Protein 1PMI (pdb70)

CATH classification: 2.60.120.10 (+2 more: 1.10.441.10, 2.60.120.10)

Secondary structure (DSSP, 8-state):
--SSEEEEEE-EE--TTBEEGGGSHHHHHHHHH-TTSPP-TTSEE-EEEES--TTS-EEETTTTTEEHHHHHHH-HHHHT-HHHHHHH--SSS-SEEEEEEEESS---EEE---HHHHHHHHHH-TTT--SS----EEEEESS-EEEEEEE--HHHHHHHHHH-HHHHHHH-HHHHHHHHHH---S--TTSHHHHHHHHHHHHHHHHHHTS-HHHHHHHHHHHHHHHHH-HHHHHTT-TTHHHHHHHHHHHSTT-THHHHTTTTEEEEEE-TT-EEEE-TT--EEEEEEEEEEEEES----EEEES-SS---HHHHHHH-------GGGGBPPPB--TTEEES-SEEEEE--SSSS-EEEEEE--TTT--EEEEPPPSS-EEEEEEESEEEEEETT-GGG-EEEETT-EEEE-TT--EEEEE-SS--SS--EEEEEE---

Structure (mmCIF, N/CA/C/O backbone):
data_1PMI
#
_entry.id   1PMI
#
_cell.length_a   124.830
_cell.length_b   52.920
_cell.length_c   85.730
_cell.angle_alpha   90.00
_cell.angle_beta   127.54
_cell.angle_gamma   90.00
#
_symmetry.space_group_name_H-M   'C 1 2 1'
#
loop_
_entity.id
_entity.type
_entity.pdbx_description
1 polymer 'PHOSPHOMANNOSE ISOMERASE'
2 non-polymer 'ZINC ION'
3 water water
#
loop_
_atom_site.group_PDB
_atom_site.id
_atom_site.type_symbol
_atom_site.label_atom_id
_atom_site.label_alt_id
_atom_site.label_comp_id
_atom_site.label_asym_id
_atom_site.label_entity_id
_atom_site.label_seq_id
_atom_site.pdbx_PDB_ins_code
_atom_site.Cartn_x
_atom_site.Cartn_y
_atom_site.Cartn_z
_atom_site.occupancy
_atom_site.B_iso_or_equiv
_atom_site.auth_seq_id
_atom_site.auth_comp_id
_atom_site.auth_asym_id
_atom_site.auth_atom_id
_atom_site.pdbx_PDB_model_num
ATOM 1 N N . SER A 1 1 ? 32.932 -3.093 78.791 1.00 48.95 2 SER A N 1
ATOM 2 C CA . SER A 1 1 ? 32.414 -2.207 77.711 1.00 48.34 2 SER A CA 1
ATOM 3 C C . SER A 1 1 ? 32.654 -0.757 78.095 1.00 47.33 2 SER A C 1
ATOM 4 O O . SER A 1 1 ? 32.615 -0.383 79.310 1.00 48.13 2 SER A O 1
ATOM 7 N N . SER A 1 2 ? 32.951 0.056 77.072 1.00 44.63 3 SER A N 1
ATOM 8 C CA . SER A 1 2 ? 33.126 1.511 77.284 1.00 41.25 3 SER A CA 1
ATOM 9 C C . SER A 1 2 ? 31.799 2.191 76.810 1.00 38.89 3 SER A C 1
ATOM 10 O O . SER A 1 2 ? 31.087 1.744 75.945 1.00 38.58 3 SER A O 1
ATOM 13 N N . GLU A 1 3 ? 31.605 3.291 77.489 1.00 37.21 4 GLU A N 1
ATOM 14 C CA . GLU A 1 3 ? 30.551 4.237 77.385 1.00 35.13 4 GLU A CA 1
ATOM 15 C C . GLU A 1 3 ? 31.006 5.530 76.723 1.00 32.31 4 GLU A C 1
ATOM 16 O O . GLU A 1 3 ? 30.217 6.463 76.475 1.00 33.08 4 GLU A O 1
ATOM 22 N N . LYS A 1 4 ? 32.273 5.570 76.348 1.00 27.93 5 LYS A N 1
ATOM 23 C CA . LYS A 1 4 ? 32.963 6.622 75.648 1.00 24.06 5 LYS A CA 1
ATOM 24 C C . LYS A 1 4 ? 33.117 6.358 74.150 1.00 20.43 5 LYS A C 1
ATOM 25 O O . LYS A 1 4 ? 33.134 7.309 73.334 1.00 20.00 5 LYS A O 1
ATOM 31 N N . LEU A 1 5 ? 33.329 5.149 73.789 1.00 17.95 6 LEU A N 1
ATOM 32 C CA . LEU A 1 5 ? 33.528 4.575 72.486 1.00 16.79 6 LEU A CA 1
ATOM 33 C C . LEU A 1 5 ? 32.759 3.244 72.470 1.00 16.80 6 LEU A C 1
ATOM 34 O O . LEU A 1 5 ? 33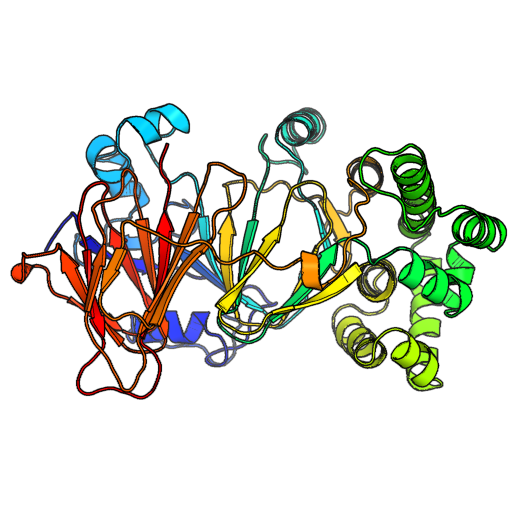.178 2.289 73.095 1.00 17.51 6 LEU A O 1
ATOM 39 N N . PHE A 1 6 ? 31.714 3.246 71.617 1.00 15.79 7 PHE A N 1
ATOM 40 C CA . PHE A 1 6 ? 30.887 2.026 71.582 1.00 15.23 7 PHE A CA 1
ATOM 41 C C . PHE A 1 6 ? 30.226 1.906 70.215 1.00 15.68 7 PHE A C 1
ATOM 42 O O . PHE A 1 6 ? 29.868 2.900 69.554 1.00 15.55 7 PHE A O 1
ATOM 50 N N . ARG A 1 7 ? 30.021 0.638 69.846 1.00 15.75 8 ARG A N 1
ATOM 51 C CA . ARG A 1 7 ? 29.398 0.292 68.581 1.00 16.99 8 ARG A CA 1
ATOM 52 C C . ARG A 1 7 ? 27.890 0.419 68.574 1.00 18.19 8 ARG A C 1
ATOM 53 O O . ARG A 1 7 ? 27.195 0.070 69.558 1.00 18.17 8 ARG A O 1
ATOM 61 N N . ILE A 1 8 ? 27.333 0.923 67.455 1.00 17.32 9 ILE A N 1
ATOM 62 C CA . ILE A 1 8 ? 25.867 1.029 67.305 1.00 16.64 9 ILE A CA 1
ATOM 63 C C . ILE A 1 8 ? 25.417 0.285 66.025 1.00 16.73 9 ILE A C 1
ATOM 64 O O . ILE A 1 8 ? 26.079 0.267 64.999 1.00 15.75 9 ILE A O 1
ATOM 69 N N . GLN A 1 9 ? 24.294 -0.400 66.233 1.00 17.22 10 GLN A N 1
ATOM 70 C CA . GLN A 1 9 ? 23.642 -1.183 65.139 1.00 17.68 10 GLN A CA 1
ATOM 71 C C . GLN A 1 9 ? 22.518 -0.256 64.663 1.00 17.38 10 GLN A C 1
ATOM 72 O O . GLN A 1 9 ? 21.742 0.179 65.536 1.00 18.18 10 GLN A O 1
ATOM 78 N N . CYS A 1 10 ? 22.574 0.158 63.411 1.00 16.25 11 CYS A N 1
ATOM 79 C CA . CYS A 1 10 ? 21.704 1.193 62.906 1.00 16.69 11 CYS A CA 1
ATOM 80 C C . CYS A 1 10 ? 20.604 0.667 62.006 1.00 18.26 11 CYS A C 1
ATOM 81 O O . CYS A 1 10 ? 20.849 -0.270 61.219 1.00 18.60 11 CYS A O 1
ATOM 84 N N . GLY A 1 11 ? 19.450 1.330 62.092 1.00 18.71 12 GLY A N 1
ATOM 85 C CA . GLY A 1 11 ? 18.294 0.890 61.235 1.00 20.08 12 GLY A CA 1
ATOM 86 C C . GLY A 1 11 ? 18.412 1.480 59.843 1.00 20.59 12 GLY A C 1
ATOM 87 O O . GLY A 1 11 ? 19.158 2.432 59.556 1.00 21.06 12 GLY A O 1
ATOM 88 N N . TYR A 1 12 ? 17.580 0.912 58.959 1.00 21.19 13 TYR A N 1
ATOM 89 C CA . TYR A 1 12 ? 17.566 1.276 57.551 1.00 20.88 13 TYR A CA 1
ATOM 90 C C . TYR A 1 12 ? 16.156 1.377 57.002 1.00 21.27 13 TYR A C 1
ATOM 91 O O . TYR A 1 12 ? 15.182 0.934 57.636 1.00 20.73 13 TYR A O 1
ATOM 100 N N . GLN A 1 13 ? 16.057 2.005 55.857 1.00 20.76 14 GLN A N 1
ATOM 101 C CA . GLN A 1 13 ? 14.773 2.243 55.141 1.00 20.59 14 GLN A CA 1
ATOM 102 C C . GLN A 1 13 ? 14.831 1.496 53.824 1.00 20.59 14 GLN A C 1
ATOM 103 O O . GLN A 1 13 ? 15.936 1.396 53.200 1.00 19.33 14 GLN A O 1
ATOM 109 N N . ASN A 1 14 ? 13.690 0.966 53.400 1.00 20.75 15 ASN A N 1
ATOM 110 C CA . ASN A 1 14 ? 13.638 0.192 52.135 1.00 21.27 15 ASN A CA 1
ATOM 111 C C . ASN A 1 14 ? 12.784 0.942 51.096 1.00 22.10 15 ASN A C 1
ATOM 112 O O . ASN A 1 14 ? 11.970 0.280 50.403 1.00 23.87 15 ASN A O 1
ATOM 117 N N . TYR A 1 15 ? 13.006 2.202 50.923 1.00 21.45 16 TYR A N 1
ATOM 118 C CA . TYR A 1 15 ? 12.357 3.052 49.905 1.00 22.07 16 TYR A CA 1
ATOM 119 C C . TYR A 1 15 ? 12.566 2.477 48.517 1.00 21.84 16 TYR A C 1
ATOM 120 O O . TYR A 1 15 ? 13.664 1.979 48.171 1.00 21.75 16 TYR A O 1
ATOM 129 N N . ASP A 1 16 ? 11.566 2.626 47.663 1.00 21.62 17 ASP A N 1
ATOM 130 C CA . ASP A 1 16 ? 11.593 1.976 46.339 1.00 21.39 17 ASP A CA 1
ATOM 131 C C . ASP A 1 16 ? 12.680 2.496 45.428 1.00 20.40 17 ASP A C 1
ATOM 132 O O . ASP A 1 16 ? 12.926 1.781 44.400 1.00 21.13 17 ASP A O 1
ATOM 137 N N . TRP A 1 17 ? 13.297 3.625 45.665 1.00 18.82 18 TRP A N 1
ATOM 138 C CA . TRP A 1 17 ? 14.411 4.121 44.822 1.00 18.61 18 TRP A CA 1
ATOM 139 C C . TRP A 1 17 ? 15.782 3.530 45.218 1.00 18.05 18 TRP A C 1
ATOM 140 O O . TRP A 1 17 ? 16.778 3.869 44.485 1.00 17.54 18 TRP A O 1
ATOM 151 N N . GLY A 1 18 ? 15.871 2.746 46.266 1.00 17.36 19 GLY A N 1
ATOM 152 C CA . GLY A 1 18 ? 17.113 2.174 46.731 1.00 17.22 19 GLY A CA 1
ATOM 153 C C . GLY A 1 18 ? 17.687 1.118 45.814 1.00 19.41 19 GLY A C 1
ATOM 154 O O . GLY A 1 18 ? 16.979 0.511 45.003 1.00 20.28 19 GLY A O 1
ATOM 155 N N . LYS A 1 19 ? 19.022 0.888 45.979 1.00 17.91 20 LYS A N 1
ATOM 156 C CA . LYS A 1 19 ? 19.652 -0.209 45.176 1.00 18.07 20 LYS A CA 1
ATOM 157 C C . LYS A 1 19 ? 19.079 -1.491 45.707 1.00 18.86 20 LYS A C 1
ATOM 158 O O . LYS A 1 19 ? 18.700 -1.581 46.900 1.00 18.81 20 LYS A O 1
ATOM 164 N N . ILE A 1 20 ? 18.932 -2.485 44.820 1.00 19.52 21 ILE A N 1
ATOM 165 C CA . ILE A 1 20 ? 18.246 -3.730 45.251 1.00 18.76 21 ILE A CA 1
ATOM 166 C C . ILE A 1 20 ? 19.237 -4.696 45.870 1.00 18.37 21 ILE A C 1
ATOM 167 O O . ILE A 1 20 ? 20.371 -4.883 45.381 1.00 18.31 21 ILE A O 1
ATOM 172 N N . GLY A 1 21 ? 18.789 -5.252 46.988 1.00 18.27 22 GLY A N 1
ATOM 173 C CA . GLY A 1 21 ? 19.501 -6.234 47.769 1.00 20.35 22 GLY A CA 1
ATOM 174 C C . GLY A 1 21 ? 20.957 -5.875 48.016 1.00 21.13 22 GLY A C 1
ATOM 175 O O . GLY A 1 21 ? 21.309 -4.708 48.206 1.00 20.97 22 GLY A O 1
ATOM 176 N N . SER A 1 22 ? 21.815 -6.913 47.899 1.00 21.32 23 SER A N 1
ATOM 177 C CA . SER A 1 22 ? 23.245 -6.800 48.165 1.00 21.75 23 SER A CA 1
ATOM 178 C C . SER A 1 22 ? 24.014 -5.957 47.211 1.00 21.48 23 SER A C 1
ATOM 179 O O . SER A 1 22 ? 25.241 -5.686 47.457 1.00 22.18 23 SER A O 1
ATOM 182 N N . SER A 1 23 ? 23.380 -5.359 46.202 1.00 21.35 24 SER A N 1
ATOM 183 C CA . SER A 1 23 ? 24.121 -4.421 45.302 1.00 20.16 24 SER A CA 1
ATOM 184 C C . SER A 1 23 ? 24.236 -3.042 46.000 1.00 18.59 24 SER A C 1
ATOM 185 O O . SER A 1 23 ? 24.950 -2.149 45.539 1.00 18.16 24 SER A O 1
ATOM 188 N N . SER A 1 24 ? 23.431 -2.893 47.024 1.00 17.53 25 SER A N 1
ATOM 189 C CA . SER A 1 24 ? 23.326 -1.698 47.830 1.00 16.28 25 SER A CA 1
ATOM 190 C C . SER A 1 24 ? 24.378 -1.592 48.903 1.00 15.57 25 SER A C 1
ATOM 191 O O . SER A 1 24 ? 24.471 -2.582 49.712 1.00 15.67 25 SER A O 1
ATOM 194 N N . ALA A 1 25 ? 25.072 -0.459 49.033 1.00 14.09 26 ALA A N 1
ATOM 195 C CA . ALA A 1 25 ? 26.047 -0.357 50.195 1.00 13.48 26 ALA A CA 1
ATOM 196 C C . ALA A 1 25 ? 25.326 -0.491 51.519 1.00 13.56 26 ALA A C 1
ATOM 197 O O . ALA A 1 25 ? 25.903 -1.031 52.521 1.00 15.26 26 ALA A O 1
ATOM 199 N N . VAL A 1 26 ? 24.106 0.048 51.586 1.00 11.56 27 VAL A N 1
ATOM 200 C CA . VAL A 1 26 ? 23.311 -0.016 52.817 1.00 11.88 27 VAL A CA 1
ATOM 201 C C . VAL A 1 26 ? 23.206 -1.494 53.256 1.00 13.85 27 VAL A C 1
ATOM 202 O O . VAL A 1 26 ? 23.499 -1.838 54.416 1.00 13.29 27 VAL A O 1
ATOM 206 N N . ALA A 1 27 ? 22.778 -2.330 52.295 1.00 14.52 28 ALA A N 1
ATOM 207 C CA . ALA A 1 27 ? 22.655 -3.766 52.521 1.00 15.66 28 ALA A CA 1
ATOM 208 C C . ALA A 1 27 ? 23.970 -4.392 52.989 1.00 15.22 28 ALA A C 1
ATOM 209 O O . ALA A 1 27 ? 23.994 -5.199 53.964 1.00 16.72 28 ALA A O 1
ATOM 211 N N . GLN A 1 28 ? 25.020 -4.080 52.266 1.00 14.86 29 GLN A N 1
ATOM 212 C CA . GLN A 1 28 ? 26.399 -4.568 52.580 1.00 15.58 29 GLN A CA 1
ATOM 213 C C . GLN A 1 28 ? 26.831 -4.243 54.011 1.00 15.88 29 GLN A C 1
ATOM 214 O O . GLN A 1 28 ? 27.284 -5.094 54.775 1.00 15.18 29 GLN A O 1
ATOM 220 N N . PHE A 1 29 ? 26.642 -2.956 54.330 1.00 16.33 30 PHE A N 1
ATOM 221 C CA . PHE A 1 29 ? 26.984 -2.410 55.663 1.00 15.83 30 PHE A CA 1
ATOM 222 C C . PHE A 1 29 ? 26.163 -3.061 56.754 1.00 17.74 30 PHE A C 1
ATOM 223 O O . PHE A 1 29 ? 26.740 -3.515 57.747 1.00 18.39 30 PHE A O 1
ATOM 231 N N . VAL A 1 30 ? 24.841 -3.102 56.561 1.00 18.39 31 VAL A N 1
ATOM 232 C CA . VAL A 1 30 ? 23.914 -3.684 57.543 1.00 20.38 31 VAL A CA 1
ATOM 233 C C . VAL A 1 30 ? 24.313 -5.134 57.912 1.00 20.35 31 VAL A C 1
ATOM 234 O O . VAL A 1 30 ? 24.352 -5.590 59.081 1.00 20.27 31 VAL A O 1
ATOM 238 N N . HIS A 1 31 ? 24.530 -5.858 56.842 1.00 19.86 32 HIS A N 1
ATOM 239 C CA . HIS A 1 31 ? 24.851 -7.252 56.831 1.00 21.30 32 HIS A CA 1
ATOM 240 C C . HIS A 1 31 ? 26.163 -7.532 57.543 1.00 21.79 32 HIS A C 1
ATOM 241 O O . HIS A 1 31 ? 26.266 -8.436 58.383 1.00 21.89 32 HIS A O 1
ATOM 248 N N . ASN A 1 32 ? 27.167 -6.764 57.141 1.00 21.91 33 ASN A N 1
ATOM 249 C CA . ASN A 1 32 ? 28.529 -6.939 57.717 1.00 22.83 33 ASN A CA 1
ATOM 250 C C . ASN A 1 32 ? 28.504 -6.628 59.212 1.00 22.49 33 ASN A C 1
ATOM 251 O O . ASN A 1 32 ? 29.140 -7.345 60.002 1.00 21.80 33 ASN A O 1
ATOM 256 N N . SER A 1 33 ? 27.772 -5.601 59.585 1.00 22.15 34 SER A N 1
ATOM 257 C CA . SER A 1 33 ? 27.621 -5.165 60.961 1.00 23.78 34 SER A CA 1
ATOM 258 C C . SER A 1 33 ? 26.817 -6.193 61.757 1.00 26.80 34 SER A C 1
ATOM 259 O O . SER A 1 33 ? 27.111 -6.358 62.969 1.00 27.78 34 SER A O 1
ATOM 262 N N . ASP A 1 34 ? 25.850 -6.831 61.154 1.00 28.13 35 ASP A N 1
ATOM 263 C CA . ASP A 1 34 ? 25.015 -7.842 61.845 1.00 30.02 35 ASP A CA 1
ATOM 264 C C . ASP A 1 34 ? 24.581 -8.895 60.813 1.00 30.94 35 ASP A C 1
ATOM 265 O O . ASP A 1 34 ? 23.463 -8.847 60.334 1.00 30.80 35 ASP A O 1
ATOM 270 N N . PRO A 1 35 ? 25.428 -9.892 60.654 1.00 31.97 36 PRO A N 1
ATOM 271 C CA . PRO A 1 35 ? 25.216 -10.954 59.645 1.00 33.04 36 PRO A CA 1
ATOM 272 C C . PRO A 1 35 ? 24.031 -11.799 60.032 1.00 33.39 36 PRO A C 1
ATOM 273 O O . PRO A 1 35 ? 23.502 -12.627 59.284 1.00 34.28 36 PRO A O 1
ATOM 277 N N . SER A 1 36 ? 23.565 -11.508 61.220 1.00 33.65 37 SER A N 1
ATOM 278 C CA . SER A 1 36 ? 22.351 -12.097 61.804 1.00 34.98 37 SER A CA 1
ATOM 279 C C . SER A 1 36 ? 21.197 -11.763 60.848 1.00 35.67 37 SER A C 1
ATOM 280 O O . SER A 1 36 ? 20.302 -12.570 60.688 1.00 35.94 37 SER A O 1
ATOM 283 N N . ILE A 1 37 ? 21.283 -10.579 60.266 1.00 36.05 38 ILE A N 1
ATOM 284 C CA . ILE A 1 37 ? 20.333 -10.022 59.329 1.00 36.57 38 ILE A CA 1
ATOM 285 C C . ILE A 1 37 ? 20.545 -10.557 57.920 1.00 37.06 38 ILE A C 1
ATOM 286 O O . ILE A 1 37 ? 21.575 -10.224 57.311 1.00 36.41 38 ILE A O 1
ATOM 291 N N . THR A 1 38 ? 19.519 -11.271 57.430 1.00 38.64 39 THR A N 1
ATOM 292 C CA . THR A 1 38 ? 19.577 -11.851 56.090 1.00 39.94 39 THR A CA 1
ATOM 293 C C . THR A 1 38 ? 18.945 -1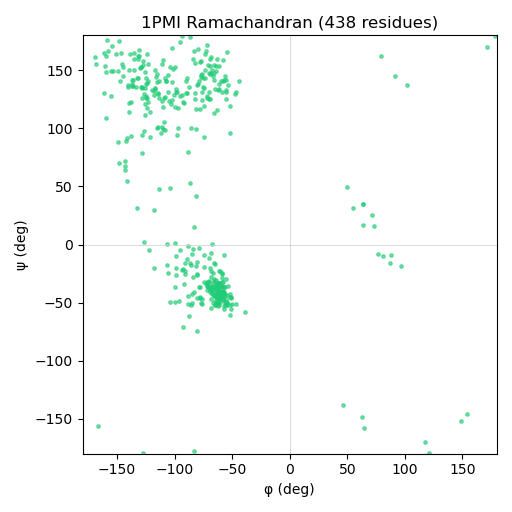0.833 55.091 1.00 39.45 39 THR A C 1
ATOM 294 O O . THR A 1 38 ? 17.789 -10.414 55.257 1.00 40.47 39 THR A O 1
ATOM 298 N N . ILE A 1 39 ? 19.796 -10.507 54.146 1.00 37.76 40 ILE A N 1
ATOM 299 C CA . ILE A 1 39 ? 19.440 -9.487 53.129 1.00 36.62 40 ILE A CA 1
ATOM 300 C C . ILE A 1 39 ? 18.493 -10.141 52.126 1.00 35.49 40 ILE A C 1
ATOM 301 O O . ILE A 1 39 ? 18.723 -11.275 51.679 1.00 35.09 40 ILE A O 1
ATOM 306 N N . ASP A 1 40 ? 17.402 -9.417 51.888 1.00 33.90 41 ASP A N 1
ATOM 307 C CA . ASP A 1 40 ? 16.362 -9.823 50.909 1.00 32.42 41 ASP A CA 1
ATOM 308 C C . ASP A 1 40 ? 16.806 -9.324 49.541 1.00 31.55 41 ASP A C 1
ATOM 309 O O . ASP A 1 40 ? 16.602 -8.122 49.247 1.00 31.63 41 ASP A O 1
ATOM 314 N N . GLU A 1 41 ? 17.357 -10.221 48.760 1.00 30.54 42 GLU A N 1
ATOM 315 C CA . GLU A 1 41 ? 17.901 -9.888 47.443 1.00 30.97 42 GLU A CA 1
ATOM 316 C C . GLU A 1 41 ? 16.928 -9.256 46.503 1.00 31.83 42 GLU A C 1
ATOM 317 O O . GLU A 1 41 ? 17.337 -8.695 45.445 1.00 32.38 42 GLU A O 1
ATOM 323 N N . THR A 1 42 ? 15.676 -9.212 46.847 1.00 31.50 43 THR A N 1
ATOM 324 C CA . THR A 1 42 ? 14.548 -8.683 46.152 1.00 31.61 43 THR A CA 1
ATOM 325 C C . THR A 1 42 ? 14.130 -7.274 46.428 1.00 30.85 43 THR A C 1
ATOM 326 O O . THR A 1 42 ? 13.406 -6.625 45.636 1.00 30.78 43 THR A O 1
ATOM 330 N N . LYS A 1 43 ? 14.528 -6.786 47.588 1.00 29.53 44 LYS A N 1
ATOM 331 C CA . LYS A 1 43 ? 14.087 -5.461 48.084 1.00 28.27 44 LYS A CA 1
ATOM 332 C C . LYS A 1 43 ? 15.144 -4.404 47.964 1.00 25.15 44 LYS A C 1
ATOM 333 O O . LYS A 1 43 ? 16.368 -4.705 47.998 1.00 24.79 44 LYS A O 1
ATOM 339 N N . PRO A 1 44 ? 14.708 -3.155 47.842 1.00 22.71 45 PRO A N 1
ATOM 340 C CA . PRO A 1 44 ? 15.603 -1.983 47.883 1.00 21.12 45 PRO A CA 1
ATOM 341 C C . PRO A 1 44 ? 16.064 -1.667 49.291 1.00 20.18 45 PRO A C 1
ATOM 342 O O . PRO A 1 44 ? 15.270 -1.716 50.281 1.00 19.82 45 PRO A O 1
ATOM 346 N N . TYR A 1 45 ? 17.357 -1.390 49.413 1.00 19.13 46 TYR A N 1
ATOM 347 C CA . TYR A 1 45 ? 17.911 -0.906 50.745 1.00 17.57 46 TYR A CA 1
ATOM 348 C C . TYR A 1 45 ? 18.380 0.504 50.423 1.00 15.74 46 TYR A C 1
ATOM 349 O O . TYR A 1 45 ? 19.423 0.665 49.746 1.00 15.16 46 TYR A O 1
ATOM 358 N N . ALA A 1 46 ? 17.556 1.476 50.796 1.00 14.84 47 ALA A N 1
ATOM 359 C CA . ALA A 1 46 ? 17.763 2.858 50.388 1.00 14.82 47 ALA A CA 1
ATOM 360 C C . ALA A 1 46 ? 18.667 3.663 51.329 1.00 14.23 47 ALA A C 1
ATOM 361 O O . ALA A 1 46 ? 19.568 4.409 50.832 1.00 14.88 47 ALA A O 1
ATOM 363 N N . GLU A 1 47 ? 18.391 3.643 52.588 1.00 14.14 48 GLU A N 1
ATOM 364 C CA . GLU A 1 47 ? 19.109 4.457 53.591 1.00 15.07 48 GLU A CA 1
ATOM 365 C C . GLU A 1 47 ? 19.454 3.738 54.883 1.00 15.05 48 GLU A C 1
ATOM 366 O O . GLU A 1 47 ? 18.673 2.945 55.456 1.00 15.13 48 GLU A O 1
ATOM 372 N N . LEU A 1 48 ? 20.651 4.065 55.386 1.00 14.15 49 LEU A N 1
ATOM 373 C CA . LEU A 1 48 ? 21.130 3.624 56.710 1.00 14.02 49 LEU A CA 1
ATOM 374 C C . LEU A 1 48 ? 21.150 4.874 57.606 1.00 12.69 49 LEU A C 1
ATOM 375 O O . LEU A 1 48 ? 21.861 5.836 57.231 1.00 12.63 49 LEU A O 1
ATOM 380 N N . TRP A 1 49 ? 20.384 4.890 58.671 1.00 12.56 50 TRP A N 1
ATOM 381 C CA . TRP A 1 49 ? 20.337 6.058 59.550 1.00 14.10 50 TRP A CA 1
ATOM 382 C C . TRP A 1 49 ? 21.256 5.876 60.817 1.00 14.07 50 TRP A C 1
ATOM 383 O O . TRP A 1 49 ? 21.138 4.866 61.509 1.00 13.50 50 TRP A O 1
ATOM 394 N N . MET A 1 50 ? 22.052 6.933 61.031 1.00 12.80 51 MET A N 1
ATOM 395 C CA . MET A 1 50 ? 22.987 6.934 62.195 1.00 13.57 51 MET A CA 1
ATOM 396 C C . MET A 1 50 ? 22.778 8.172 63.054 1.00 13.28 51 MET A C 1
ATOM 397 O O . MET A 1 50 ? 23.024 9.328 62.591 1.00 14.42 51 MET A O 1
ATOM 402 N N . GLY A 1 51 ? 22.252 7.972 64.284 1.00 13.67 52 GLY A N 1
ATOM 403 C CA . GLY A 1 51 ? 22.024 9.161 65.148 1.00 15.53 52 GLY A CA 1
ATOM 404 C C . GLY A 1 51 ? 20.914 8.949 66.167 1.00 17.02 52 GLY A C 1
ATOM 405 O O . GLY A 1 51 ? 20.702 7.869 66.719 1.00 16.93 52 GLY A O 1
ATOM 406 N N . THR A 1 52 ? 20.211 10.045 66.427 1.00 18.67 53 THR A N 1
ATOM 407 C CA . THR A 1 52 ? 19.159 10.083 67.466 1.00 20.33 53 THR A CA 1
ATOM 408 C C . THR A 1 52 ? 17.775 10.392 66.949 1.00 22.33 53 THR A C 1
ATOM 409 O O . THR A 1 52 ? 16.962 10.957 67.719 1.00 22.40 53 THR A O 1
ATOM 413 N N . HIS A 1 53 ? 17.489 10.008 65.716 1.00 23.90 54 HIS A N 1
ATOM 414 C CA . HIS A 1 53 ? 16.196 10.173 65.092 1.00 24.78 54 HIS A CA 1
ATOM 415 C C . HIS A 1 53 ? 15.240 9.176 65.741 1.00 25.73 54 HIS A C 1
ATOM 416 O O . HIS A 1 53 ? 15.513 7.966 65.692 1.00 25.82 54 HIS A O 1
ATOM 423 N N . PRO A 1 54 ? 14.108 9.698 66.205 1.00 26.98 55 PRO A N 1
ATOM 424 C CA . PRO A 1 54 ? 13.113 8.893 66.918 1.00 28.32 55 PRO A CA 1
ATOM 425 C C . PRO A 1 54 ? 12.532 7.762 66.107 1.00 30.04 55 PRO A C 1
ATOM 426 O O . PRO A 1 54 ? 12.242 6.672 66.655 1.00 30.21 55 PRO A O 1
ATOM 430 N N . SER A 1 55 ? 12.406 7.991 64.809 1.00 31.73 56 SER A N 1
ATOM 431 C CA . SER A 1 55 ? 11.851 7.008 63.873 1.00 33.35 56 SER A CA 1
ATOM 432 C C . SER A 1 55 ? 12.739 5.835 63.601 1.00 34.18 56 SER A C 1
ATOM 433 O O . SER A 1 55 ? 12.198 4.724 63.278 1.00 35.67 56 SER A O 1
ATOM 436 N N . VAL A 1 56 ? 14.060 6.015 63.595 1.00 33.17 57 VAL A N 1
ATOM 437 C CA . VAL A 1 56 ? 14.969 4.899 63.249 1.00 32.01 57 VAL A CA 1
ATOM 438 C C . VAL A 1 56 ? 16.154 4.928 64.209 1.00 32.30 57 VAL A C 1
ATOM 439 O O . VAL A 1 56 ? 17.119 5.633 63.900 1.00 32.72 57 VAL A O 1
ATOM 443 N N . PRO A 1 57 ? 16.049 4.177 65.277 1.00 32.59 58 PRO A N 1
ATOM 444 C CA . PRO A 1 57 ? 17.031 4.108 66.340 1.00 31.53 58 PRO A CA 1
ATOM 445 C C . PRO A 1 57 ? 18.254 3.265 65.992 1.00 29.42 58 PRO A C 1
ATOM 446 O O . PRO A 1 57 ? 18.222 2.241 65.321 1.00 28.75 58 PRO A O 1
ATOM 450 N N . SER A 1 58 ? 19.332 3.782 66.563 1.00 27.96 59 SER A N 1
ATOM 451 C CA . SER A 1 58 ? 20.673 3.190 66.562 1.00 26.12 59 SER A CA 1
ATOM 452 C C . SER A 1 58 ? 20.824 2.595 67.987 1.00 25.47 59 SER A C 1
ATOM 453 O O . SER A 1 58 ? 20.606 3.330 68.987 1.00 25.11 59 SER A O 1
ATOM 456 N N . LYS A 1 59 ? 21.040 1.317 68.048 1.00 25.66 60 LYS A N 1
ATOM 457 C CA . LYS A 1 59 ? 21.135 0.633 69.361 1.00 26.48 60 LYS A CA 1
ATOM 458 C C . LYS A 1 59 ? 22.549 0.258 69.715 1.00 26.59 60 LYS A C 1
ATOM 459 O O . LYS A 1 59 ? 23.282 -0.364 68.929 1.00 26.94 60 LYS A O 1
ATOM 465 N N . ALA A 1 60 ? 22.887 0.616 70.939 1.00 26.74 61 ALA A N 1
ATOM 466 C CA . ALA A 1 60 ? 24.164 0.335 71.610 1.00 27.49 61 ALA A CA 1
ATOM 467 C C . ALA A 1 60 ? 24.193 -1.140 72.012 1.00 28.40 61 ALA A C 1
ATOM 468 O O . ALA A 1 60 ? 23.756 -1.558 73.083 1.00 27.44 61 ALA A O 1
ATOM 470 N N . ILE A 1 61 ? 24.756 -1.923 71.094 1.00 30.13 62 ILE A N 1
ATOM 471 C CA . ILE A 1 61 ? 24.771 -3.372 71.217 1.00 33.51 62 ILE A CA 1
ATOM 472 C C . ILE A 1 61 ? 25.484 -3.822 72.511 1.00 34.95 62 ILE A C 1
ATOM 473 O O . ILE A 1 61 ? 25.067 -4.878 73.063 1.00 35.48 62 ILE A O 1
ATOM 478 N N . ASP A 1 62 ? 26.514 -3.100 72.879 1.00 35.19 63 ASP A N 1
ATOM 479 C CA . ASP A 1 62 ? 27.280 -3.510 74.094 1.00 36.64 63 ASP A CA 1
ATOM 480 C C . ASP A 1 62 ? 26.711 -2.831 75.311 1.00 37.50 63 ASP A C 1
ATOM 481 O O . ASP A 1 62 ? 27.005 -3.282 76.445 1.00 38.06 63 ASP A O 1
ATOM 486 N N . LEU A 1 63 ? 25.911 -1.798 75.119 1.00 38.09 64 LEU A N 1
ATOM 487 C CA . LEU A 1 63 ? 25.344 -1.076 76.280 1.00 38.84 64 LEU A CA 1
ATOM 488 C C . LEU A 1 63 ? 23.877 -1.499 76.426 1.00 39.55 64 LEU A C 1
ATOM 489 O O . LEU A 1 63 ? 22.975 -0.679 76.507 1.00 38.79 64 LEU A O 1
ATOM 494 N N . ASN A 1 64 ? 23.709 -2.824 76.379 1.00 40.60 65 ASN A N 1
ATOM 495 C CA . ASN A 1 64 ? 22.389 -3.386 76.703 1.00 41.71 65 ASN A CA 1
ATOM 496 C C . ASN A 1 64 ? 21.377 -3.113 75.653 1.00 42.05 65 ASN A C 1
ATOM 497 O O . ASN A 1 64 ? 20.147 -3.006 75.926 1.00 42.33 65 ASN A O 1
ATOM 502 N N . ASN A 1 65 ? 21.826 -2.900 74.411 1.00 41.31 66 ASN A N 1
ATOM 503 C CA . ASN A 1 65 ? 20.908 -2.636 73.287 1.00 40.63 66 ASN A CA 1
ATOM 504 C C . ASN A 1 65 ? 20.117 -1.355 73.430 1.00 38.74 66 ASN A C 1
ATOM 505 O O . ASN A 1 65 ? 19.094 -1.149 72.723 1.00 37.88 66 ASN A O 1
ATOM 510 N N . GLN A 1 66 ? 20.591 -0.504 74.320 1.00 37.00 67 GLN A N 1
ATOM 511 C CA . GLN A 1 66 ? 19.982 0.810 74.517 1.00 35.93 67 GLN A CA 1
ATOM 512 C C . GLN A 1 66 ? 20.145 1.648 73.228 1.00 33.69 67 GLN A C 1
ATOM 513 O O . GLN A 1 66 ? 21.056 1.428 72.416 1.00 32.76 67 GLN A O 1
ATOM 519 N N . THR A 1 67 ? 19.221 2.549 73.106 1.00 31.04 68 THR A N 1
ATOM 520 C CA . THR A 1 67 ? 19.116 3.546 72.036 1.00 29.01 68 THR A CA 1
ATOM 521 C C . THR A 1 67 ? 20.040 4.684 72.296 1.00 27.93 68 THR A C 1
ATOM 522 O O . THR A 1 67 ? 20.136 5.176 73.473 1.00 27.97 68 THR A O 1
ATOM 526 N N . LEU A 1 68 ? 20.730 5.180 71.272 1.00 25.75 69 LEU A N 1
ATOM 527 C CA . LEU A 1 68 ? 21.587 6.354 71.395 1.00 23.81 69 LEU A CA 1
ATOM 528 C C . LEU A 1 68 ? 20.790 7.566 71.890 1.00 23.50 69 LEU A C 1
ATOM 529 O O . LEU A 1 68 ? 21.280 8.382 72.687 1.00 22.12 69 LEU A O 1
ATOM 534 N N . ARG A 1 69 ? 19.576 7.733 71.380 1.00 24.03 70 ARG A N 1
ATOM 535 C CA . ARG A 1 69 ? 18.711 8.860 71.802 1.00 24.70 70 ARG A CA 1
ATOM 536 C C . ARG A 1 69 ? 18.493 8.722 73.322 1.00 25.64 70 ARG A C 1
ATOM 537 O O . ARG A 1 69 ? 18.561 9.702 74.050 1.00 26.35 70 ARG A O 1
ATOM 545 N N . ASP A 1 70 ? 18.252 7.469 73.705 1.00 26.07 71 ASP A N 1
ATOM 546 C CA . ASP A 1 70 ? 18.032 7.205 75.133 1.00 27.60 71 ASP A CA 1
ATOM 547 C C . ASP A 1 70 ? 19.266 7.542 75.954 1.00 28.26 71 ASP A C 1
ATOM 548 O O . ASP A 1 70 ? 19.035 8.300 76.933 1.00 29.81 71 ASP A O 1
ATOM 553 N N . LEU A 1 71 ? 20.422 7.059 75.615 1.00 26.49 72 LEU A N 1
ATOM 554 C CA . LEU A 1 71 ? 21.683 7.309 76.300 1.00 25.44 72 LEU A CA 1
ATOM 555 C C . LEU A 1 71 ? 22.009 8.763 76.447 1.00 24.45 72 LEU A C 1
ATOM 556 O O . LEU A 1 71 ? 22.513 9.273 77.489 1.00 23.90 72 LEU A O 1
ATOM 561 N N . VAL A 1 72 ? 21.781 9.490 75.352 1.00 24.09 73 VAL A N 1
ATOM 562 C CA . VAL A 1 72 ? 22.022 10.913 75.295 1.00 24.02 73 VAL A CA 1
ATOM 563 C C . VAL A 1 72 ? 21.123 11.669 76.288 1.00 24.72 73 VAL A C 1
ATOM 564 O O . VAL A 1 72 ? 21.485 12.645 76.899 1.00 24.14 73 VAL A O 1
ATOM 568 N N . THR A 1 73 ? 19.859 11.274 76.226 1.00 26.65 74 THR A N 1
ATOM 569 C CA . THR A 1 73 ? 18.769 11.875 76.982 1.00 27.82 74 THR A CA 1
ATOM 570 C C . THR A 1 73 ? 19.077 11.724 78.488 1.00 27.91 74 THR A C 1
ATOM 571 O O . THR A 1 73 ? 18.954 12.645 79.274 1.00 28.07 74 THR A O 1
ATOM 575 N N . ALA A 1 74 ? 19.464 10.483 78.728 1.00 28.07 75 ALA A N 1
ATOM 576 C CA . ALA A 1 74 ? 19.883 10.038 80.058 1.00 29.23 75 ALA A CA 1
ATOM 577 C C . ALA A 1 74 ? 21.119 10.756 80.536 1.00 30.12 75 ALA A C 1
ATOM 578 O O . ALA A 1 74 ? 21.238 10.999 81.766 1.00 31.08 75 ALA A O 1
ATOM 580 N N . LYS A 1 75 ? 22.069 11.093 79.684 1.00 30.69 76 LYS A N 1
ATOM 581 C CA . LYS A 1 75 ? 23.301 11.777 80.057 1.00 31.35 76 LYS A CA 1
ATOM 582 C C . LYS A 1 75 ? 23.819 12.787 79.066 1.00 31.24 76 LYS A C 1
ATOM 583 O O . LYS A 1 75 ? 24.929 12.563 78.505 1.00 30.51 76 LYS A O 1
ATOM 589 N N . PRO A 1 76 ? 23.115 13.894 78.869 1.00 31.90 77 PRO A N 1
ATOM 590 C CA . PRO A 1 76 ? 23.452 14.928 77.905 1.00 31.80 77 PRO A CA 1
ATOM 591 C C . PRO A 1 76 ? 24.785 15.614 78.030 1.00 31.61 77 PRO A C 1
ATOM 592 O O . PRO A 1 76 ? 25.418 15.963 77.019 1.00 29.79 77 PRO A O 1
ATOM 596 N N . GLN A 1 77 ? 25.214 15.938 79.247 1.00 33.19 78 GLN A N 1
ATOM 597 C CA . GLN A 1 77 ? 26.492 16.670 79.428 1.00 34.96 78 GLN A CA 1
ATOM 598 C C . GLN A 1 77 ? 27.674 15.790 79.046 1.00 33.49 78 GLN A C 1
ATOM 599 O O . GLN A 1 77 ? 28.747 16.318 78.685 1.00 33.37 78 GLN A O 1
ATOM 605 N N . GLU A 1 78 ? 27.497 14.513 79.195 1.00 33.83 79 GLU A N 1
ATOM 606 C CA . GLU A 1 78 ? 28.513 13.488 78.931 1.00 34.76 79 GLU A CA 1
ATOM 607 C C . GLU A 1 78 ? 28.550 13.144 77.447 1.00 33.00 79 GLU A C 1
ATOM 608 O O . GLU A 1 78 ? 29.611 12.971 76.821 1.00 32.93 79 GLU A O 1
ATOM 614 N N . TYR A 1 79 ? 27.360 13.064 76.863 1.00 30.80 80 TYR A N 1
ATOM 615 C CA . TYR A 1 79 ? 27.192 12.682 75.450 1.00 28.87 80 TYR A CA 1
ATOM 616 C C . TYR A 1 79 ? 27.169 13.823 74.488 1.00 27.28 80 TYR A C 1
ATOM 617 O O . TYR A 1 79 ? 27.642 13.665 73.337 1.00 25.38 80 TYR A O 1
ATOM 626 N N . LEU A 1 80 ? 26.632 14.968 74.890 1.00 26.58 81 LEU A N 1
ATOM 627 C CA . LEU A 1 80 ? 26.539 16.141 74.030 1.00 26.17 81 LEU A CA 1
ATOM 628 C C . LEU A 1 80 ? 27.611 17.163 74.443 1.00 25.47 81 LEU A C 1
ATOM 629 O O . LEU A 1 80 ? 28.272 17.767 73.592 1.00 25.03 81 LEU A O 1
ATOM 634 N N . GLY A 1 81 ? 27.607 17.383 75.748 1.00 25.83 82 GLY A N 1
ATOM 635 C CA . GLY A 1 81 ? 28.480 18.443 76.303 1.00 25.97 82 GLY A CA 1
ATOM 636 C C . GLY A 1 81 ? 27.634 19.733 76.329 1.00 26.88 82 GLY A C 1
ATOM 637 O O . GLY A 1 81 ? 26.800 20.030 75.482 1.00 26.22 82 GLY A O 1
ATOM 638 N N . GLU A 1 82 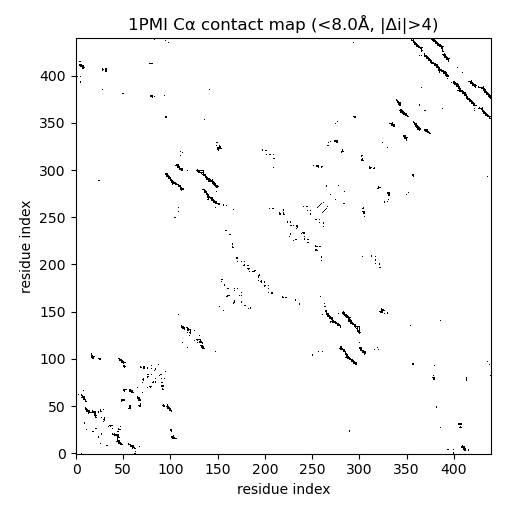? 27.934 20.492 77.378 1.00 28.05 83 GLU A N 1
ATOM 639 C CA . GLU A 1 82 ? 27.406 21.785 77.700 1.00 28.72 83 GLU A CA 1
ATOM 640 C C . GLU A 1 82 ? 27.175 22.739 76.559 1.00 26.16 83 GLU A C 1
ATOM 641 O O . GLU A 1 82 ? 26.089 23.325 76.342 1.00 25.98 83 GLU A O 1
ATOM 647 N N . SER A 1 83 ? 28.272 23.000 75.855 1.00 22.20 84 SER A N 1
ATOM 648 C CA . SER A 1 83 ? 28.379 23.922 74.774 1.00 20.12 84 SER A CA 1
ATOM 649 C C . SER A 1 83 ? 27.392 23.526 73.658 1.00 19.25 84 SER A C 1
ATOM 650 O O . SER A 1 83 ? 26.834 24.428 73.027 1.00 19.27 84 SER A O 1
ATOM 653 N N . ILE A 1 84 ? 27.203 22.211 73.568 1.00 18.67 85 ILE A N 1
ATOM 654 C CA . ILE A 1 84 ? 26.283 21.743 72.477 1.00 18.62 85 ILE A CA 1
ATOM 655 C C . ILE A 1 84 ? 24.824 21.900 72.893 1.00 19.48 85 ILE A C 1
ATOM 656 O O . ILE A 1 84 ? 23.980 22.358 72.063 1.00 19.63 85 ILE A O 1
ATOM 661 N N . ILE A 1 85 ? 24.524 21.482 74.107 1.00 19.43 86 ILE A N 1
ATOM 662 C CA . ILE A 1 85 ? 23.188 21.632 74.691 1.00 19.88 86 ILE A CA 1
ATOM 663 C C . ILE A 1 85 ? 22.736 23.087 74.519 1.00 20.92 86 ILE A C 1
ATOM 664 O O . ILE A 1 85 ? 21.656 23.399 74.025 1.00 21.20 86 ILE A O 1
ATOM 669 N N . THR A 1 86 ? 23.643 23.983 74.943 1.00 21.19 87 THR A N 1
ATOM 670 C CA . THR A 1 86 ? 23.378 25.391 74.906 1.00 22.60 87 THR A CA 1
ATOM 671 C C . THR A 1 86 ? 23.128 25.923 73.512 1.00 23.61 87 THR A C 1
ATOM 672 O O . THR A 1 86 ? 22.189 26.711 73.285 1.00 24.18 87 THR A O 1
ATOM 676 N N . LYS A 1 87 ? 24.096 25.583 72.639 1.00 21.86 88 LYS A N 1
ATOM 677 C CA . LYS A 1 87 ? 24.086 26.113 71.278 1.00 21.22 88 LYS A CA 1
ATOM 678 C C . LYS A 1 87 ? 22.857 25.698 70.477 1.00 19.47 88 LYS A C 1
ATOM 679 O O . LYS A 1 87 ? 22.212 26.570 69.848 1.00 19.56 88 LYS A O 1
ATOM 685 N N . PHE A 1 88 ? 22.520 24.445 70.557 1.00 18.90 89 PHE A N 1
ATOM 686 C CA . PHE A 1 88 ? 21.399 23.934 69.714 1.00 21.00 89 PHE A CA 1
ATOM 687 C C . PHE A 1 88 ? 20.113 23.838 70.455 1.00 21.83 89 PHE A C 1
ATOM 688 O O . PHE A 1 88 ? 19.052 23.590 69.866 1.00 22.54 89 PHE A O 1
ATOM 696 N N . GLY A 1 89 ? 20.132 24.011 71.792 1.00 22.74 90 GLY A N 1
ATOM 697 C CA . GLY A 1 89 ? 18.909 23.946 72.598 1.00 21.91 90 GLY A CA 1
ATOM 698 C C . GLY A 1 89 ? 18.303 22.608 72.818 1.00 22.07 90 GLY A C 1
ATOM 699 O O . GLY A 1 89 ? 17.110 22.544 73.315 1.00 22.18 90 GLY A O 1
ATOM 700 N N . SER A 1 90 ? 18.977 21.495 72.592 1.00 21.75 91 SER A N 1
ATOM 701 C CA . SER A 1 90 ? 18.413 20.179 72.912 1.00 22.57 91 SER A CA 1
ATOM 702 C C . SER A 1 90 ? 19.358 19.423 73.871 1.00 24.08 91 SER A C 1
ATOM 703 O O . SER A 1 90 ? 20.567 19.605 73.789 1.00 25.03 91 SER A O 1
ATOM 706 N N . SER A 1 91 ? 18.769 18.514 74.607 1.00 24.82 92 SER A N 1
ATOM 707 C CA . SER A 1 91 ? 19.404 17.609 75.542 1.00 26.06 92 SER A CA 1
ATOM 708 C C . SER A 1 91 ? 19.022 16.173 75.235 1.00 25.93 92 SER A C 1
ATOM 709 O O . SER A 1 91 ? 19.348 15.234 76.004 1.00 25.70 92 SER A O 1
ATOM 712 N N . LYS A 1 92 ? 18.242 16.028 74.166 1.00 25.69 93 LYS A N 1
ATOM 713 C CA . LYS A 1 92 ? 17.762 14.687 73.793 1.00 26.12 93 LYS A CA 1
ATOM 714 C C . LYS A 1 92 ? 18.464 14.142 72.591 1.00 24.98 93 LYS A C 1
ATOM 715 O O . LYS A 1 92 ? 18.487 12.906 72.380 1.00 25.57 93 LYS A O 1
ATOM 721 N N . GLU A 1 93 ? 18.999 15.034 71.740 1.00 23.49 94 GLU A N 1
ATOM 722 C CA . GLU A 1 93 ? 19.556 14.533 70.458 1.00 22.12 94 GLU A CA 1
ATOM 723 C C . GLU A 1 93 ? 20.618 15.357 69.828 1.00 19.13 94 GLU A C 1
ATOM 724 O O . GLU A 1 93 ? 21.002 16.424 70.272 1.00 18.48 94 GLU A O 1
ATOM 730 N N . LEU A 1 94 ? 21.205 14.728 68.770 1.00 18.14 95 LEU A N 1
ATOM 731 C CA . LEU A 1 94 ? 22.270 15.337 67.949 1.00 16.50 95 LEU A CA 1
ATOM 732 C C . LEU A 1 94 ? 21.658 16.404 67.072 1.00 16.10 95 LEU A C 1
ATOM 733 O O . LEU A 1 94 ? 20.505 16.159 66.656 1.00 16.28 95 LEU A O 1
ATOM 738 N N . PRO A 1 95 ? 22.431 17.432 66.749 1.00 15.51 96 PRO A N 1
ATOM 739 C CA . PRO A 1 95 ? 21.987 18.469 65.804 1.00 15.31 96 PRO A CA 1
ATOM 740 C C . PRO A 1 95 ? 22.087 18.079 64.337 1.00 14.57 96 PRO A C 1
ATOM 741 O O . PRO A 1 95 ? 21.676 18.887 63.441 1.00 15.28 96 PRO A O 1
ATOM 745 N N . PHE A 1 96 ? 22.601 16.911 64.016 1.00 13.56 97 PHE A N 1
ATOM 746 C CA . PHE A 1 96 ? 22.695 16.467 62.588 1.00 13.37 97 PHE A CA 1
ATOM 747 C C . PHE A 1 96 ? 22.149 15.062 62.517 1.00 13.10 97 PHE A C 1
ATOM 748 O O . PHE A 1 96 ? 22.140 14.329 63.552 1.00 13.84 97 PHE A O 1
ATOM 756 N N . LEU A 1 97 ? 21.816 14.645 61.310 1.00 12.83 98 LEU A N 1
ATOM 757 C CA . LEU A 1 97 ? 21.399 13.319 60.929 1.00 13.34 98 LEU A CA 1
ATOM 758 C C . LEU A 1 97 ? 22.508 12.816 59.933 1.00 12.06 98 LEU A C 1
ATOM 759 O O . LEU A 1 97 ? 22.901 13.660 59.113 1.00 12.46 98 LEU A O 1
ATOM 764 N N . PHE A 1 98 ? 22.947 11.620 60.140 1.00 10.90 99 PHE A N 1
ATOM 765 C CA . PHE A 1 98 ? 24.067 11.035 59.339 1.00 10.56 99 PHE A CA 1
ATOM 766 C C . PHE A 1 98 ? 23.559 9.744 58.743 1.00 11.08 99 PHE A C 1
ATOM 767 O O . PHE A 1 98 ? 23.022 8.883 59.430 1.00 12.08 99 PHE A O 1
ATOM 775 N N . LYS A 1 99 ? 23.693 9.647 57.410 1.00 10.82 100 LYS A N 1
ATOM 776 C CA . LYS A 1 99 ? 23.175 8.530 56.669 1.00 10.82 100 LYS A CA 1
ATOM 777 C C . LYS A 1 99 ? 24.112 7.961 55.631 1.00 12.17 100 LYS A C 1
ATOM 778 O O . LYS A 1 99 ? 25.043 8.665 55.143 1.00 13.00 100 LYS A O 1
ATOM 784 N N . VAL A 1 100 ? 23.762 6.762 55.194 1.00 11.68 101 VAL A N 1
ATOM 785 C CA . VAL A 1 100 ? 24.338 6.202 53.956 1.00 12.43 101 VAL A CA 1
ATOM 786 C C . VAL A 1 100 ? 23.115 6.096 52.973 1.00 12.91 101 VAL A C 1
ATOM 787 O O . VAL A 1 100 ? 22.071 5.583 53.424 1.00 11.92 101 VAL A O 1
ATOM 791 N N . LEU A 1 101 ? 23.302 6.599 51.789 1.00 13.20 102 LEU A N 1
ATOM 792 C CA . LEU A 1 101 ? 22.229 6.463 50.722 1.00 13.49 102 LEU A CA 1
ATOM 793 C C . LEU A 1 101 ? 22.741 5.581 49.609 1.00 13.47 102 LEU A C 1
ATOM 794 O O . LEU A 1 101 ? 23.915 5.698 49.182 1.00 14.35 102 LEU A O 1
ATOM 799 N N . SER A 1 102 ? 21.837 4.738 49.101 1.00 13.29 103 SER A N 1
ATOM 800 C CA . SER A 1 102 ? 22.156 3.810 48.013 1.00 13.20 103 SER A CA 1
ATOM 801 C C . SER A 1 102 ? 21.057 4.033 46.931 1.00 13.84 103 SER A C 1
ATOM 802 O O . SER A 1 102 ? 19.930 3.519 47.114 1.00 14.10 103 SER A O 1
ATOM 805 N N . ILE A 1 103 ? 21.373 4.861 46.004 1.00 13.31 104 ILE A N 1
ATOM 806 C CA . ILE A 1 103 ? 20.439 5.394 44.992 1.00 14.69 104 ILE A CA 1
ATOM 807 C C . ILE A 1 103 ? 20.474 4.659 43.664 1.00 14.40 104 ILE A C 1
ATOM 808 O O . ILE A 1 103 ? 21.438 4.762 42.898 1.00 13.90 104 ILE A O 1
ATOM 813 N N . GLU A 1 104 ? 19.331 4.062 43.343 1.00 16.20 105 GLU A N 1
ATOM 814 C CA . GLU A 1 104 ? 19.056 3.379 42.108 1.00 17.28 105 GLU A CA 1
ATOM 815 C C . GLU A 1 104 ? 18.331 4.302 41.111 1.00 17.18 105 GLU A C 1
ATOM 816 O O . GLU A 1 104 ? 18.694 4.405 39.945 1.00 17.37 105 GLU A O 1
ATOM 822 N N . LYS A 1 105 ? 17.298 4.944 41.655 1.00 17.26 106 LYS A N 1
ATOM 823 C CA . LYS A 1 105 ? 16.454 5.868 40.827 1.00 18.60 106 LYS A CA 1
ATOM 824 C C . LYS A 1 105 ? 16.560 7.289 41.289 1.00 17.08 106 LYS A C 1
ATOM 825 O O . LYS A 1 105 ? 16.754 7.501 42.537 1.00 17.10 106 LYS A O 1
ATOM 831 N N . VAL A 1 106 ? 16.470 8.239 40.385 1.00 15.22 107 VAL A N 1
ATOM 832 C CA . VAL A 1 106 ? 16.605 9.664 40.705 1.00 15.58 107 VAL A CA 1
ATOM 833 C C . VAL A 1 106 ? 15.594 10.117 41.746 1.00 16.39 107 VAL A C 1
ATOM 834 O O . VAL A 1 106 ? 14.414 9.715 41.769 1.00 17.13 107 VAL A O 1
ATOM 838 N N . LEU A 1 107 ? 16.081 10.993 42.663 1.00 15.04 108 LEU A N 1
ATOM 839 C CA . LEU A 1 107 ? 15.210 11.564 43.688 1.00 13.81 108 LEU A CA 1
ATOM 840 C C . LEU A 1 107 ? 14.702 12.890 43.152 1.00 12.90 108 LEU A C 1
ATOM 841 O O . LEU A 1 107 ? 15.125 13.320 42.045 1.00 13.99 108 LEU A O 1
ATOM 846 N N . SER A 1 108 ? 13.874 13.562 43.934 1.00 13.09 109 SER A N 1
ATOM 847 C CA . SER A 1 108 ? 13.277 14.805 43.428 1.00 12.80 109 SER A CA 1
ATOM 848 C C . SER A 1 108 ? 14.290 15.920 43.278 1.00 12.28 109 SER A C 1
ATOM 849 O O . SER A 1 108 ? 15.240 16.061 44.089 1.00 12.70 109 SER A O 1
ATOM 852 N N . ILE A 1 109 ? 14.008 16.730 42.229 1.00 10.33 110 ILE A N 1
ATOM 853 C CA . ILE A 1 109 ? 14.711 18.004 42.071 1.00 10.45 110 ILE A CA 1
ATOM 854 C C . ILE A 1 109 ? 14.188 18.904 43.185 1.00 12.31 110 ILE A C 1
ATOM 855 O O . ILE A 1 109 ? 12.948 18.968 43.393 1.00 13.73 110 ILE A O 1
ATOM 860 N N . GLN A 1 110 ? 15.082 19.454 44.011 1.00 12.82 111 GLN A N 1
ATOM 861 C CA . GLN A 1 110 ? 14.603 20.156 45.229 1.00 12.91 111 GLN A CA 1
ATOM 862 C C . GLN A 1 110 ? 15.529 21.253 45.651 1.00 12.59 111 GLN A C 1
ATOM 863 O O . GLN A 1 110 ? 16.666 21.362 45.174 1.00 13.00 111 GLN A O 1
ATOM 869 N N . ALA A 1 111 ? 14.992 22.106 46.501 1.00 13.08 112 ALA A N 1
ATOM 870 C CA . ALA A 1 111 ? 15.769 23.205 47.144 1.00 13.44 112 ALA A CA 1
ATOM 871 C C . ALA A 1 111 ? 15.192 23.369 48.563 1.00 13.66 112 ALA A C 1
ATOM 872 O O . ALA A 1 111 ? 14.084 22.946 48.893 1.00 14.44 112 ALA A O 1
ATOM 874 N N . HIS A 1 112 ? 16.056 23.914 49.436 1.00 13.62 113 HIS A N 1
ATOM 875 C CA . HIS A 1 112 ? 15.715 24.085 50.862 1.00 12.90 113 HIS A CA 1
ATOM 876 C C . HIS A 1 112 ? 15.857 25.561 51.217 1.00 12.88 113 HIS A C 1
ATOM 877 O O . HIS A 1 112 ? 16.739 26.255 50.694 1.00 13.74 113 HIS A O 1
ATOM 884 N N . PRO A 1 113 ? 14.936 26.058 52.035 1.00 12.77 114 PRO A N 1
ATOM 885 C CA . PRO A 1 113 ? 14.990 27.400 52.540 1.00 12.90 114 PRO A CA 1
ATOM 886 C C . PRO A 1 113 ? 16.138 27.619 53.515 1.00 14.21 114 PRO A C 1
ATOM 887 O O . PRO A 1 113 ? 16.771 26.685 54.088 1.00 14.08 114 PRO A O 1
ATOM 891 N N . ASP A 1 114 ? 16.475 28.873 53.703 1.00 14.95 115 ASP A N 1
ATOM 892 C CA . ASP A 1 114 ? 17.405 29.317 54.780 1.00 16.65 115 ASP A CA 1
ATOM 893 C C . ASP A 1 114 ? 16.502 29.430 56.017 1.00 16.89 115 ASP A C 1
ATOM 894 O O . ASP A 1 114 ? 15.304 29.098 55.929 1.00 15.39 115 ASP A O 1
ATOM 899 N N . LYS A 1 115 ? 17.055 29.862 57.150 1.00 18.89 116 LYS A N 1
ATOM 900 C CA . LYS A 1 115 ? 16.195 29.906 58.372 1.00 21.69 116 LYS A CA 1
ATOM 901 C C . LYS A 1 115 ? 15.099 30.927 58.209 1.00 21.69 116 LYS A C 1
ATOM 902 O O . LYS A 1 115 ? 13.935 30.706 58.649 1.00 21.61 116 LYS A O 1
ATOM 908 N N . LYS A 1 116 ? 15.454 32.064 57.611 1.00 21.76 117 LYS A N 1
ATOM 909 C CA . LYS A 1 116 ? 14.458 33.149 57.458 1.00 23.08 117 LYS A CA 1
ATOM 910 C C . LYS A 1 116 ? 13.267 32.693 56.622 1.00 21.78 117 LYS A C 1
ATOM 911 O O . LYS A 1 116 ? 12.099 32.925 57.054 1.00 21.30 117 LYS A O 1
ATOM 917 N N . LEU A 1 117 ? 13.488 32.045 55.515 1.00 20.11 118 LEU A N 1
ATOM 918 C CA . LEU A 1 117 ? 12.362 31.571 54.676 1.00 18.33 118 LEU A CA 1
ATOM 919 C C . LEU A 1 117 ? 11.674 30.408 55.361 1.00 17.95 118 LEU A C 1
ATOM 920 O O . LEU A 1 117 ? 10.428 30.273 55.278 1.00 18.87 118 LEU A O 1
ATOM 925 N N . GLY A 1 118 ? 12.458 29.545 55.973 1.00 17.03 119 GLY A N 1
ATOM 926 C CA . GLY A 1 118 ? 11.938 28.363 56.688 1.00 16.70 119 GLY A CA 1
ATOM 927 C C . GLY A 1 118 ? 10.852 28.792 57.689 1.00 17.44 119 GLY A C 1
ATOM 928 O O . GLY A 1 118 ? 9.751 28.197 57.671 1.00 17.96 119 GLY A O 1
ATOM 929 N N . ALA A 1 119 ? 11.121 29.843 58.435 1.00 17.88 120 ALA A N 1
ATOM 930 C CA . ALA A 1 119 ? 10.101 30.316 59.437 1.00 19.23 120 ALA A CA 1
ATOM 931 C C . ALA A 1 119 ? 8.880 30.875 58.786 1.00 20.55 120 ALA A C 1
ATOM 932 O O . ALA A 1 119 ? 7.709 30.693 59.225 1.00 21.11 120 ALA A O 1
ATOM 934 N N . GLN A 1 120 ? 9.131 31.577 57.669 1.00 20.57 121 GLN A N 1
ATOM 935 C CA . GLN A 1 120 ? 8.065 32.179 56.843 1.00 22.13 121 GLN A CA 1
ATOM 936 C C . GLN A 1 120 ? 7.139 31.096 56.276 1.00 21.61 121 GLN A C 1
ATOM 937 O O . GLN A 1 120 ? 5.903 31.164 56.460 1.00 22.11 121 GLN A O 1
ATOM 943 N N . LEU A 1 121 ? 7.737 30.106 55.628 1.00 20.52 122 LEU A N 1
ATOM 944 C CA . LEU A 1 121 ? 6.990 29.009 55.017 1.00 19.56 122 LEU A CA 1
ATOM 945 C C . LEU A 1 121 ? 6.171 28.263 56.068 1.00 19.69 122 LEU A C 1
ATOM 946 O O . LEU A 1 121 ? 5.042 27.837 55.756 1.00 19.19 122 LEU A O 1
ATOM 951 N N . HIS A 1 122 ? 6.826 28.012 57.199 1.00 18.90 123 HIS A N 1
ATOM 952 C CA . HIS A 1 122 ? 6.226 27.232 58.273 1.00 20.68 123 HIS A CA 1
ATOM 953 C C . HIS A 1 122 ? 4.979 27.910 58.830 1.00 21.97 123 HIS A C 1
ATOM 954 O O . HIS A 1 122 ? 3.965 27.243 59.124 1.00 23.07 123 HIS A O 1
ATOM 961 N N . ALA A 1 123 ? 5.098 29.216 59.017 1.00 22.16 124 ALA A N 1
ATOM 962 C CA . ALA A 1 123 ? 3.976 30.040 59.486 1.00 24.25 124 ALA A CA 1
ATOM 963 C C . ALA A 1 123 ? 2.853 30.046 58.454 1.00 25.28 124 ALA A C 1
ATOM 964 O O . ALA A 1 123 ? 1.662 29.797 58.800 1.00 25.93 124 ALA A O 1
ATOM 966 N N . ALA A 1 124 ? 3.175 30.210 57.176 1.00 25.51 125 ALA A N 1
ATOM 967 C CA . ALA A 1 124 ? 2.144 30.222 56.123 1.00 26.12 125 ALA A CA 1
ATOM 968 C C . ALA A 1 124 ? 1.595 28.884 55.679 1.00 25.29 125 ALA A C 1
ATOM 969 O O . ALA A 1 124 ? 0.348 28.780 55.374 1.00 25.16 125 ALA A O 1
ATOM 971 N N . ASP A 1 125 ? 2.380 27.844 55.601 1.00 24.04 126 ASP A N 1
ATOM 972 C CA . ASP A 1 125 ? 1.978 26.530 55.110 1.00 23.44 126 ASP A CA 1
ATOM 973 C C . ASP A 1 125 ? 2.601 25.363 55.840 1.00 22.23 126 ASP A C 1
ATOM 974 O O . ASP A 1 125 ? 3.258 24.475 55.267 1.00 21.81 126 ASP A O 1
ATOM 979 N N . PRO A 1 126 ? 2.113 25.190 57.082 1.00 22.29 127 PRO A N 1
ATOM 980 C CA . PRO A 1 126 ? 2.503 24.132 57.991 1.00 22.86 127 PRO A CA 1
ATOM 981 C C . PRO A 1 126 ? 2.303 22.718 57.527 1.00 23.09 127 PRO A C 1
ATOM 982 O O . PRO A 1 126 ? 2.984 21.757 57.986 1.00 23.72 127 PRO A O 1
ATOM 986 N N . LYS A 1 127 ? 1.395 22.479 56.635 1.00 24.21 128 LYS A N 1
ATOM 987 C CA . LYS A 1 127 ? 1.037 21.222 56.000 1.00 26.17 128 LYS A CA 1
ATOM 988 C C . LYS A 1 127 ? 2.148 20.801 55.040 1.00 26.62 128 LYS A C 1
ATOM 989 O O . LYS A 1 127 ? 2.430 19.611 54.937 1.00 28.62 128 LYS A O 1
ATOM 995 N N . ASN A 1 128 ? 2.744 21.797 54.394 1.00 25.94 129 ASN A N 1
ATOM 996 C CA . ASN A 1 128 ? 3.865 21.514 53.491 1.00 25.54 129 ASN A CA 1
ATOM 997 C C . ASN A 1 128 ? 5.200 21.771 54.142 1.00 24.97 129 ASN A C 1
ATOM 998 O O . ASN A 1 128 ? 6.213 21.231 53.638 1.00 25.18 129 ASN A O 1
ATOM 1003 N N . TYR A 1 129 ? 5.219 22.642 55.109 1.00 24.45 130 TYR A N 1
ATOM 1004 C CA . TYR A 1 129 ? 6.493 23.062 55.799 1.00 23.98 130 TYR A CA 1
ATOM 1005 C C . TYR A 1 129 ? 6.401 22.761 57.259 1.00 23.83 130 TYR A C 1
ATOM 1006 O O . TYR A 1 129 ? 5.906 23.524 58.098 1.00 21.53 130 TYR A O 1
ATOM 1015 N N . PRO A 1 130 ? 6.887 21.561 57.578 1.00 25.69 131 PRO A N 1
ATOM 1016 C CA . PRO A 1 130 ? 6.756 20.938 58.886 1.00 27.10 131 PRO A CA 1
ATOM 1017 C C . PRO A 1 130 ? 7.433 21.664 59.986 1.00 27.16 131 PRO A C 1
ATOM 1018 O O . PRO A 1 130 ? 6.948 21.681 61.155 1.00 28.74 131 PRO A O 1
ATOM 1022 N N . ASP A 1 131 ? 8.594 22.220 59.689 1.00 25.70 132 ASP A N 1
ATOM 1023 C CA . ASP A 1 131 ? 9.380 22.938 60.703 1.00 23.58 132 ASP A CA 1
ATOM 1024 C C . ASP A 1 131 ? 9.696 24.323 60.112 1.00 21.94 132 ASP A C 1
ATOM 1025 O O . ASP A 1 131 ? 9.346 24.732 59.034 1.00 20.00 132 ASP A O 1
ATOM 1030 N N . ASP A 1 132 ? 10.389 25.036 60.895 1.00 23.09 133 ASP A N 1
ATOM 1031 C CA . ASP A 1 132 ? 10.910 26.294 60.989 1.00 24.03 133 ASP A CA 1
ATOM 1032 C C . ASP A 1 132 ? 12.327 26.544 60.563 1.00 23.52 133 ASP A C 1
ATOM 1033 O O . ASP A 1 132 ? 12.907 27.637 60.690 1.00 24.22 133 ASP A O 1
ATOM 1038 N N . ASN A 1 133 ? 12.965 25.418 60.205 1.00 21.96 134 ASN A N 1
ATOM 1039 C CA . ASN A 1 133 ? 14.402 25.399 59.989 1.00 21.04 134 ASN A CA 1
ATOM 1040 C C . ASN A 1 133 ? 14.866 25.409 58.543 1.00 20.03 134 ASN A C 1
ATOM 1041 O O . ASN A 1 133 ? 14.128 25.260 57.555 1.00 19.51 134 ASN A O 1
ATOM 1046 N N . HIS A 1 134 ? 16.230 25.639 58.515 1.00 17.59 135 HIS A N 1
ATOM 1047 C CA . HIS A 1 134 ? 16.897 25.502 57.190 1.00 15.00 135 HIS A CA 1
ATOM 1048 C C . HIS A 1 134 ? 17.237 24.003 57.115 1.00 13.07 135 HIS A C 1
ATOM 1049 O O . HIS A 1 134 ? 16.992 23.265 58.082 1.00 13.36 135 HIS A O 1
ATOM 1056 N N . LYS A 1 135 ? 17.821 23.586 56.011 1.00 12.76 136 LYS A N 1
ATOM 1057 C CA . LYS A 1 135 ? 18.191 22.172 55.856 1.00 12.23 136 LYS A CA 1
ATOM 1058 C C . LYS A 1 135 ? 19.436 21.984 54.995 1.00 12.80 136 LYS A C 1
ATOM 1059 O O . LYS A 1 135 ? 19.346 21.441 53.883 1.00 13.73 136 LYS A O 1
ATOM 1065 N N . PRO A 1 136 ? 20.577 22.386 55.530 1.00 13.31 137 PRO A N 1
ATOM 1066 C CA . PRO A 1 136 ? 21.874 22.187 54.896 1.00 12.59 137 PRO A CA 1
ATOM 1067 C C . PRO A 1 136 ? 22.095 20.706 54.699 1.00 11.85 137 PRO A C 1
ATOM 1068 O O . PRO A 1 136 ? 21.704 19.915 55.645 1.00 12.58 137 PRO A O 1
ATOM 1072 N N . GLU A 1 137 ? 22.657 20.272 53.607 1.00 10.89 138 GLU A N 1
ATOM 1073 C CA . GLU A 1 137 ? 22.970 18.856 53.346 1.00 10.93 138 GLU A CA 1
ATOM 1074 C C . GLU A 1 137 ? 24.371 18.745 52.757 1.00 10.51 138 GLU A C 1
ATOM 1075 O O . GLU A 1 137 ? 24.823 19.726 52.117 1.00 10.64 138 GLU A O 1
ATOM 1081 N N . MET A 1 138 ? 25.077 17.662 52.976 1.00 10.64 139 MET A N 1
ATOM 1082 C CA . MET A 1 138 ? 26.424 17.483 52.339 1.00 11.01 139 MET A CA 1
ATOM 1083 C C . MET A 1 138 ? 26.449 16.063 51.838 1.00 11.04 139 MET A C 1
ATOM 1084 O O . MET A 1 138 ? 26.023 15.182 52.658 1.00 12.75 139 MET A O 1
ATOM 1089 N N . ALA A 1 139 ? 26.929 15.788 50.657 1.00 10.39 140 ALA A N 1
ATOM 1090 C CA . ALA A 1 139 ? 27.023 14.465 50.062 1.00 10.48 140 ALA A CA 1
ATOM 1091 C C . ALA A 1 139 ? 28.502 14.116 49.819 1.00 9.79 140 ALA A C 1
ATOM 1092 O O . ALA A 1 139 ? 29.211 14.974 49.238 1.00 10.43 140 ALA A O 1
ATOM 1094 N N . ILE A 1 140 ? 28.932 12.932 50.152 1.00 9.36 141 ILE A N 1
ATOM 1095 C CA . ILE A 1 140 ? 30.286 12.432 49.915 1.00 10.04 141 ILE A CA 1
ATOM 1096 C C . ILE A 1 140 ? 30.186 11.075 49.201 1.00 10.61 141 ILE A C 1
ATOM 1097 O O . ILE A 1 140 ? 29.448 10.197 49.721 1.00 10.48 141 ILE A O 1
ATOM 1102 N N . ALA A 1 141 ? 30.847 10.953 48.079 1.00 11.68 142 ALA A N 1
ATOM 1103 C CA . ALA A 1 141 ? 30.733 9.690 47.280 1.00 12.49 142 ALA A CA 1
ATOM 1104 C C . ALA A 1 141 ? 31.465 8.551 47.971 1.00 13.38 142 ALA A C 1
ATOM 1105 O O . ALA A 1 141 ? 32.680 8.631 48.285 1.00 14.25 142 ALA A O 1
ATOM 1107 N N . VAL A 1 142 ? 30.743 7.459 48.193 1.00 12.95 143 VAL A N 1
ATOM 1108 C CA . VAL A 1 142 ? 31.270 6.179 48.641 1.00 14.67 143 VAL A CA 1
ATOM 1109 C C . VAL A 1 142 ? 31.686 5.329 47.417 1.00 16.32 143 VAL A C 1
ATOM 1110 O O . VAL A 1 142 ? 32.738 4.726 47.331 1.00 15.02 143 VAL A O 1
ATOM 1114 N N . THR A 1 143 ? 30.749 5.360 46.427 1.00 16.91 144 THR A N 1
ATOM 1115 C CA . THR A 1 143 ? 30.915 4.818 45.121 1.00 17.63 144 THR A CA 1
ATOM 1116 C C . THR A 1 143 ? 30.652 5.984 44.159 1.00 19.25 144 THR A C 1
ATOM 1117 O O . THR A 1 143 ? 30.079 7.007 44.619 1.00 20.18 144 THR A O 1
ATOM 1121 N N . ASP A 1 144 ? 31.046 5.846 42.920 1.00 20.26 145 ASP A N 1
ATOM 1122 C CA . ASP A 1 144 ? 30.842 6.950 41.927 1.00 20.29 145 ASP A CA 1
ATOM 1123 C C . ASP A 1 144 ? 29.339 7.340 41.955 1.00 18.45 145 ASP A C 1
ATOM 1124 O O . ASP A 1 144 ? 28.426 6.518 41.956 1.00 17.46 145 ASP A O 1
ATOM 1129 N N . PHE A 1 145 ? 29.196 8.664 41.926 1.00 16.24 146 PHE A N 1
ATOM 1130 C CA . PHE A 1 145 ? 27.886 9.293 42.085 1.00 14.51 146 PHE A CA 1
ATOM 1131 C C . PHE A 1 145 ? 27.614 10.290 41.005 1.00 14.21 146 PHE A C 1
ATOM 1132 O O . PHE A 1 145 ? 28.529 10.996 40.525 1.00 13.95 146 PHE A O 1
ATOM 1140 N N . GLU A 1 146 ? 26.329 10.479 40.733 1.00 13.86 147 GLU A N 1
ATOM 1141 C CA . GLU A 1 146 ? 25.845 11.501 39.807 1.00 13.63 147 GLU A CA 1
ATOM 1142 C C . GLU A 1 146 ? 24.686 12.261 40.455 1.00 12.84 147 GLU A C 1
ATOM 1143 O O . GLU A 1 146 ? 23.870 11.635 41.147 1.00 12.02 147 GLU A O 1
ATOM 1149 N N . GLY A 1 147 ? 24.643 13.544 40.187 1.00 11.77 148 GLY A N 1
ATOM 1150 C CA . GLY A 1 147 ? 23.500 14.352 40.704 1.00 11.63 148 GLY A CA 1
ATOM 1151 C C . GLY A 1 147 ? 23.448 15.602 39.799 1.00 12.90 148 GLY A C 1
ATOM 1152 O O . GLY A 1 147 ? 24.334 15.852 38.972 1.00 14.22 148 GLY A O 1
ATOM 1153 N N . PHE A 1 148 ? 22.441 16.393 40.062 1.00 12.12 149 PHE A N 1
ATOM 1154 C CA . PHE A 1 148 ? 22.217 17.720 39.573 1.00 11.96 149 PHE A CA 1
ATOM 1155 C C . PHE A 1 148 ? 22.589 18.704 40.721 1.00 11.81 149 PHE A C 1
ATOM 1156 O O . PHE A 1 148 ? 22.204 18.425 41.852 1.00 12.40 149 PHE A O 1
ATOM 1164 N N . CYS A 1 149 ? 23.228 19.779 40.349 1.00 11.12 150 CYS A N 1
ATOM 1165 C CA . CYS A 1 149 ? 23.518 20.799 41.386 1.00 12.00 150 CYS A CA 1
ATOM 1166 C C . CYS A 1 149 ? 23.780 22.133 40.791 1.00 11.29 150 CYS A C 1
ATOM 1167 O O . CYS A 1 149 ? 24.876 22.363 40.176 1.00 12.26 150 CYS A O 1
ATOM 1170 N N . GLY A 1 150 ? 22.843 23.049 40.969 1.00 11.07 151 GLY A N 1
ATOM 1171 C CA . GLY A 1 150 ? 22.914 24.429 40.525 1.00 10.23 151 GLY A CA 1
ATOM 1172 C C . GLY A 1 150 ? 22.607 24.601 39.020 1.00 9.92 151 GLY A C 1
ATOM 1173 O O . GLY A 1 150 ? 22.768 23.687 38.190 1.00 10.13 151 GLY A O 1
ATOM 1174 N N . PHE A 1 151 ? 22.301 25.859 38.719 1.00 10.10 152 PHE A N 1
ATOM 1175 C CA . PHE A 1 151 ? 22.088 26.241 37.286 1.00 11.48 152 PHE A CA 1
ATOM 1176 C C . PHE A 1 151 ? 23.393 26.127 36.525 1.00 11.70 152 PHE A C 1
ATOM 1177 O O . PHE A 1 151 ? 24.453 26.526 37.061 1.00 11.42 152 PHE A O 1
ATOM 1185 N N . LYS A 1 152 ? 23.323 25.730 35.272 1.00 12.05 153 LYS A N 1
ATOM 1186 C CA . LYS A 1 152 ? 24.517 25.755 34.418 1.00 12.18 153 LYS A CA 1
ATOM 1187 C C . LYS A 1 152 ? 24.938 27.183 34.109 1.00 13.93 153 LYS A C 1
ATOM 1188 O O . LYS A 1 152 ? 24.171 28.140 34.102 1.00 13.97 153 LYS A O 1
ATOM 1194 N N . PRO A 1 153 ? 26.251 27.333 33.845 1.00 15.57 154 PRO A N 1
ATOM 1195 C CA . PRO A 1 153 ? 26.798 28.592 33.336 1.00 15.05 154 PRO A CA 1
ATOM 1196 C C . PRO A 1 153 ? 25.879 29.116 32.240 1.00 15.44 154 PRO A C 1
ATOM 1197 O O . PRO A 1 153 ? 25.380 28.327 31.390 1.00 15.51 154 PRO A O 1
ATOM 1201 N N . LEU A 1 154 ? 25.664 30.384 32.201 1.00 15.73 155 LEU A N 1
ATOM 1202 C CA . LEU A 1 154 ? 24.739 31.071 31.301 1.00 17.75 155 LEU A CA 1
ATOM 1203 C C . LEU A 1 154 ? 25.039 30.841 29.850 1.00 18.29 155 LEU A C 1
ATOM 1204 O O . LEU A 1 154 ? 24.113 30.784 28.985 1.00 18.86 155 LEU A O 1
ATOM 1209 N N . ASP A 1 155 ? 26.331 30.763 29.537 1.00 19.05 156 ASP A N 1
ATOM 1210 C CA . ASP A 1 155 ? 26.721 30.502 28.105 1.00 19.01 156 ASP A CA 1
ATOM 1211 C C . ASP A 1 155 ? 26.228 29.138 27.697 1.00 17.44 156 ASP A C 1
ATOM 1212 O O . ASP A 1 155 ? 25.845 28.919 26.490 1.00 17.45 156 ASP A O 1
ATOM 1217 N N . GLN A 1 156 ? 26.241 28.189 28.622 1.00 15.69 157 GLN A N 1
ATOM 1218 C CA . GLN A 1 156 ? 25.753 26.827 28.331 1.00 15.27 157 GLN A CA 1
ATOM 1219 C C . GLN A 1 156 ? 24.229 26.886 28.151 1.00 15.38 157 GLN A C 1
ATOM 1220 O O . GLN A 1 156 ? 23.668 26.163 27.275 1.00 15.74 157 GLN A O 1
ATOM 1226 N N . LEU A 1 157 ? 23.593 27.690 28.955 1.00 15.18 158 LEU A N 1
ATOM 1227 C CA . LEU A 1 157 ? 22.120 27.862 28.847 1.00 16.50 158 LEU A CA 1
ATOM 1228 C C . LEU A 1 157 ? 21.747 28.561 27.531 1.00 16.37 158 LEU A C 1
ATOM 1229 O O . LEU A 1 157 ? 20.747 28.116 26.887 1.00 16.32 158 LEU A O 1
ATOM 1234 N N . ALA A 1 158 ? 22.510 29.570 27.155 1.00 16.12 159 ALA A N 1
ATOM 1235 C CA . ALA A 1 158 ? 22.210 30.234 25.818 1.00 16.04 159 ALA A CA 1
ATOM 1236 C C . ALA A 1 158 ? 22.326 29.228 24.704 1.00 17.15 159 ALA A C 1
ATOM 1237 O O . ALA A 1 158 ? 21.423 29.123 23.762 1.00 17.87 159 ALA A O 1
ATOM 1239 N N . LYS A 1 159 ? 23.373 28.396 24.727 1.00 15.95 160 LYS A N 1
ATOM 1240 C CA . LYS A 1 159 ? 23.545 27.372 23.677 1.00 17.03 160 LYS A CA 1
ATOM 1241 C C . LYS A 1 159 ? 22.362 26.418 23.680 1.00 17.52 160 LYS A C 1
ATOM 1242 O O . LYS A 1 159 ? 21.902 26.048 22.564 1.00 18.30 160 LYS A O 1
ATOM 1248 N N . THR A 1 160 ? 21.898 26.015 24.835 1.00 15.99 161 THR A N 1
ATOM 1249 C CA . THR A 1 160 ? 20.774 25.067 24.970 1.00 16.39 161 THR A CA 1
ATOM 1250 C C . THR A 1 160 ? 19.478 25.678 24.397 1.00 17.27 161 THR A C 1
ATOM 1251 O O . THR A 1 160 ? 18.787 25.024 23.579 1.00 17.54 161 THR A O 1
ATOM 1255 N N . LEU A 1 161 ? 19.177 26.882 24.810 1.00 17.53 162 LEU A N 1
ATOM 1256 C CA . LEU A 1 161 ? 18.007 27.616 24.339 1.00 19.66 162 LEU A CA 1
ATOM 1257 C C . LEU A 1 161 ? 17.999 27.763 22.817 1.00 22.05 162 LEU A C 1
ATOM 1258 O O . LEU A 1 161 ? 16.931 27.646 22.152 1.00 22.75 162 LEU A O 1
ATOM 1263 N N . ALA A 1 162 ? 19.163 28.092 22.276 1.00 22.77 163 ALA A N 1
ATOM 1264 C CA . ALA A 1 162 ? 19.201 28.348 20.792 1.00 23.46 163 ALA A CA 1
ATOM 1265 C C . ALA A 1 162 ? 19.058 27.056 20.031 1.00 23.98 163 ALA A C 1
ATOM 1266 O O . ALA A 1 162 ? 18.379 27.001 18.951 1.00 26.26 163 ALA A O 1
ATOM 1268 N N . THR A 1 163 ? 19.593 25.988 20.502 1.00 21.61 164 THR A N 1
ATOM 1269 C CA . THR A 1 163 ? 19.762 24.690 19.942 1.00 20.11 164 THR A CA 1
ATOM 1270 C C . THR A 1 163 ? 18.797 23.625 20.157 1.00 19.07 164 THR A C 1
ATOM 1271 O O . THR A 1 163 ? 18.780 22.605 19.387 1.00 17.99 164 THR A O 1
ATOM 1275 N N . VAL A 1 164 ? 17.958 23.703 21.206 1.00 18.98 165 VAL A N 1
ATOM 1276 C CA . VAL A 1 164 ? 16.982 22.621 21.516 1.00 18.53 165 VAL A CA 1
ATOM 1277 C C . VAL A 1 164 ? 15.570 23.180 21.328 1.00 18.60 165 VAL A C 1
ATOM 1278 O O . VAL A 1 164 ? 15.045 23.950 22.146 1.00 17.67 165 VAL A O 1
ATOM 1282 N N . PRO A 1 165 ? 15.004 22.822 20.162 1.00 19.31 166 PRO A N 1
ATOM 1283 C CA . PRO A 1 165 ? 13.723 23.385 19.721 1.00 18.84 166 PRO A CA 1
ATOM 1284 C C . PRO A 1 165 ? 12.623 23.300 20.745 1.00 17.99 166 PRO A C 1
ATOM 1285 O O . PRO A 1 165 ? 11.882 24.270 21.019 1.00 18.37 166 PRO A O 1
ATOM 1289 N N . GLU A 1 166 ? 12.502 22.135 21.379 1.00 17.70 167 GLU A N 1
ATOM 1290 C CA . GLU A 1 166 ? 11.421 21.885 22.354 1.00 17.87 167 GLU A CA 1
ATOM 1291 C C . GLU A 1 166 ? 11.514 22.830 23.523 1.00 18.97 167 GLU A C 1
ATOM 1292 O O . GLU A 1 166 ? 10.457 23.157 24.135 1.00 19.49 167 GLU A O 1
ATOM 1298 N N . LEU A 1 167 ? 12.735 23.212 23.939 1.00 19.40 168 LEU A N 1
ATOM 1299 C CA . LEU A 1 167 ? 12.895 24.147 25.065 1.00 19.24 168 LEU A CA 1
ATOM 1300 C C . LEU A 1 167 ? 12.572 25.578 24.602 1.00 20.19 168 LEU A C 1
ATOM 1301 O O . LEU A 1 167 ? 11.889 26.389 25.260 1.00 18.68 168 LEU A O 1
ATOM 1306 N N . ASN A 1 168 ? 13.174 25.878 23.457 1.00 20.51 169 ASN A N 1
ATOM 1307 C CA . ASN A 1 168 ? 13.003 27.187 22.782 1.00 21.72 169 ASN A CA 1
ATOM 1308 C C . ASN A 1 168 ? 11.505 27.527 22.612 1.00 21.12 169 ASN A C 1
ATOM 1309 O O . ASN A 1 168 ? 10.997 28.615 22.895 1.00 19.97 169 ASN A O 1
ATOM 1314 N N . GLU A 1 169 ? 10.803 26.495 22.220 1.00 21.42 170 GLU A N 1
ATOM 1315 C CA . GLU A 1 169 ? 9.356 26.493 22.039 1.00 23.39 170 GLU A CA 1
ATOM 1316 C C . GLU A 1 169 ? 8.658 26.888 23.319 1.00 23.30 170 GLU A C 1
ATOM 1317 O O . GLU A 1 169 ? 7.778 27.796 23.257 1.00 24.36 170 GLU A O 1
ATOM 1323 N N . ILE A 1 170 ? 8.962 26.222 24.415 1.00 21.01 171 ILE A N 1
ATOM 1324 C CA . ILE A 1 170 ? 8.327 26.506 25.703 1.00 19.91 171 ILE A CA 1
ATOM 1325 C C . ILE A 1 170 ? 8.591 27.912 26.216 1.00 18.77 171 ILE A C 1
ATOM 1326 O O . ILE A 1 170 ? 7.683 28.568 26.769 1.00 18.03 171 ILE A O 1
ATOM 1331 N N . ILE A 1 171 ? 9.854 28.327 26.146 1.00 17.96 172 ILE A N 1
ATOM 1332 C CA . ILE A 1 171 ? 10.268 29.643 26.605 1.00 18.05 172 ILE A CA 1
ATOM 1333 C C . ILE A 1 171 ? 9.713 30.785 25.763 1.00 20.24 172 ILE A C 1
ATOM 1334 O O . ILE A 1 171 ? 9.367 31.864 26.320 1.00 20.57 172 ILE A O 1
ATOM 1339 N N . GLY A 1 172 ? 9.722 30.616 24.448 1.00 21.32 173 GLY A N 1
ATOM 1340 C CA . GLY A 1 172 ? 9.209 31.736 23.590 1.00 22.64 173 GLY A CA 1
ATOM 1341 C C . GLY A 1 172 ? 10.387 32.488 23.002 1.00 22.98 173 GLY A C 1
ATOM 1342 O O . GLY A 1 172 ? 11.346 32.845 23.710 1.00 22.56 173 GLY A O 1
ATOM 1343 N N . GLN A 1 173 ? 10.221 32.802 21.686 1.00 23.47 174 GLN A N 1
ATOM 1344 C CA . GLN A 1 173 ? 11.359 33.442 20.957 1.00 23.92 174 GLN A CA 1
ATOM 1345 C C . GLN A 1 173 ? 11.688 34.780 21.583 1.00 22.15 174 GLN A C 1
ATOM 1346 O O . GLN A 1 173 ? 12.903 35.119 21.654 1.00 21.06 174 GLN A O 1
ATOM 1352 N N . GLU A 1 174 ? 10.689 35.547 21.996 1.00 20.81 175 GLU A N 1
ATOM 1353 C CA . GLU A 1 174 ? 10.971 36.865 22.596 1.00 20.83 175 GLU A CA 1
ATOM 1354 C C . GLU A 1 174 ? 11.874 36.744 23.827 1.00 20.32 175 GLU A C 1
ATOM 1355 O O . GLU A 1 174 ? 12.797 37.539 24.006 1.00 20.16 175 GLU A O 1
ATOM 1361 N N . LEU A 1 175 ? 11.503 35.813 24.678 1.00 20.78 176 LEU A N 1
ATOM 1362 C CA . LEU A 1 175 ? 12.222 35.552 25.947 1.00 20.91 176 LEU A CA 1
ATOM 1363 C C . LEU A 1 175 ? 13.596 34.934 25.709 1.00 20.06 176 LEU A C 1
ATOM 1364 O O . LEU A 1 175 ? 14.575 35.304 26.382 1.00 18.29 176 LEU A O 1
ATOM 1369 N N . VAL A 1 176 ? 13.634 34.000 24.748 1.00 19.10 177 VAL A N 1
ATOM 1370 C CA . VAL A 1 176 ? 14.943 33.370 24.429 1.00 20.50 177 VAL A CA 1
ATOM 1371 C C . VAL A 1 176 ? 15.947 34.473 24.090 1.00 21.88 177 VAL A C 1
ATOM 1372 O O . VAL A 1 176 ? 17.089 34.653 24.525 1.00 21.53 177 VAL A O 1
ATOM 1376 N N . ASP A 1 177 ? 15.430 35.267 23.165 1.00 23.74 178 ASP A N 1
ATOM 1377 C CA . ASP A 1 177 ? 16.034 36.407 22.556 1.00 25.13 178 ASP A CA 1
ATOM 1378 C C . ASP A 1 177 ? 16.681 37.345 23.539 1.00 23.79 178 ASP A C 1
ATOM 1379 O O . ASP A 1 177 ? 17.803 37.800 23.452 1.00 24.14 178 ASP A O 1
ATOM 1384 N N . GLU A 1 178 ? 15.838 37.659 24.516 1.00 22.50 179 GLU A N 1
ATOM 1385 C CA . GLU A 1 178 ? 16.085 38.619 25.572 1.00 21.87 179 GLU A CA 1
ATOM 1386 C C . GLU A 1 178 ? 17.182 38.173 26.512 1.00 21.58 179 GLU A C 1
ATOM 1387 O O . GLU A 1 178 ? 18.042 38.926 27.036 1.00 20.59 179 GLU A O 1
ATOM 1393 N N . PHE A 1 179 ? 17.148 36.854 26.736 1.00 20.75 180 PHE A N 1
ATOM 1394 C CA . PHE A 1 179 ? 18.085 36.135 27.564 1.00 21.04 180 PHE A CA 1
ATOM 1395 C C . PHE A 1 179 ? 19.471 36.127 26.917 1.00 22.36 180 PHE A C 1
ATOM 1396 O O . PHE A 1 179 ? 20.466 36.612 27.484 1.00 22.87 180 PHE A O 1
ATOM 1404 N N . ILE A 1 180 ? 19.467 35.647 25.670 1.00 23.17 181 ILE A N 1
ATOM 1405 C CA . ILE A 1 180 ? 20.695 35.502 24.905 1.00 26.03 181 ILE A CA 1
ATOM 1406 C C . ILE A 1 180 ? 21.333 36.843 24.587 1.00 27.89 181 ILE A C 1
ATOM 1407 O O . ILE A 1 180 ? 22.569 36.898 24.557 1.00 28.64 181 ILE A O 1
ATOM 1412 N N . SER A 1 181 ? 20.549 37.869 24.427 1.00 29.68 182 SER A N 1
ATOM 1413 C CA . SER A 1 181 ? 20.979 39.220 24.193 1.00 31.37 182 SER A CA 1
ATOM 1414 C C . SER A 1 181 ? 21.460 39.894 25.470 1.00 32.43 182 SER A C 1
ATOM 1415 O O . SER A 1 181 ? 22.329 40.791 25.429 1.00 33.38 182 SER A O 1
ATOM 1418 N N . GLY A 1 182 ? 20.774 39.568 26.553 1.00 31.99 183 GLY A N 1
ATOM 1419 C CA . GLY A 1 182 ? 20.895 40.204 27.834 1.00 32.07 183 GLY A CA 1
ATOM 1420 C C . GLY A 1 182 ? 22.027 39.896 28.724 1.00 32.26 183 GLY A C 1
ATOM 1421 O O . GLY A 1 182 ? 22.591 40.837 29.356 1.00 33.07 183 GLY A O 1
ATOM 1422 N N . ILE A 1 183 ? 22.352 38.637 28.901 1.00 32.36 184 ILE A N 1
ATOM 1423 C CA . ILE A 1 183 ? 23.406 38.165 29.805 1.00 33.22 184 ILE A CA 1
ATOM 1424 C C . ILE A 1 183 ? 24.743 38.820 29.496 1.00 35.96 184 ILE A C 1
ATOM 1425 O O . ILE A 1 183 ? 25.165 38.949 28.329 1.00 36.31 184 ILE A O 1
ATOM 1430 N N . LYS A 1 184 ? 25.358 39.269 30.548 1.00 39.06 185 LYS A N 1
ATOM 1431 C CA . LYS A 1 184 ? 26.662 39.946 30.645 1.00 42.66 185 LYS A CA 1
ATOM 1432 C C . LYS A 1 184 ? 27.566 38.928 31.345 1.00 45.12 185 LYS A C 1
ATOM 1433 O O . LYS A 1 184 ? 27.421 38.694 32.560 1.00 44.19 185 LYS A O 1
ATOM 1439 N N . LEU A 1 185 ? 28.396 38.253 30.513 1.00 48.61 186 LEU A N 1
ATOM 1440 C CA . LEU A 1 185 ? 29.052 37.097 31.150 1.00 53.01 186 LEU A CA 1
ATOM 1441 C C . LEU A 1 185 ? 30.225 37.431 31.980 1.00 56.23 186 LEU A C 1
ATOM 1442 O O . LEU A 1 185 ? 30.071 37.220 33.273 1.00 58.43 186 LEU A O 1
ATOM 1447 N N . PRO A 1 186 ? 31.353 37.755 31.442 1.00 56.78 187 PRO A N 1
ATOM 1448 C CA . PRO A 1 186 ? 32.494 38.123 32.400 1.00 56.41 187 PRO A CA 1
ATOM 1449 C C . PRO A 1 186 ? 31.802 39.172 33.279 1.00 56.08 187 PRO A C 1
ATOM 1450 O O . PRO A 1 186 ? 31.486 40.285 32.785 1.00 56.35 187 PRO A O 1
ATOM 1454 N N . ALA A 1 187 ? 31.319 38.698 34.394 1.00 55.67 188 ALA A N 1
ATOM 1455 C CA . ALA A 1 187 ? 30.524 39.475 35.354 1.00 56.48 188 ALA A CA 1
ATOM 1456 C C . ALA A 1 187 ? 30.670 38.826 36.719 1.00 56.68 188 ALA A C 1
ATOM 1457 O O . ALA A 1 187 ? 30.447 37.593 36.800 1.00 58.06 188 ALA A O 1
ATOM 1459 N N . GLU A 1 188 ? 31.031 39.607 37.720 1.00 56.14 189 GLU A N 1
ATOM 1460 C CA . GLU A 1 188 ? 31.262 38.926 39.060 1.00 55.17 189 GLU A CA 1
ATOM 1461 C C . GLU A 1 188 ? 30.177 39.289 40.049 1.00 51.66 189 GLU A C 1
ATOM 1462 O O . GLU A 1 188 ? 29.393 40.213 39.888 1.00 50.62 189 GLU A O 1
ATOM 1468 N N . VAL A 1 189 ? 30.089 38.385 41.037 1.00 48.85 190 VAL A N 1
ATOM 1469 C CA . VAL A 1 189 ? 29.033 38.355 42.033 1.00 46.38 190 VAL A CA 1
ATOM 1470 C C . VAL A 1 189 ? 28.763 39.722 42.628 1.00 45.18 190 VAL A C 1
ATOM 1471 O O . VAL A 1 189 ? 29.683 40.458 43.013 1.00 46.12 190 VAL A O 1
ATOM 1475 N N . GLY A 1 190 ? 27.479 40.062 42.662 1.00 43.30 191 GLY A N 1
ATOM 1476 C CA . GLY A 1 190 ? 27.007 41.312 43.220 1.00 41.41 191 GLY A CA 1
ATOM 1477 C C . GLY A 1 190 ? 26.983 42.469 42.275 1.00 39.13 191 GLY A C 1
ATOM 1478 O O . GLY A 1 190 ? 26.290 43.481 42.575 1.00 39.50 191 GLY A O 1
ATOM 1479 N N . SER A 1 191 ? 27.660 42.369 41.157 1.00 37.51 192 SER A N 1
ATOM 1480 C CA . SER A 1 191 ? 27.671 43.416 40.122 1.00 36.60 192 SER A CA 1
ATOM 1481 C C . SER A 1 191 ? 26.250 43.567 39.567 1.00 36.03 192 SER A C 1
ATOM 1482 O O . SER A 1 191 ? 25.465 42.587 39.586 1.00 35.20 192 SER A O 1
ATOM 1485 N N . GLN A 1 192 ? 26.022 44.723 38.966 1.00 35.67 193 GLN A N 1
ATOM 1486 C CA . GLN A 1 192 ? 24.715 44.992 38.317 1.00 35.84 193 GLN A CA 1
ATOM 1487 C C . GLN A 1 192 ? 24.508 44.031 37.146 1.00 33.99 193 GLN A C 1
ATOM 1488 O O . GLN A 1 192 ? 23.351 43.619 36.895 1.00 33.37 193 GLN A O 1
ATOM 1494 N N . ASP A 1 193 ? 25.609 43.623 36.509 1.00 31.44 194 ASP A N 1
ATOM 1495 C CA . ASP A 1 193 ? 25.506 42.628 35.438 1.00 29.90 194 ASP A CA 1
ATOM 1496 C C . ASP A 1 193 ? 25.151 41.266 36.128 1.00 27.43 194 ASP A C 1
ATOM 1497 O O . ASP A 1 193 ? 24.419 40.553 35.416 1.00 27.03 194 ASP A O 1
ATOM 1502 N N . ASP A 1 194 ? 25.690 41.034 37.298 1.00 24.83 195 ASP A N 1
ATOM 1503 C CA . ASP A 1 194 ? 25.381 39.726 37.962 1.00 24.17 195 ASP A CA 1
ATOM 1504 C C . ASP A 1 194 ? 23.889 39.670 38.303 1.00 24.32 195 ASP A C 1
ATOM 1505 O O . ASP A 1 194 ? 23.139 38.725 37.935 1.00 23.05 195 ASP A O 1
ATOM 1510 N N . VAL A 1 195 ? 23.425 40.738 38.922 1.00 24.34 196 VAL A N 1
ATOM 1511 C CA . VAL A 1 195 ? 22.030 40.955 39.258 1.00 23.68 196 VAL A CA 1
ATOM 1512 C C . VAL A 1 195 ? 21.086 40.790 38.097 1.00 24.16 196 VAL A C 1
ATOM 1513 O O . VAL A 1 195 ? 20.059 40.079 38.104 1.00 24.47 196 VAL A O 1
ATOM 1517 N N . ASN A 1 196 ? 21.423 41.521 37.005 1.00 24.63 197 ASN A N 1
ATOM 1518 C CA . ASN A 1 196 ? 20.526 41.486 35.819 1.00 24.89 197 ASN A CA 1
ATOM 1519 C C . ASN A 1 196 ? 20.598 40.108 35.147 1.00 23.01 197 ASN A C 1
ATOM 1520 O O . ASN A 1 196 ? 19.541 39.610 34.697 1.00 22.35 197 ASN A O 1
ATOM 1525 N N . ASN A 1 197 ? 21.740 39.450 35.211 1.00 21.06 198 ASN A N 1
ATOM 1526 C CA . ASN A 1 197 ? 21.841 38.073 34.672 1.00 19.91 198 ASN A CA 1
ATOM 1527 C C . ASN A 1 197 ? 20.853 37.158 35.439 1.00 19.36 198 ASN A C 1
ATOM 1528 O O . ASN A 1 197 ? 20.231 36.279 34.801 1.00 18.14 198 ASN A O 1
ATOM 1533 N N . ARG A 1 198 ? 20.777 37.378 36.763 1.00 19.75 199 ARG A N 1
ATOM 1534 C CA . ARG A 1 198 ? 19.857 36.456 37.543 1.00 19.71 199 ARG A CA 1
ATOM 1535 C C . ARG A 1 198 ? 18.425 36.740 37.278 1.00 18.59 199 ARG A C 1
ATOM 1536 O O . ARG A 1 198 ? 17.586 35.808 37.307 1.00 17.77 199 ARG A O 1
ATOM 1544 N N . LYS A 1 199 ? 18.111 38.017 37.029 1.00 18.63 200 LYS A N 1
ATOM 1545 C CA . LYS A 1 199 ? 16.729 38.371 36.652 1.00 19.56 200 LYS A CA 1
ATOM 1546 C C . LYS A 1 199 ? 16.356 37.634 35.371 1.00 19.47 200 LYS A C 1
ATOM 1547 O O . LYS A 1 199 ? 15.222 37.121 35.183 1.00 18.88 200 LYS A O 1
ATOM 1553 N N . LEU A 1 200 ? 17.297 37.651 34.407 1.00 18.77 201 LEU A N 1
ATOM 1554 C CA . LEU A 1 200 ? 17.051 36.950 33.118 1.00 18.19 201 LEU A CA 1
ATOM 1555 C C . LEU A 1 200 ? 16.867 35.463 33.362 1.00 17.54 201 LEU A C 1
ATOM 1556 O O . LEU A 1 200 ? 15.900 34.883 32.737 1.00 17.14 201 LEU A O 1
ATOM 1561 N N . LEU A 1 201 ? 17.679 34.866 34.229 1.00 15.89 202 LEU A N 1
ATOM 1562 C CA . LEU A 1 201 ? 17.577 33.409 34.493 1.00 14.97 202 LEU A CA 1
ATOM 1563 C C . LEU A 1 201 ? 16.221 33.094 35.134 1.00 14.44 202 LEU A C 1
ATOM 1564 O O . LEU A 1 201 ? 15.532 32.103 34.823 1.00 13.89 202 LEU A O 1
ATOM 1569 N N . GLN A 1 202 ? 15.880 33.943 36.116 1.00 14.75 203 GLN A N 1
ATOM 1570 C CA . GLN A 1 202 ? 14.603 33.799 36.846 1.00 14.87 203 GLN A CA 1
ATOM 1571 C C . GLN A 1 202 ? 13.430 33.858 35.871 1.00 16.15 203 GLN A C 1
ATOM 1572 O O . GLN A 1 202 ? 12.451 33.089 36.067 1.00 16.65 203 GLN A O 1
ATOM 1578 N N . LYS A 1 203 ? 13.457 34.732 34.867 1.00 16.22 204 LYS A N 1
ATOM 1579 C CA . LYS A 1 203 ? 12.339 34.834 33.922 1.00 16.75 204 LYS A CA 1
ATOM 1580 C C . LYS A 1 203 ? 12.180 33.538 33.134 1.00 16.34 204 LYS A C 1
ATOM 1581 O O . LYS A 1 203 ? 11.095 33.082 32.820 1.00 16.43 204 LYS A O 1
ATOM 1587 N N . VAL A 1 204 ? 13.400 33.045 32.746 1.00 15.82 205 VAL A N 1
ATOM 1588 C CA . VAL A 1 204 ? 13.389 31.831 31.891 1.00 15.54 205 VAL A CA 1
ATOM 1589 C C . VAL A 1 204 ? 12.831 30.668 32.677 1.00 15.43 205 VAL A C 1
ATOM 1590 O O . VAL A 1 204 ? 12.055 29.839 32.205 1.00 16.18 205 VAL A O 1
ATOM 1594 N N . PHE A 1 205 ? 13.338 30.607 33.950 1.00 15.33 206 PHE A N 1
ATOM 1595 C CA . PHE A 1 205 ? 12.965 29.449 34.800 1.00 14.56 206 PHE A CA 1
ATOM 1596 C C . PHE A 1 205 ? 11.483 29.456 35.129 1.00 14.17 206 PHE A C 1
ATOM 1597 O O . PHE A 1 205 ? 10.785 28.422 35.184 1.00 13.97 206 PHE A O 1
ATOM 1605 N N . GLY A 1 206 ? 11.018 30.651 35.462 1.00 14.92 207 GLY A N 1
ATOM 1606 C CA . GLY A 1 206 ? 9.591 30.869 35.825 1.00 16.00 207 GLY A CA 1
ATOM 1607 C C . GLY A 1 206 ? 8.681 30.492 34.632 1.00 16.49 207 GLY A C 1
ATOM 1608 O O . GLY A 1 206 ? 7.661 29.835 34.867 1.00 17.11 207 GLY A O 1
ATOM 1609 N N . LYS A 1 207 ? 9.116 30.880 33.435 1.00 16.82 208 LYS A N 1
ATOM 1610 C CA . LYS A 1 207 ? 8.298 30.552 32.235 1.00 16.58 208 LYS A CA 1
ATOM 1611 C C . LYS A 1 207 ? 8.200 29.056 32.065 1.00 15.87 208 LYS A C 1
ATOM 1612 O O . LYS A 1 207 ? 7.094 28.511 31.828 1.00 15.72 208 LYS A O 1
ATOM 1618 N N . LEU A 1 208 ? 9.326 28.355 32.291 1.00 14.61 209 LEU A N 1
ATOM 1619 C CA . LEU A 1 208 ? 9.313 26.895 32.161 1.00 14.28 209 LEU A CA 1
ATOM 1620 C C . LEU A 1 208 ? 8.408 26.272 33.216 1.00 14.17 209 LEU A C 1
ATOM 1621 O O . LEU A 1 208 ? 7.545 25.420 32.915 1.00 14.36 209 LEU A O 1
ATOM 1626 N N . MET A 1 209 ? 8.657 26.673 34.466 1.00 14.29 210 MET A N 1
ATOM 1627 C CA . MET A 1 209 ? 7.961 26.037 35.592 1.00 15.39 210 MET A CA 1
ATOM 1628 C C . MET A 1 209 ? 6.481 26.350 35.611 1.00 16.11 210 MET A C 1
ATOM 1629 O O . MET A 1 209 ? 5.718 25.490 36.140 1.00 16.59 210 MET A O 1
ATOM 1634 N N . ASN A 1 210 ? 6.053 27.416 35.007 1.00 17.10 211 ASN A N 1
ATOM 1635 C CA . ASN A 1 210 ? 4.580 27.680 34.946 1.00 19.12 211 ASN A CA 1
ATOM 1636 C C . ASN A 1 210 ? 3.919 27.049 33.771 1.00 19.95 211 ASN A C 1
ATOM 1637 O O . ASN A 1 210 ? 2.672 27.272 33.630 1.00 21.91 211 ASN A O 1
ATOM 1642 N N . THR A 1 211 ? 4.571 26.362 32.878 1.00 19.68 212 THR A N 1
ATOM 1643 C CA . THR A 1 211 ? 3.966 25.732 31.689 1.00 19.38 212 THR A CA 1
ATOM 1644 C C . THR A 1 211 ? 3.011 24.629 32.068 1.00 19.67 212 THR A C 1
ATOM 1645 O O . THR A 1 211 ? 3.282 23.795 32.940 1.00 18.73 212 THR A O 1
ATOM 1649 N N . ASP A 1 212 ? 1.890 24.539 31.304 1.00 21.44 213 ASP A N 1
ATOM 1650 C CA . ASP A 1 212 ? 0.900 23.499 31.632 1.00 23.64 213 ASP A CA 1
ATOM 1651 C C . ASP A 1 212 ? 1.494 22.105 31.359 1.00 22.65 213 ASP A C 1
ATOM 1652 O O . ASP A 1 212 ? 2.280 21.883 30.450 1.00 21.07 213 ASP A O 1
ATOM 1657 N N . ASP A 1 213 ? 0.977 21.200 32.182 1.00 23.32 214 ASP A N 1
ATOM 1658 C CA . ASP A 1 213 ? 1.269 19.806 32.173 1.00 24.93 214 ASP A CA 1
ATOM 1659 C C . ASP A 1 213 ? 1.114 19.181 30.781 1.00 23.27 214 ASP A C 1
ATOM 1660 O O . ASP A 1 213 ? 1.849 18.263 30.463 1.00 22.74 214 ASP A O 1
ATOM 1665 N N . ASP A 1 214 ? -0.011 19.545 30.160 1.00 22.96 215 ASP A N 1
ATOM 1666 C CA . ASP A 1 214 ? -0.305 18.946 28.828 1.00 22.60 215 ASP A CA 1
ATOM 1667 C C . ASP A 1 214 ? 0.817 19.285 27.847 1.00 19.75 215 ASP A C 1
ATOM 1668 O O . ASP A 1 214 ? 1.297 18.436 27.089 1.00 19.62 215 ASP A O 1
ATOM 1673 N N . VAL A 1 215 ? 1.182 20.558 27.876 1.00 17.96 216 VAL A N 1
ATOM 1674 C CA . VAL A 1 215 ? 2.279 21.040 27.025 1.00 17.42 216 VAL A CA 1
ATOM 1675 C C . VAL A 1 215 ? 3.555 20.291 27.371 1.00 17.70 216 VAL A C 1
ATOM 1676 O O . VAL A 1 215 ? 4.301 19.883 26.454 1.00 19.31 216 VAL A O 1
ATOM 1680 N N . ILE A 1 216 ? 3.819 20.181 28.684 1.00 17.03 217 ILE A N 1
ATOM 1681 C CA . ILE A 1 216 ? 5.062 19.485 29.091 1.00 17.66 217 ILE A CA 1
ATOM 1682 C C . ILE A 1 216 ? 5.090 18.072 28.531 1.00 18.97 217 ILE A C 1
ATOM 1683 O O . ILE A 1 216 ? 6.118 17.597 27.984 1.00 18.64 217 ILE A O 1
ATOM 1688 N N . LYS A 1 217 ? 3.941 17.397 28.625 1.00 19.73 218 LYS A N 1
ATOM 1689 C CA . LYS A 1 217 ? 3.797 16.035 28.161 1.00 21.38 218 LYS A CA 1
ATOM 1690 C C . LYS A 1 217 ? 4.146 15.929 26.679 1.00 21.18 218 LYS A C 1
ATOM 1691 O O . LYS A 1 217 ? 4.845 14.993 26.247 1.00 21.77 218 LYS A O 1
ATOM 1697 N N . GLN A 1 218 ? 3.642 16.878 25.912 1.00 20.65 219 GLN A N 1
ATOM 1698 C CA . GLN A 1 218 ? 3.826 16.932 24.461 1.00 21.05 219 GLN A CA 1
ATOM 1699 C C . GLN A 1 218 ? 5.284 17.181 24.103 1.00 19.71 219 GLN A C 1
ATOM 1700 O O . GLN A 1 218 ? 5.847 16.474 23.257 1.00 19.91 219 GLN A O 1
ATOM 1706 N N . GLN A 1 219 ? 5.815 18.201 24.750 1.00 18.15 220 GLN A N 1
ATOM 1707 C CA . GLN A 1 219 ? 7.201 18.655 24.478 1.00 17.59 220 GLN A CA 1
ATOM 1708 C C . GLN A 1 219 ? 8.213 17.612 24.907 1.00 17.62 220 GLN A C 1
ATOM 1709 O O . GLN A 1 219 ? 9.213 17.375 24.158 1.00 17.14 220 GLN A O 1
ATOM 1715 N N . THR A 1 220 ? 7.958 16.925 26.006 1.00 17.33 221 THR A N 1
ATOM 1716 C CA . THR A 1 220 ? 8.903 15.857 26.436 1.00 17.20 221 THR A CA 1
ATOM 1717 C C . THR A 1 220 ? 8.923 14.708 25.457 1.00 16.92 221 THR A C 1
ATOM 1718 O O . THR A 1 220 ? 10.015 14.129 25.159 1.00 17.96 221 THR A O 1
ATOM 1722 N N . ALA A 1 221 ? 7.785 14.364 24.915 1.00 16.60 222 ALA A N 1
ATOM 1723 C CA . ALA A 1 221 ? 7.731 13.290 23.871 1.00 17.02 222 ALA A CA 1
ATOM 1724 C C . ALA A 1 221 ? 8.613 13.656 22.691 1.00 16.78 222 ALA A C 1
ATOM 1725 O O . ALA A 1 221 ? 9.407 12.862 22.143 1.00 17.26 222 ALA A O 1
ATOM 1727 N N . LYS A 1 222 ? 8.481 14.887 22.240 1.00 17.21 223 LYS A N 1
ATOM 1728 C CA . LYS A 1 222 ? 9.256 15.406 21.094 1.00 17.90 223 LYS A CA 1
ATOM 1729 C C . LYS A 1 222 ? 10.734 15.410 21.401 1.00 18.26 223 LYS A C 1
ATOM 1730 O O . LYS A 1 222 ? 11.574 15.030 20.565 1.00 18.64 223 LYS A O 1
ATOM 1736 N N . LEU A 1 223 ? 11.047 15.851 22.633 1.00 17.08 224 LEU A N 1
ATOM 1737 C CA . LEU A 1 223 ? 12.432 15.886 23.114 1.00 16.02 224 LEU A CA 1
ATOM 1738 C C . LEU A 1 223 ? 13.064 14.501 23.011 1.00 16.45 224 LEU A C 1
ATOM 1739 O O . LEU A 1 223 ? 14.189 14.387 22.439 1.00 15.92 224 LEU A O 1
ATOM 1744 N N . LEU A 1 224 ? 12.388 13.502 23.547 1.00 17.38 225 LEU A N 1
ATOM 1745 C CA . LEU A 1 224 ? 12.920 12.115 23.477 1.00 18.68 225 LEU A CA 1
ATOM 1746 C C . LEU A 1 224 ? 13.105 11.663 22.036 1.00 20.30 225 LEU A C 1
ATOM 1747 O O . LEU A 1 224 ? 14.203 11.037 21.771 1.00 18.84 225 LEU A O 1
ATOM 1752 N N . GLU A 1 225 ? 12.150 11.928 21.135 1.00 20.69 226 GLU A N 1
ATOM 1753 C CA . GLU A 1 225 ? 12.359 11.511 19.737 1.00 21.89 226 GLU A CA 1
ATOM 1754 C C . GLU A 1 225 ? 13.642 12.152 19.229 1.00 21.09 226 GLU A C 1
ATOM 1755 O O . GLU A 1 225 ? 14.489 11.476 18.608 1.00 20.69 226 GLU A O 1
ATOM 1761 N N . ARG A 1 226 ? 13.867 13.429 19.595 1.00 20.00 227 ARG A N 1
ATOM 1762 C CA . ARG A 1 226 ? 15.054 14.142 19.095 1.00 19.67 227 ARG A CA 1
ATOM 1763 C C . ARG A 1 226 ? 16.347 13.565 19.615 1.00 20.84 227 ARG A C 1
ATOM 1764 O O . ARG A 1 226 ? 17.363 13.472 18.873 1.00 20.12 227 ARG A O 1
ATOM 1772 N N . THR A 1 227 ? 16.345 13.097 20.882 1.00 21.89 228 THR A N 1
ATOM 1773 C CA . THR A 1 227 ? 17.568 12.523 21.481 1.00 23.15 228 THR A CA 1
ATOM 1774 C C . THR A 1 227 ? 18.000 11.283 20.668 1.00 24.47 228 THR A C 1
ATOM 1775 O O . THR A 1 227 ? 19.179 11.023 20.437 1.00 24.24 228 THR A O 1
ATOM 1779 N N . ASP A 1 228 ? 16.958 10.628 20.175 1.00 25.27 229 ASP A N 1
ATOM 1780 C CA . ASP A 1 228 ? 17.051 9.441 19.366 1.00 27.53 229 ASP A CA 1
ATOM 1781 C C . ASP A 1 228 ? 17.473 9.732 17.923 1.00 28.33 229 ASP A C 1
ATOM 1782 O O . ASP A 1 228 ? 18.437 9.115 17.396 1.00 28.26 229 ASP A O 1
ATOM 1787 N N . ARG A 1 229 ? 16.780 10.652 17.299 1.00 27.85 230 ARG A N 1
ATOM 1788 C CA . ARG A 1 229 ? 17.013 11.053 15.917 1.00 28.86 230 ARG A CA 1
ATOM 1789 C C . ARG A 1 229 ? 18.252 11.888 15.781 1.00 28.69 230 ARG A C 1
ATOM 1790 O O . ARG A 1 229 ? 18.987 11.800 14.737 1.00 28.96 230 ARG A O 1
ATOM 1798 N N . GLU A 1 230 ? 18.636 12.702 16.788 1.00 26.13 231 GLU A N 1
ATOM 1799 C CA . GLU A 1 230 ? 19.775 13.617 16.617 1.00 24.20 231 GLU A CA 1
ATOM 1800 C C . GLU A 1 230 ? 20.633 13.775 17.861 1.00 21.54 231 GLU A C 1
ATOM 1801 O O . GLU A 1 230 ? 20.796 14.906 18.388 1.00 20.66 231 GLU A O 1
ATOM 1807 N N . PRO A 1 231 ? 21.253 12.692 18.262 1.00 20.18 232 PRO A N 1
ATOM 1808 C CA . PRO A 1 231 ? 22.080 12.648 19.466 1.00 19.79 232 PRO A CA 1
ATOM 1809 C C . PRO A 1 231 ? 23.141 13.725 19.453 1.00 19.44 232 PRO A C 1
ATOM 1810 O O . PRO A 1 231 ? 23.463 14.325 20.537 1.00 19.26 232 PRO A O 1
ATOM 1814 N N . GLN A 1 232 ? 23.685 14.022 18.302 1.00 18.07 233 GLN A N 1
ATOM 1815 C CA . GLN A 1 232 ? 24.773 14.977 18.215 1.00 19.46 233 GLN A CA 1
ATOM 1816 C C . GLN A 1 232 ? 24.461 16.346 18.794 1.00 19.57 233 GLN A C 1
ATOM 1817 O O . GLN A 1 232 ? 25.359 17.013 19.424 1.00 18.56 233 GLN A O 1
ATOM 1823 N N . VAL A 1 233 ? 23.235 16.793 18.610 1.00 19.50 234 VAL A N 1
ATOM 1824 C CA . VAL A 1 233 ? 22.767 18.089 19.100 1.00 20.18 234 VAL A CA 1
ATOM 1825 C C . VAL A 1 233 ? 22.961 18.202 20.625 1.00 19.21 234 VAL A C 1
ATOM 1826 O O . VAL A 1 233 ? 23.285 19.290 21.131 1.00 19.25 234 VAL A O 1
ATOM 1830 N N . PHE A 1 234 ? 22.644 17.065 21.239 1.00 18.59 235 PHE A N 1
ATOM 1831 C CA . PHE A 1 234 ? 22.732 16.994 22.724 1.00 19.03 235 PHE A CA 1
ATOM 1832 C C . PHE A 1 234 ? 24.175 16.839 23.152 1.00 19.43 235 PHE A C 1
ATOM 1833 O O . PHE A 1 234 ? 24.617 17.561 24.097 1.00 19.84 235 PHE A O 1
ATOM 1841 N N . LYS A 1 235 ? 24.896 15.950 22.468 1.00 18.42 236 LYS A N 1
ATOM 1842 C CA . LYS A 1 235 ? 26.301 15.695 22.785 1.00 19.42 236 LYS A CA 1
ATOM 1843 C C . LYS A 1 235 ? 27.168 16.922 22.680 1.00 19.24 236 LYS A C 1
ATOM 1844 O O . LYS A 1 235 ? 28.129 17.114 23.426 1.00 18.55 236 LYS A O 1
ATOM 1850 N N . ASP A 1 236 ? 26.772 17.827 21.819 1.00 20.25 237 ASP A N 1
ATOM 1851 C CA . ASP A 1 236 ? 27.474 19.097 21.546 1.00 21.20 237 ASP A CA 1
ATOM 1852 C C . ASP A 1 236 ? 27.397 19.978 22.780 1.00 21.52 237 ASP A C 1
ATOM 1853 O O . ASP A 1 236 ? 28.225 20.889 23.025 1.00 22.98 237 ASP A O 1
ATOM 1858 N N . ILE A 1 237 ? 26.363 19.725 23.581 1.00 20.21 238 ILE A N 1
ATOM 1859 C CA . ILE A 1 237 ? 26.129 20.431 24.840 1.00 19.44 238 ILE A CA 1
ATOM 1860 C C . ILE A 1 237 ? 26.936 19.752 25.966 1.00 18.99 238 ILE A C 1
ATOM 1861 O O . ILE A 1 237 ? 27.658 20.426 26.719 1.00 20.05 238 ILE A O 1
ATOM 1866 N N . ASP A 1 238 ? 26.779 18.449 26.051 1.00 16.64 239 ASP A N 1
ATOM 1867 C CA . ASP A 1 238 ? 27.509 17.635 27.075 1.00 16.41 239 ASP A CA 1
ATOM 1868 C C . ASP A 1 238 ? 27.457 16.218 26.579 1.00 17.02 239 ASP A C 1
ATOM 1869 O O . ASP A 1 238 ? 26.328 15.726 26.206 1.00 17.60 239 ASP A O 1
ATOM 1874 N N . SER A 1 239 ? 28.565 15.531 26.539 1.00 16.85 240 SER A N 1
ATOM 1875 C CA . SER A 1 239 ? 28.598 14.159 25.925 1.00 17.45 240 SER A CA 1
ATOM 1876 C C . SER A 1 239 ? 27.702 13.167 26.579 1.00 17.08 240 SER A C 1
ATOM 1877 O O . SER A 1 239 ? 27.284 12.127 25.963 1.00 17.40 240 SER A O 1
ATOM 1880 N N . ARG A 1 240 ? 27.325 13.384 27.838 1.00 15.91 241 ARG A N 1
ATOM 1881 C CA . ARG A 1 240 ? 26.478 12.477 28.596 1.00 15.71 241 ARG A CA 1
ATOM 1882 C C . ARG A 1 240 ? 24.992 12.750 28.450 1.00 15.72 241 ARG A C 1
ATOM 1883 O O . ARG A 1 240 ? 24.153 11.925 28.937 1.00 16.41 241 ARG A O 1
ATOM 1891 N N . LEU A 1 241 ? 24.607 13.883 27.894 1.00 14.97 242 LEU A N 1
ATOM 1892 C CA . LEU A 1 241 ? 23.209 14.333 27.990 1.00 15.30 242 LEU A CA 1
ATOM 1893 C C . LEU A 1 241 ? 22.156 13.458 27.372 1.00 16.47 242 LEU A C 1
ATOM 1894 O O . LEU A 1 241 ? 21.123 13.200 28.052 1.00 15.30 242 LEU A O 1
ATOM 1899 N N . PRO A 1 242 ? 22.290 13.013 26.131 1.00 17.24 243 PRO A N 1
ATOM 1900 C CA . PRO A 1 242 ? 21.185 12.268 25.451 1.00 17.75 243 PRO A CA 1
ATOM 1901 C C . PRO A 1 242 ? 20.922 11.007 26.225 1.00 18.68 243 PRO A C 1
ATOM 1902 O O . PRO A 1 242 ? 19.742 10.660 26.512 1.00 19.22 243 PRO A O 1
ATOM 1906 N N . GLU A 1 243 ? 21.973 10.314 26.665 1.00 19.27 244 GLU A N 1
ATOM 1907 C CA . GLU A 1 243 ? 21.726 9.062 27.444 1.00 20.23 244 GLU A CA 1
ATOM 1908 C C . GLU A 1 243 ? 21.146 9.375 28.815 1.00 18.94 244 GLU A C 1
ATOM 1909 O O . GLU A 1 243 ? 20.264 8.603 29.304 1.00 18.70 244 GLU A O 1
ATOM 1915 N N . LEU A 1 244 ? 21.506 10.505 29.429 1.00 17.05 245 LEU A N 1
ATOM 1916 C CA . LEU A 1 244 ? 20.912 10.926 30.700 1.00 15.44 245 LEU A CA 1
ATOM 1917 C C . LEU A 1 244 ? 19.397 11.124 30.537 1.00 14.45 245 LEU A C 1
ATOM 1918 O O . LEU A 1 244 ? 18.588 10.662 31.367 1.00 13.44 245 LEU A O 1
ATOM 1923 N N . ILE A 1 245 ? 19.015 11.869 29.492 1.00 13.67 246 ILE A N 1
ATOM 1924 C CA . ILE A 1 245 ? 17.572 12.137 29.241 1.00 14.36 246 ILE A CA 1
ATOM 1925 C C . ILE A 1 245 ? 16.769 10.860 29.133 1.00 14.63 246 ILE A C 1
ATOM 1926 O O . ILE A 1 245 ? 15.721 10.674 29.768 1.00 14.44 246 ILE A O 1
ATOM 1931 N N . GLN A 1 246 ? 17.324 9.939 28.345 1.00 15.75 247 GLN A N 1
ATOM 1932 C CA . GLN A 1 246 ? 16.669 8.639 28.075 1.00 16.03 247 GLN A CA 1
ATOM 1933 C C . GLN A 1 246 ? 16.539 7.816 29.321 1.00 17.07 247 GLN A C 1
ATOM 1934 O O . GLN A 1 246 ? 15.501 7.157 29.576 1.00 17.62 247 GLN A O 1
ATOM 1940 N N . ARG A 1 247 ? 17.574 7.892 30.174 1.00 15.56 248 ARG A N 1
ATOM 1941 C CA . ARG A 1 247 ? 17.620 7.101 31.400 1.00 16.06 248 ARG A CA 1
ATOM 1942 C C . ARG A 1 247 ? 16.566 7.560 32.380 1.00 14.25 248 ARG A C 1
ATOM 1943 O O . ARG A 1 247 ? 15.790 6.774 32.949 1.00 15.43 248 ARG A O 1
ATOM 1951 N N . LEU A 1 248 ? 16.502 8.890 32.543 1.00 14.53 249 LEU A N 1
ATOM 1952 C CA . LEU A 1 248 ? 15.554 9.519 33.496 1.00 15.08 249 LEU A CA 1
ATOM 1953 C C . LEU A 1 248 ? 14.119 9.463 32.985 1.00 15.96 249 LEU A C 1
ATOM 1954 O O . LEU A 1 248 ? 13.213 9.226 33.833 1.00 15.77 249 LEU A O 1
ATOM 1959 N N . ASN A 1 249 ? 13.924 9.551 31.678 1.00 17.09 250 ASN A N 1
ATOM 1960 C CA . ASN A 1 249 ? 12.553 9.376 31.118 1.00 17.90 250 ASN A CA 1
ATOM 1961 C C . ASN A 1 249 ? 12.032 7.963 31.384 1.00 18.70 250 ASN A C 1
ATOM 1962 O O . ASN A 1 249 ? 10.814 7.764 31.694 1.00 17.93 250 ASN A O 1
ATOM 1967 N N . LYS A 1 250 ? 12.931 6.995 31.385 1.00 19.47 251 LYS A N 1
ATOM 1968 C CA . LYS A 1 250 ? 12.530 5.597 31.700 1.00 21.79 251 LYS A CA 1
ATOM 1969 C C . LYS A 1 250 ? 11.992 5.558 33.126 1.00 22.08 251 LYS A C 1
ATOM 1970 O O . LYS A 1 250 ? 11.022 4.800 33.412 1.00 22.89 251 LYS A O 1
ATOM 1976 N N . GLN A 1 251 ? 12.535 6.402 34.019 1.00 20.20 252 GLN A N 1
ATOM 1977 C CA . GLN A 1 251 ? 12.084 6.396 35.427 1.00 19.33 252 GLN A CA 1
ATOM 1978 C C . GLN A 1 251 ? 10.871 7.245 35.676 1.00 18.16 252 GLN A C 1
ATOM 1979 O O . GLN A 1 251 ? 9.962 6.847 36.462 1.00 17.89 252 GLN A O 1
ATOM 1985 N N . PHE A 1 252 ? 10.834 8.424 35.095 1.00 16.99 253 PHE A N 1
ATOM 1986 C CA . PHE A 1 252 ? 9.745 9.393 35.184 1.00 16.53 253 PHE A CA 1
ATOM 1987 C C . PHE A 1 252 ? 9.285 9.874 33.826 1.00 17.03 253 PHE A C 1
ATOM 1988 O O . PHE A 1 252 ? 9.721 10.962 33.404 1.00 16.53 253 PHE A O 1
ATOM 1996 N N . PRO A 1 253 ? 8.484 9.063 33.130 1.00 18.42 254 PRO A N 1
ATOM 1997 C CA . PRO A 1 253 ? 8.079 9.384 31.762 1.00 18.81 254 PRO A CA 1
ATOM 1998 C C . PRO A 1 253 ? 7.419 10.740 31.674 1.00 18.95 254 PRO A C 1
ATOM 1999 O O . PRO A 1 253 ? 6.521 11.122 32.462 1.00 19.19 254 PRO A O 1
ATOM 2003 N N . ASN A 1 254 ? 7.873 11.542 30.723 1.00 19.03 255 ASN A N 1
ATOM 2004 C CA . ASN A 1 254 ? 7.399 12.862 30.377 1.00 20.01 255 ASN A CA 1
ATOM 2005 C C . ASN A 1 254 ? 7.361 13.856 31.521 1.00 19.10 255 ASN A C 1
ATOM 2006 O O . ASN A 1 254 ? 6.578 14.831 31.485 1.00 19.74 255 ASN A O 1
ATOM 2011 N N . ASP A 1 255 ? 8.282 13.703 32.460 1.00 18.27 256 ASP A N 1
ATOM 2012 C CA . ASP A 1 255 ? 8.375 14.595 33.640 1.00 16.29 256 ASP A CA 1
ATOM 2013 C C . ASP A 1 255 ? 8.986 15.920 33.250 1.00 14.23 256 ASP A C 1
ATOM 2014 O O . ASP A 1 255 ? 9.883 15.975 32.369 1.00 13.98 256 ASP A O 1
ATOM 2019 N N . ILE A 1 256 ? 8.556 16.986 33.905 1.00 12.92 257 ILE A N 1
ATOM 2020 C CA . ILE A 1 256 ? 9.130 18.332 33.689 1.00 12.79 257 ILE A CA 1
ATOM 2021 C C . ILE A 1 256 ? 10.614 18.336 34.049 1.00 13.22 257 ILE A C 1
ATOM 2022 O O . ILE A 1 256 ? 11.417 19.176 33.547 1.00 12.80 257 ILE A O 1
ATOM 2027 N N . GLY A 1 257 ? 11.003 17.384 34.896 1.00 13.73 258 GLY A N 1
ATOM 2028 C CA . GLY A 1 257 ? 12.428 17.253 35.322 1.00 13.97 258 GLY A CA 1
ATOM 2029 C C . GLY A 1 257 ? 13.352 17.045 34.141 1.00 13.81 258 GLY A C 1
ATOM 2030 O O . GLY A 1 257 ? 14.561 17.366 34.121 1.00 13.97 258 GLY A O 1
ATOM 2031 N N . LEU A 1 258 ? 12.807 16.507 33.034 1.00 13.85 259 LEU A N 1
ATOM 2032 C CA . LEU A 1 258 ? 13.626 16.282 31.815 1.00 14.93 259 LEU A CA 1
ATOM 2033 C C . LEU A 1 258 ? 14.062 17.621 31.246 1.00 15.12 259 LEU A C 1
ATOM 2034 O O . LEU A 1 258 ? 15.114 17.712 30.563 1.00 17.05 259 LEU A O 1
ATOM 2039 N N . PHE A 1 259 ? 13.227 18.639 31.472 1.00 13.93 260 PHE A N 1
ATOM 2040 C CA . PHE A 1 259 ? 13.550 19.999 31.086 1.00 12.69 260 PHE A CA 1
ATOM 2041 C C . PHE A 1 259 ? 14.339 20.720 32.194 1.00 12.80 260 PHE A C 1
ATOM 2042 O O . PHE A 1 259 ? 15.429 21.244 31.906 1.00 11.84 260 PHE A O 1
ATOM 2050 N N . CYS A 1 260 ? 13.695 20.851 33.342 1.00 12.37 261 CYS A N 1
ATOM 2051 C CA . CYS A 1 260 ? 14.258 21.708 34.409 1.00 13.92 261 CYS A CA 1
ATOM 2052 C C . CYS A 1 260 ? 15.451 21.051 35.115 1.00 14.34 261 CYS A C 1
ATOM 2053 O O . CYS A 1 260 ? 16.276 21.881 35.564 1.00 16.97 261 CYS A O 1
ATOM 2056 N N . GLY A 1 261 ? 15.640 19.764 35.035 1.00 13.15 262 GLY A N 1
ATOM 2057 C CA . GLY A 1 261 ? 16.811 19.055 35.524 1.00 12.75 262 GLY A CA 1
ATOM 2058 C C . GLY A 1 261 ? 17.882 18.893 34.444 1.00 12.29 262 GLY A C 1
ATOM 2059 O O . GLY A 1 261 ? 18.954 19.591 34.441 1.00 11.30 262 GLY A O 1
ATOM 2060 N N . CYS A 1 262 ? 17.538 18.003 33.475 1.00 11.11 263 CYS A N 1
ATOM 2061 C CA . CYS A 1 262 ? 18.521 17.701 32.415 1.00 11.01 263 CYS A CA 1
ATOM 2062 C C . CYS A 1 262 ? 18.991 18.884 31.649 1.00 11.84 263 CYS A C 1
ATOM 2063 O O . CYS A 1 262 ? 20.237 18.945 31.341 1.00 12.73 263 CYS A O 1
ATOM 2066 N N . LEU A 1 263 ? 18.145 19.839 31.261 1.00 11.24 264 LEU A N 1
ATOM 2067 C CA . LEU A 1 263 ? 18.634 20.961 30.454 1.00 11.24 264 LEU A CA 1
ATOM 2068 C C . LEU A 1 263 ? 19.088 22.161 31.222 1.00 11.30 264 LEU A C 1
ATOM 2069 O O . LEU A 1 263 ? 19.917 22.941 30.597 1.00 13.65 264 LEU A O 1
ATOM 2074 N N . LEU A 1 264 ? 18.689 22.426 32.426 1.00 10.28 265 LEU A N 1
ATOM 2075 C CA . LEU A 1 264 ? 19.051 23.638 33.118 1.00 11.01 265 LEU A CA 1
ATOM 2076 C C . LEU A 1 264 ? 20.095 23.482 34.267 1.00 11.59 265 LEU A C 1
ATOM 2077 O O . LEU A 1 264 ? 20.680 24.538 34.620 1.00 11.98 265 LEU A O 1
ATOM 2082 N N . LEU A 1 265 ? 20.293 22.293 34.741 1.00 11.37 266 LEU A N 1
ATOM 2083 C CA . LEU A 1 265 ? 21.219 22.143 35.919 1.00 11.87 266 LEU A CA 1
ATOM 2084 C C . LEU A 1 265 ? 22.510 21.431 35.525 1.00 11.88 266 LEU A C 1
ATOM 2085 O O . LEU A 1 265 ? 22.519 20.587 34.607 1.00 12.56 266 LEU A O 1
ATOM 2090 N N . ASN A 1 266 ? 23.541 21.735 36.344 1.00 11.28 267 ASN A N 1
ATOM 2091 C CA . ASN A 1 266 ? 24.818 21.011 36.185 1.00 11.60 267 ASN A CA 1
ATOM 2092 C C . ASN A 1 266 ? 24.627 19.534 36.444 1.00 10.30 267 ASN A C 1
ATOM 2093 O O . ASN A 1 266 ? 24.046 19.175 37.467 1.00 10.92 267 ASN A O 1
ATOM 2098 N N . HIS A 1 267 ? 25.169 18.708 35.563 1.00 11.40 268 HIS A N 1
ATOM 2099 C CA . HIS A 1 267 ? 25.188 17.238 35.739 1.00 11.52 268 HIS A CA 1
ATOM 2100 C C . HIS A 1 267 ? 26.566 16.907 36.336 1.00 13.48 268 HIS A C 1
ATOM 2101 O O . HIS A 1 267 ? 27.617 16.956 35.638 1.00 13.20 268 HIS A O 1
ATOM 2108 N N . VAL A 1 268 ? 26.557 16.717 37.631 1.00 14.57 269 VAL A N 1
ATOM 2109 C CA . VAL A 1 268 ? 27.814 16.526 38.419 1.00 16.23 269 VAL A CA 1
ATOM 2110 C C . VAL A 1 268 ? 28.090 15.049 38.668 1.00 16.32 269 VAL A C 1
ATOM 2111 O O . VAL A 1 268 ? 27.233 14.261 39.065 1.00 17.15 269 VAL A O 1
ATOM 2115 N N . GLY A 1 269 ? 29.337 14.679 38.372 1.00 16.48 270 GLY A N 1
ATOM 2116 C CA . GLY A 1 269 ? 29.838 13.302 38.666 1.00 15.95 270 GLY A CA 1
ATOM 2117 C C . GLY A 1 269 ? 30.859 13.479 39.854 1.00 15.91 270 GLY A C 1
ATOM 2118 O O . GLY A 1 269 ? 31.753 14.326 39.726 1.00 16.83 270 GLY A O 1
ATOM 2119 N N . LEU A 1 270 ? 30.626 12.729 40.886 1.00 15.75 271 LEU A N 1
ATOM 2120 C CA . LEU A 1 270 ? 31.552 12.737 42.055 1.00 15.18 271 LEU A CA 1
ATOM 2121 C C . LEU A 1 270 ? 32.297 11.385 42.017 1.00 15.92 271 LEU A C 1
ATOM 2122 O O . LEU A 1 270 ? 31.618 10.339 42.065 1.00 16.63 271 LEU A O 1
ATOM 2127 N N . ASN A 1 271 ? 33.615 11.490 42.050 1.00 15.94 272 ASN A N 1
ATOM 2128 C CA . ASN A 1 271 ? 34.463 10.301 42.207 1.00 16.91 272 ASN A CA 1
ATOM 2129 C C . ASN A 1 271 ? 34.383 9.960 43.738 1.00 16.95 272 ASN A C 1
ATOM 2130 O O . ASN A 1 271 ? 34.141 10.903 44.526 1.00 14.40 272 ASN A O 1
ATOM 2135 N N . LYS A 1 272 ? 34.658 8.688 44.037 1.00 16.86 273 LYS A N 1
ATOM 2136 C CA . LYS A 1 272 ? 34.561 8.334 45.481 1.00 18.00 273 LYS A CA 1
ATOM 2137 C C . LYS A 1 272 ? 35.588 9.202 46.232 1.00 16.39 273 LYS A C 1
ATOM 2138 O O . LYS A 1 272 ? 36.706 9.514 45.764 1.00 15.26 273 LYS A O 1
ATOM 2144 N N . GLY A 1 273 ? 35.101 9.666 47.358 1.00 14.85 274 GLY A N 1
ATOM 2145 C CA . GLY A 1 273 ? 35.904 10.542 48.237 1.00 13.23 274 GLY A CA 1
ATOM 2146 C C . GLY A 1 273 ? 35.611 11.973 48.016 1.00 12.99 274 GLY A C 1
ATOM 2147 O O . GLY A 1 273 ? 35.950 12.809 48.886 1.00 14.47 274 GLY A O 1
ATOM 2148 N N . GLU A 1 274 ? 35.005 12.348 46.878 1.00 11.98 275 GLU A N 1
ATOM 2149 C CA . GLU A 1 274 ? 34.706 13.795 46.669 1.00 13.11 275 GLU A CA 1
ATOM 2150 C C . GLU A 1 274 ? 33.401 14.163 47.352 1.00 12.63 275 GLU A C 1
ATOM 2151 O O . GLU A 1 274 ? 32.523 13.310 47.576 1.00 12.95 275 GLU A O 1
ATOM 2157 N N . ALA A 1 275 ? 33.225 15.456 47.599 1.00 13.12 276 ALA A N 1
ATOM 2158 C CA . ALA A 1 275 ? 32.045 15.956 48.286 1.00 12.64 276 ALA A CA 1
ATOM 2159 C C . ALA A 1 275 ? 31.403 17.149 47.586 1.00 12.60 276 ALA A C 1
ATOM 2160 O O . ALA A 1 275 ? 32.035 17.980 46.903 1.00 12.77 276 ALA A O 1
ATOM 2162 N N . MET A 1 276 ? 30.138 17.313 47.950 1.00 12.51 277 MET A N 1
ATOM 2163 C CA . MET A 1 276 ? 29.344 18.503 47.519 1.00 14.03 277 MET A CA 1
ATOM 2164 C C . MET A 1 276 ? 28.473 18.957 48.684 1.00 12.85 277 MET A C 1
ATOM 2165 O O . MET A 1 276 ? 27.924 18.127 49.416 1.00 13.32 277 MET A O 1
ATOM 2170 N N . PHE A 1 277 ? 28.439 20.285 48.855 1.00 11.96 278 PHE A N 1
ATOM 2171 C CA . PHE A 1 277 ? 27.611 20.889 49.905 1.00 12.05 278 PHE A CA 1
ATOM 2172 C C . PHE A 1 277 ? 26.337 21.411 49.244 1.00 12.84 278 PHE A C 1
ATOM 2173 O O . PHE A 1 277 ? 26.524 22.137 48.238 1.00 14.24 278 PHE A O 1
ATOM 2181 N N . LEU A 1 278 ? 25.183 21.084 49.716 1.00 13.28 279 LEU A N 1
ATOM 2182 C CA . LEU A 1 278 ? 23.905 21.561 49.106 1.00 13.26 279 LEU A CA 1
ATOM 2183 C C . LEU A 1 278 ? 23.445 22.767 49.932 1.00 14.43 279 LEU A C 1
ATOM 2184 O O . LEU A 1 278 ? 22.742 22.613 50.958 1.00 14.44 279 LEU A O 1
ATOM 2189 N N . GLN A 1 279 ? 23.816 23.946 49.477 1.00 14.55 280 GLN A N 1
ATOM 2190 C CA . GLN A 1 279 ? 23.436 25.193 50.213 1.00 15.27 280 GLN A CA 1
ATOM 2191 C C . GLN A 1 279 ? 21.967 25.489 50.054 1.00 14.31 280 GLN A C 1
ATOM 2192 O O . GLN A 1 279 ? 21.303 24.947 49.118 1.00 12.80 280 GLN A O 1
ATOM 2198 N N . ALA A 1 280 ? 21.460 26.404 50.894 1.00 13.77 281 ALA A N 1
ATOM 2199 C CA . ALA A 1 280 ? 20.031 26.796 50.772 1.00 13.33 281 ALA A CA 1
ATOM 2200 C C . ALA A 1 280 ? 19.744 27.469 49.444 1.00 13.89 281 ALA A C 1
ATOM 2201 O O . ALA A 1 280 ? 20.648 28.178 48.890 1.00 14.76 281 ALA A O 1
ATOM 2203 N N . LYS A 1 281 ? 18.525 27.312 48.916 1.00 13.70 282 LYS A N 1
ATOM 2204 C CA . LYS A 1 281 ? 18.040 28.094 47.762 1.00 14.42 282 LYS A CA 1
ATOM 2205 C C . LYS A 1 281 ? 18.795 27.886 46.488 1.00 13.62 282 LYS A C 1
ATOM 2206 O O . LYS A 1 281 ? 18.951 28.758 45.611 1.00 13.62 282 LYS A O 1
ATOM 2212 N N . ASP A 1 282 ? 19.220 26.635 46.353 1.00 14.12 283 ASP A N 1
ATOM 2213 C CA . ASP A 1 282 ? 20.020 26.113 45.235 1.00 14.03 283 ASP A CA 1
ATOM 2214 C C . ASP A 1 282 ? 19.481 24.743 44.844 1.00 13.17 283 ASP A C 1
ATOM 2215 O O . ASP A 1 282 ? 19.366 23.836 45.685 1.00 13.06 283 ASP A O 1
ATOM 2220 N N . PRO A 1 283 ? 19.084 24.590 43.575 1.00 12.26 284 PRO A N 1
ATOM 2221 C CA . PRO A 1 283 ? 18.457 23.356 43.103 1.00 11.83 284 PRO A CA 1
ATOM 2222 C C . PRO A 1 283 ? 19.434 22.234 42.920 1.00 10.44 284 PRO A C 1
ATOM 2223 O O . PRO A 1 283 ? 20.542 22.440 42.391 1.00 12.46 284 PRO A O 1
ATOM 2227 N N . HIS A 1 284 ? 19.000 21.023 43.242 1.00 10.13 285 HIS A N 1
ATOM 2228 C CA . HIS A 1 284 ? 19.859 19.828 43.169 1.00 10.08 285 HIS A CA 1
ATOM 2229 C C . HIS A 1 284 ? 18.991 18.595 43.135 1.00 10.54 285 HIS A C 1
ATOM 2230 O O . HIS A 1 284 ? 17.777 18.711 43.483 1.00 10.69 285 HIS A O 1
ATOM 2237 N N . ALA A 1 285 ? 19.564 17.475 42.756 1.00 10.15 286 ALA A N 1
ATOM 2238 C CA . ALA A 1 285 ? 18.901 16.160 42.838 1.00 11.07 286 ALA A CA 1
ATOM 2239 C C . ALA A 1 285 ? 19.961 15.066 42.922 1.00 11.85 286 ALA A C 1
ATOM 2240 O O . ALA A 1 285 ? 21.060 15.222 42.319 1.00 13.22 286 ALA A O 1
ATOM 2242 N N . TYR A 1 286 ? 19.632 13.973 43.596 1.00 11.77 287 TYR A N 1
ATOM 2243 C CA . TYR A 1 286 ? 20.511 12.798 43.567 1.00 12.93 287 TYR A CA 1
ATOM 2244 C C . TYR A 1 286 ? 20.001 11.866 42.436 1.00 11.94 287 TYR A C 1
ATOM 2245 O O . TYR A 1 286 ? 18.816 11.514 42.458 1.00 12.91 287 TYR A O 1
ATOM 2254 N N . ILE A 1 287 ? 20.927 11.481 41.565 1.00 12.03 288 ILE A N 1
ATOM 2255 C CA . ILE A 1 287 ? 20.596 10.604 40.428 1.00 12.21 288 ILE A CA 1
ATOM 2256 C C . ILE A 1 287 ? 20.953 9.165 40.675 1.00 13.12 288 ILE A C 1
ATOM 2257 O O . ILE A 1 287 ? 20.079 8.270 40.494 1.00 12.82 288 ILE A O 1
ATOM 2262 N N . SER A 1 288 ? 22.195 8.878 41.141 1.00 11.28 289 SER A N 1
ATOM 2263 C CA . SER A 1 288 ? 22.598 7.481 41.295 1.00 12.05 289 SER A CA 1
ATOM 2264 C C . SER A 1 288 ? 23.915 7.413 42.112 1.00 11.69 289 SER A C 1
ATOM 2265 O O . SER A 1 288 ? 24.717 8.345 42.001 1.00 11.69 289 SER A O 1
ATOM 2268 N N . GLY A 1 289 ? 24.108 6.284 42.748 1.00 11.44 290 GLY A N 1
ATOM 2269 C CA . GLY A 1 289 ? 25.345 6.017 43.480 1.00 11.66 290 GLY A CA 1
ATOM 2270 C C . GLY A 1 289 ? 25.056 5.754 44.942 1.00 11.47 290 GLY A C 1
ATOM 2271 O O . GLY A 1 289 ? 23.974 5.810 45.471 1.00 12.60 290 GLY A O 1
ATOM 2272 N N . ASP A 1 290 ? 26.180 5.509 45.642 1.00 11.88 291 ASP A N 1
ATOM 2273 C CA . ASP A 1 290 ? 26.195 5.304 47.091 1.00 12.12 291 ASP A CA 1
ATOM 2274 C C . ASP A 1 290 ? 26.958 6.510 47.720 1.00 12.16 291 ASP A C 1
ATOM 2275 O O . ASP A 1 290 ? 28.070 6.838 47.247 1.00 10.71 291 ASP A O 1
ATOM 2280 N N . ILE A 1 291 ? 26.293 7.151 48.660 1.00 12.06 292 ILE A N 1
ATOM 2281 C CA . ILE A 1 291 ? 26.893 8.311 49.322 1.00 11.80 292 ILE A CA 1
ATOM 2282 C C . ILE A 1 291 ? 26.704 8.256 50.836 1.00 12.74 292 ILE A C 1
ATOM 2283 O O . ILE A 1 291 ? 25.770 7.674 51.368 1.00 12.93 292 ILE A O 1
ATOM 2288 N N . ILE A 1 292 ? 27.600 9.034 51.472 1.00 12.41 293 ILE A N 1
ATOM 2289 C CA . ILE A 1 292 ? 27.519 9.450 52.840 1.00 13.49 293 ILE A CA 1
ATOM 2290 C C . ILE A 1 292 ? 26.736 10.786 52.795 1.00 12.13 293 ILE A C 1
ATOM 2291 O O . ILE A 1 292 ? 27.124 11.612 51.939 1.00 12.09 293 ILE A O 1
ATOM 2296 N N . GLU A 1 293 ? 25.727 10.934 53.616 1.00 11.15 294 GLU A N 1
ATOM 2297 C CA . GLU A 1 293 ? 24.980 12.194 53.655 1.00 12.64 294 GLU A CA 1
ATOM 2298 C C . GLU A 1 293 ? 24.866 12.734 55.091 1.00 12.97 294 GLU A C 1
ATOM 2299 O O . GLU A 1 293 ? 24.559 11.983 56.035 1.00 13.21 294 GLU A O 1
ATOM 2305 N N . CYS A 1 294 ? 25.111 14.025 55.224 1.00 13.08 295 CYS A N 1
ATOM 2306 C CA . CYS A 1 294 ? 24.970 14.651 56.553 1.00 13.84 295 CYS A CA 1
ATOM 2307 C C . CYS A 1 294 ? 24.015 15.802 56.404 1.00 14.49 295 CYS A C 1
ATOM 2308 O O . CYS A 1 294 ? 24.030 16.467 55.334 1.00 14.04 295 CYS A O 1
ATOM 2311 N N . MET A 1 295 ? 23.183 16.037 57.413 1.00 14.88 296 MET A N 1
ATOM 2312 C CA . MET A 1 295 ? 22.209 17.166 57.297 1.00 17.04 296 MET A CA 1
ATOM 2313 C C . MET A 1 295 ? 21.705 17.623 58.618 1.00 17.66 296 MET A C 1
ATOM 2314 O O . MET A 1 295 ? 21.875 16.879 59.635 1.00 17.41 296 MET A O 1
ATOM 2319 N N . ALA A 1 296 ? 21.141 18.793 58.710 1.00 19.49 297 ALA A N 1
ATOM 2320 C CA . ALA A 1 296 ? 20.435 19.331 59.875 1.00 21.93 297 ALA A CA 1
ATOM 2321 C C . ALA A 1 296 ? 19.091 18.624 59.979 1.00 25.50 297 ALA A C 1
ATOM 2322 O O . ALA A 1 296 ? 18.621 18.056 58.932 1.00 25.03 297 ALA A O 1
ATOM 2324 N N . ALA A 1 297 ? 18.430 18.725 61.145 1.00 28.42 298 ALA A N 1
ATOM 2325 C CA . ALA A 1 297 ? 17.053 18.135 61.208 1.00 31.43 298 ALA A CA 1
ATOM 2326 C C . ALA A 1 297 ? 16.019 19.076 60.621 1.00 33.33 298 ALA A C 1
ATOM 2327 O O . ALA A 1 297 ? 15.556 20.060 61.324 1.00 35.53 298 ALA A O 1
ATOM 2329 N N . SER A 1 298 ? 15.619 18.868 59.414 1.00 33.04 299 SER A N 1
ATOM 2330 C CA . SER A 1 298 ? 14.507 19.697 58.833 1.00 33.62 299 SER A CA 1
ATOM 2331 C C . SER A 1 298 ? 13.833 18.656 57.923 1.00 34.06 299 SER A C 1
ATOM 2332 O O . SER A 1 298 ? 14.510 17.625 57.740 1.00 35.72 299 SER A O 1
ATOM 2335 N N . ASP A 1 299 ? 12.689 18.919 57.496 1.00 33.63 300 ASP A N 1
ATOM 2336 C CA . ASP A 1 299 ? 11.855 18.295 56.549 1.00 32.80 300 ASP A CA 1
ATOM 2337 C C . ASP A 1 299 ? 11.498 19.304 55.435 1.00 30.67 300 ASP A C 1
ATOM 2338 O O . ASP A 1 299 ? 10.772 18.909 54.513 1.00 33.16 300 ASP A O 1
ATOM 2343 N N . ASN A 1 300 ? 11.922 20.543 55.589 1.00 26.82 301 ASN A N 1
ATOM 2344 C CA . ASN A 1 300 ? 11.592 21.595 54.605 1.00 22.37 301 ASN A CA 1
ATOM 2345 C C . ASN A 1 300 ? 12.233 21.315 53.254 1.00 20.57 301 ASN A C 1
ATOM 2346 O O . ASN A 1 300 ? 13.487 21.321 53.154 1.00 19.62 301 ASN A O 1
ATOM 2351 N N . VAL A 1 301 ? 11.370 21.050 52.291 1.00 18.83 302 VAL A N 1
ATOM 2352 C CA . VAL A 1 301 ? 11.804 20.784 50.925 1.00 18.99 302 VAL A CA 1
ATOM 2353 C C . VAL A 1 301 ? 10.792 21.485 49.995 1.00 18.11 302 VAL A C 1
ATOM 2354 O O . VAL A 1 301 ? 9.598 21.351 50.247 1.00 18.00 302 VAL A O 1
ATOM 2358 N N . VAL A 1 302 ? 11.377 22.135 49.005 1.00 17.47 303 VAL A N 1
ATOM 2359 C CA . VAL A 1 302 ? 10.590 22.710 47.895 1.00 17.05 303 VAL A CA 1
ATOM 2360 C C . VAL A 1 302 ? 10.977 21.845 46.670 1.00 17.60 303 VAL A C 1
ATOM 2361 O O . VAL A 1 302 ? 12.196 21.741 46.414 1.00 18.09 303 VAL A O 1
ATOM 2365 N N . ARG A 1 303 ? 10.014 21.232 45.995 1.00 16.41 304 ARG A N 1
ATOM 2366 C CA . ARG A 1 303 ? 10.266 20.301 44.908 1.00 17.28 304 ARG A CA 1
ATOM 2367 C C . ARG A 1 303 ? 9.910 20.869 43.534 1.00 17.57 304 ARG A C 1
ATOM 2368 O O . ARG A 1 303 ? 8.889 21.562 43.410 1.00 18.40 304 ARG A O 1
ATOM 2376 N N . ALA A 1 304 ? 10.738 20.501 42.548 1.00 16.48 305 ALA A N 1
ATOM 2377 C CA . ALA A 1 304 ? 10.572 20.968 41.177 1.00 16.03 305 ALA A CA 1
ATOM 2378 C C . ALA A 1 304 ? 10.298 19.882 40.156 1.00 16.51 305 ALA A C 1
ATOM 2379 O O . ALA A 1 304 ? 9.756 20.250 39.039 1.00 18.15 305 ALA A O 1
ATOM 2381 N N . GLY A 1 305 ? 10.603 18.634 40.401 1.00 14.05 306 GLY A N 1
ATOM 2382 C CA . GLY A 1 305 ? 10.369 17.587 39.378 1.00 13.70 306 GLY A CA 1
ATOM 2383 C C . GLY A 1 305 ? 10.840 16.256 39.908 1.00 14.81 306 GLY A C 1
ATOM 2384 O O . GLY A 1 305 ? 11.291 16.167 41.088 1.00 14.38 306 GLY A O 1
ATOM 2385 N N . PHE A 1 306 ? 10.660 15.232 39.073 1.00 14.12 307 PHE A N 1
ATOM 2386 C CA . PHE A 1 306 ? 10.966 13.833 39.441 1.00 16.24 307 PHE A CA 1
ATOM 2387 C C . PHE A 1 306 ? 10.339 13.467 40.783 1.00 17.74 307 PHE A C 1
ATOM 2388 O O . PHE A 1 306 ? 10.980 12.835 41.674 1.00 18.42 307 PHE A O 1
ATOM 2396 N N . THR A 1 307 ? 9.047 13.775 40.894 1.00 18.89 308 THR A N 1
ATOM 2397 C CA . THR A 1 307 ? 8.284 13.491 42.099 1.00 19.83 308 THR A CA 1
ATOM 2398 C C . THR A 1 307 ? 6.797 13.450 41.891 1.00 21.80 308 THR A C 1
ATOM 2399 O O . THR A 1 307 ? 6.250 14.367 41.233 1.00 21.86 308 THR A O 1
ATOM 2403 N N . PRO A 1 308 ? 6.113 12.609 42.677 1.00 22.77 309 PRO A N 1
ATOM 2404 C CA . PRO A 1 308 ? 4.647 12.587 42.719 1.00 22.93 309 PRO A CA 1
ATOM 2405 C C . PRO A 1 308 ? 4.086 13.597 43.687 1.00 24.49 309 PRO A C 1
ATOM 2406 O O . PRO A 1 308 ? 2.860 13.869 43.744 1.00 25.73 309 PRO A O 1
ATOM 2410 N N . LYS A 1 309 ? 4.931 14.080 44.587 1.00 24.81 310 LYS A N 1
ATOM 2411 C CA . LYS A 1 309 ? 4.569 14.996 45.644 1.00 24.29 310 LYS A CA 1
ATOM 2412 C C . LYS A 1 309 ? 4.286 16.408 45.068 1.00 24.10 310 LYS A C 1
ATOM 2413 O O . LYS A 1 309 ? 4.517 16.799 43.937 1.00 23.23 310 LYS A O 1
ATOM 2419 N N . PHE A 1 310 ? 3.791 17.193 46.023 1.00 24.03 311 PHE A N 1
ATOM 2420 C CA . PHE A 1 310 ? 3.508 18.598 45.883 1.00 24.30 311 PHE A CA 1
ATOM 2421 C C . PHE A 1 310 ? 4.747 19.373 45.424 1.00 23.64 311 PHE A C 1
ATOM 2422 O O . PHE A 1 310 ? 5.795 19.393 46.081 1.00 22.84 311 PHE A O 1
ATOM 2430 N N . LYS A 1 311 ? 4.556 20.100 44.309 1.00 22.55 312 LYS A N 1
ATOM 2431 C CA . LYS A 1 311 ? 5.572 20.980 43.749 1.00 21.68 312 LYS A CA 1
ATOM 2432 C C . LYS A 1 311 ? 5.138 22.435 43.957 1.00 20.82 312 LYS A C 1
ATOM 2433 O O . LYS A 1 311 ? 4.295 22.919 43.190 1.00 20.81 312 LYS A O 1
ATOM 2439 N N . ASP A 1 312 ? 5.795 23.091 44.904 1.00 19.33 313 ASP A N 1
ATOM 2440 C CA . ASP A 1 312 ? 5.378 24.515 45.203 1.00 18.26 313 ASP A CA 1
ATOM 2441 C C . ASP A 1 312 ? 6.132 25.456 44.301 1.00 18.28 313 ASP A C 1
ATOM 2442 O O . ASP A 1 312 ? 7.049 26.187 44.713 1.00 17.09 313 ASP A O 1
ATOM 2447 N N . VAL A 1 313 ? 5.634 25.558 43.037 1.00 18.55 314 VAL A N 1
ATOM 2448 C CA . VAL A 1 313 ? 6.293 26.398 42.014 1.00 18.33 314 VAL A CA 1
ATOM 2449 C C . VAL A 1 313 ? 6.357 27.844 42.398 1.00 18.64 314 VAL A C 1
ATOM 2450 O O . VAL A 1 313 ? 7.392 28.551 42.138 1.00 19.50 314 VAL A O 1
ATOM 2454 N N . LYS A 1 314 ? 5.294 28.359 42.989 1.00 18.97 315 LYS A N 1
ATOM 2455 C CA . LYS A 1 314 ? 5.268 29.782 43.437 1.00 19.88 315 LYS A CA 1
ATOM 2456 C C . LYS A 1 314 ? 6.499 30.097 44.288 1.00 18.85 315 LYS A C 1
ATOM 2457 O O . LYS A 1 314 ? 7.261 31.037 43.965 1.00 18.40 315 LYS A O 1
ATOM 2463 N N . ASN A 1 315 ? 6.644 29.291 45.337 1.00 17.83 316 ASN A N 1
ATOM 2464 C CA . ASN A 1 315 ? 7.765 29.563 46.279 1.00 17.99 316 ASN A CA 1
ATOM 2465 C C . ASN A 1 315 ? 9.124 29.271 45.631 1.00 16.65 316 ASN A C 1
ATOM 2466 O O . ASN A 1 315 ? 10.095 30.022 45.883 1.00 16.04 316 ASN A O 1
ATOM 2471 N N . LEU A 1 316 ? 9.150 28.199 44.870 1.00 16.19 317 LEU A N 1
ATOM 2472 C CA . LEU A 1 316 ? 10.368 27.747 44.185 1.00 14.93 317 LEU A CA 1
ATOM 2473 C C . LEU A 1 316 ? 10.969 28.887 43.403 1.00 15.63 317 LEU A C 1
ATOM 2474 O O . LEU A 1 316 ? 12.116 29.294 43.579 1.00 16.64 317 LEU A O 1
ATOM 2479 N N . VAL A 1 317 ? 10.140 29.403 42.429 1.00 15.40 318 VAL A N 1
ATOM 2480 C CA . VAL A 1 317 ? 10.664 30.458 41.545 1.00 14.70 318 VAL A CA 1
ATOM 2481 C C . VAL A 1 317 ? 11.149 31.659 42.317 1.00 15.50 318 VAL A C 1
ATOM 2482 O O . VAL A 1 317 ? 12.123 32.316 41.881 1.00 15.43 318 VAL A O 1
ATOM 2486 N N . GLU A 1 318 ? 10.471 32.028 43.408 1.00 15.42 319 GLU A N 1
ATOM 2487 C CA . GLU A 1 318 ? 10.929 33.221 44.134 1.00 17.92 319 GLU A CA 1
ATOM 2488 C C . GLU A 1 318 ? 12.098 33.042 45.065 1.00 18.32 319 GLU A C 1
ATOM 2489 O O . GLU A 1 318 ? 12.897 34.009 45.223 1.00 17.64 319 GLU A O 1
ATOM 2495 N N . MET A 1 319 ? 12.326 31.863 45.592 1.00 17.22 320 MET A N 1
ATOM 2496 C CA . MET A 1 319 ? 13.353 31.613 46.587 1.00 15.85 320 MET A CA 1
ATOM 2497 C C . MET A 1 319 ? 14.726 31.377 46.005 1.00 15.94 320 MET A C 1
ATOM 2498 O O . MET A 1 319 ? 15.700 31.590 46.826 1.00 17.03 320 MET A O 1
ATOM 2503 N N . LEU A 1 320 ? 14.872 30.875 44.799 1.00 14.16 321 LEU A N 1
ATOM 2504 C CA . LEU A 1 320 ? 16.263 30.522 44.340 1.00 14.16 321 LEU A CA 1
ATOM 2505 C C . LEU A 1 320 ? 17.185 31.714 44.285 1.00 14.36 321 LEU A C 1
ATOM 2506 O O . LEU A 1 320 ? 16.788 32.868 44.051 1.00 15.03 321 LEU A O 1
ATOM 2511 N N . THR A 1 321 ? 18.479 31.436 44.440 1.00 14.34 322 THR A N 1
ATOM 2512 C CA . THR A 1 321 ? 19.530 32.473 44.345 1.00 15.30 322 THR A CA 1
ATOM 2513 C C . THR A 1 321 ? 19.884 32.777 42.904 1.00 15.36 322 THR A C 1
ATOM 2514 O O . THR A 1 321 ? 20.415 33.865 42.558 1.00 15.01 322 THR A O 1
ATOM 2518 N N . TYR A 1 322 ? 19.648 31.786 42.043 1.00 15.45 323 TYR A N 1
ATOM 2519 C CA . TYR A 1 322 ? 19.903 31.853 40.604 1.00 16.17 323 TYR A CA 1
ATOM 2520 C C . TYR A 1 322 ? 21.378 32.028 40.284 1.00 17.17 323 TYR A C 1
ATOM 2521 O O . TYR A 1 322 ? 21.805 32.628 39.279 1.00 17.36 323 TYR A O 1
ATOM 2530 N N . SER A 1 323 ? 22.175 31.390 41.123 1.00 17.41 324 SER A N 1
ATOM 2531 C CA . SER A 1 323 ? 23.636 31.263 40.964 1.00 18.08 324 SER A CA 1
ATOM 2532 C C . SER A 1 323 ? 23.956 30.442 39.750 1.00 17.46 324 SER A C 1
ATOM 2533 O O . SER A 1 323 ? 23.207 29.441 39.466 1.00 17.35 324 SER A O 1
ATOM 2536 N N . TYR A 1 324 ? 25.065 30.687 39.036 1.00 17.93 325 TYR A N 1
ATOM 2537 C CA . TYR A 1 324 ? 25.360 29.894 37.817 1.00 17.90 325 TYR A CA 1
ATOM 2538 C C . TYR A 1 324 ? 26.816 29.563 37.666 1.00 20.46 325 TYR A C 1
ATOM 2539 O O . TYR A 1 324 ? 27.425 29.695 36.562 1.00 19.65 325 TYR A O 1
ATOM 2548 N N . GLU A 1 325 ? 27.405 28.949 38.683 1.00 22.58 326 GLU A N 1
ATOM 2549 C CA . GLU A 1 325 ? 28.790 28.452 38.703 1.00 24.45 326 GLU A CA 1
ATOM 2550 C C . GLU A 1 325 ? 28.921 27.090 38.043 1.00 23.56 326 GLU A C 1
ATOM 2551 O O . GLU A 1 325 ? 27.944 26.312 38.031 1.00 23.17 326 GLU A O 1
ATOM 2557 N N . SER A 1 326 ? 30.123 26.775 37.571 1.00 23.06 327 SER A N 1
ATOM 2558 C CA . SER A 1 326 ? 30.547 25.596 36.917 1.00 23.78 327 SER A CA 1
ATOM 2559 C C . SER A 1 326 ? 30.250 24.306 37.712 1.00 23.15 327 SER A C 1
ATOM 2560 O O . SER A 1 326 ? 30.240 24.382 38.946 1.00 22.82 327 SER A O 1
ATOM 2563 N N . VAL A 1 327 ? 30.373 23.212 36.963 1.00 22.67 328 VAL A N 1
ATOM 2564 C CA . VAL A 1 327 ? 30.285 21.868 37.599 1.00 24.54 328 VAL A CA 1
ATOM 2565 C C . VAL A 1 327 ? 31.412 21.719 38.612 1.00 26.45 328 VAL A C 1
ATOM 2566 O O . VAL A 1 327 ? 31.237 21.146 39.721 1.00 26.63 328 VAL A O 1
ATOM 2570 N N . GLU A 1 328 ? 32.572 22.280 38.273 1.00 28.57 329 GLU A N 1
ATOM 2571 C CA . GLU A 1 328 ? 33.793 22.158 39.098 1.00 30.62 329 GLU A CA 1
ATOM 2572 C C . GLU A 1 328 ? 33.657 22.869 40.410 1.00 29.65 329 GLU A C 1
ATOM 2573 O O . GLU A 1 328 ? 34.188 22.413 41.465 1.00 29.93 329 GLU A O 1
ATOM 2579 N N . LYS A 1 329 ? 32.913 23.958 40.402 1.00 27.65 330 LYS A N 1
ATOM 2580 C CA . LYS A 1 329 ? 32.648 24.773 41.573 1.00 26.61 330 LYS A CA 1
ATOM 2581 C C . LYS A 1 329 ? 31.652 24.097 42.505 1.00 24.48 330 LYS A C 1
ATOM 2582 O O . LYS A 1 329 ? 31.433 24.603 43.625 1.00 24.00 330 LYS A O 1
ATOM 2588 N N . GLN A 1 330 ? 31.053 23.007 42.067 1.00 22.86 331 GLN A N 1
ATOM 2589 C CA . GLN A 1 330 ? 30.014 22.352 42.894 1.00 22.70 331 GLN A CA 1
ATOM 2590 C C . GLN A 1 330 ? 30.657 21.462 43.954 1.00 22.26 331 GLN A C 1
ATOM 2591 O O . GLN A 1 330 ? 29.956 21.079 44.889 1.00 21.75 331 GLN A O 1
ATOM 2597 N N . LYS A 1 331 ? 31.917 21.107 43.747 1.00 22.10 332 LYS A N 1
ATOM 2598 C CA . LYS A 1 331 ? 32.661 20.216 44.651 1.00 22.39 332 LYS A CA 1
ATOM 2599 C C . LYS A 1 331 ? 33.367 20.979 45.750 1.00 22.06 332 LYS A C 1
ATOM 2600 O O . LYS A 1 331 ? 33.951 22.058 45.504 1.00 23.85 332 LYS A O 1
ATOM 2606 N N . MET A 1 332 ? 33.398 20.400 46.927 1.00 20.47 333 MET A N 1
ATOM 2607 C CA . MET A 1 332 ? 34.072 21.019 48.092 1.00 19.97 333 MET A CA 1
ATOM 2608 C C . MET A 1 332 ? 35.587 20.880 48.020 1.00 20.08 333 MET A C 1
ATOM 2609 O O . MET A 1 332 ? 36.144 19.828 47.669 1.00 18.99 333 MET A O 1
ATOM 2614 N N . PRO A 1 333 ? 36.253 21.948 48.501 1.00 21.20 334 PRO A N 1
ATOM 2615 C CA . PRO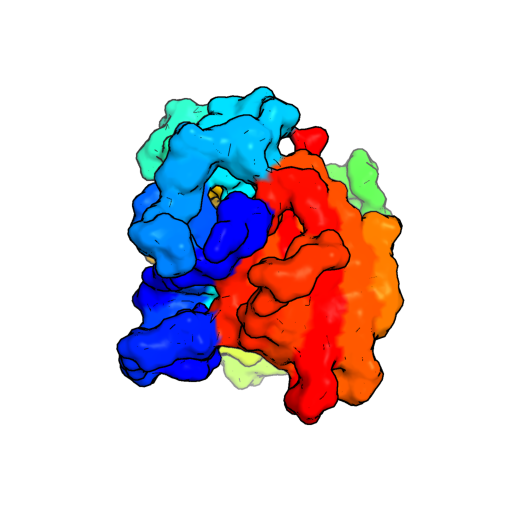 A 1 333 ? 37.684 21.973 48.677 1.00 22.19 334 PRO A CA 1
ATOM 2616 C C . PRO A 1 333 ? 38.120 21.054 49.815 1.00 21.54 334 PRO A C 1
ATOM 2617 O O . PRO A 1 333 ? 37.346 20.895 50.771 1.00 22.07 334 PRO A O 1
ATOM 2621 N N . LEU A 1 334 ? 39.306 20.491 49.658 1.00 21.74 335 LEU A N 1
ATOM 2622 C CA . LEU A 1 334 ? 39.908 19.697 50.742 1.00 23.03 335 LEU A CA 1
ATOM 2623 C C . LEU A 1 334 ? 40.418 20.670 51.831 1.00 22.33 335 LEU A C 1
ATOM 2624 O O . LEU A 1 334 ? 41.071 21.673 51.393 1.00 22.60 335 LEU A O 1
ATOM 2629 N N . GLN A 1 335 ? 40.167 20.411 53.067 1.00 19.75 336 GLN A N 1
ATOM 2630 C CA . GLN A 1 335 ? 40.763 21.246 54.177 1.00 18.25 336 GLN A CA 1
ATOM 2631 C C . GLN A 1 335 ? 41.668 20.308 55.013 1.00 16.13 336 GLN A C 1
ATOM 2632 O O . GLN A 1 335 ? 41.378 19.120 55.143 1.00 14.12 336 GLN A O 1
ATOM 2638 N N . GLU A 1 336 ? 42.701 20.912 55.586 1.00 15.07 337 GLU A N 1
ATOM 2639 C CA . GLU A 1 336 ? 43.587 20.118 56.510 1.00 15.11 337 GLU A CA 1
ATOM 2640 C C . GLU A 1 336 ? 42.870 20.031 57.859 1.00 13.38 337 GLU A C 1
ATOM 2641 O O . GLU A 1 336 ? 41.911 20.776 58.121 1.00 11.91 337 GLU A O 1
ATOM 2647 N N . PHE A 1 337 ? 43.431 19.145 58.709 1.00 12.38 338 PHE A N 1
ATOM 2648 C CA . PHE A 1 337 ? 42.869 18.898 60.031 1.00 10.18 338 PHE A CA 1
ATOM 2649 C C . PHE A 1 337 ? 44.021 18.693 61.055 1.00 9.64 338 PHE A C 1
ATOM 2650 O O . PHE A 1 337 ? 44.451 17.557 61.279 1.00 9.69 338 PHE A O 1
ATOM 2658 N N . PRO A 1 338 ? 44.455 19.800 61.640 1.00 9.96 339 PRO A N 1
ATOM 2659 C CA . PRO A 1 338 ? 45.609 19.733 62.549 1.00 10.88 339 PRO A CA 1
ATOM 2660 C C . PRO A 1 338 ? 45.464 18.773 63.673 1.00 10.40 339 PRO A C 1
ATOM 2661 O O . PRO A 1 338 ? 46.552 18.310 64.223 1.00 11.46 339 PRO A O 1
ATOM 2665 N N . ARG A 1 339 ? 44.286 18.493 64.183 1.00 8.99 340 ARG A N 1
ATOM 2666 C CA . ARG A 1 339 ? 44.101 17.668 65.370 1.00 9.96 340 ARG A CA 1
ATOM 2667 C C . ARG A 1 339 ? 44.108 16.175 65.070 1.00 10.71 340 ARG A C 1
ATOM 2668 O O . ARG A 1 339 ? 43.650 15.438 65.956 1.00 11.07 340 ARG A O 1
ATOM 2676 N N . SER A 1 340 ? 44.566 15.823 63.894 1.00 9.94 341 SER A N 1
ATOM 2677 C CA . SER A 1 340 ? 44.787 14.417 63.509 1.00 9.22 341 SER A CA 1
ATOM 2678 C C . SER A 1 340 ? 46.201 14.288 62.957 1.00 9.49 341 SER A C 1
ATOM 2679 O O . SER A 1 340 ? 46.618 15.108 62.116 1.00 9.71 341 SER A O 1
ATOM 2682 N N . LYS A 1 341 ? 46.930 13.283 63.341 1.00 10.45 342 LYS A N 1
ATOM 2683 C CA . LYS A 1 341 ? 48.308 13.004 62.909 1.00 11.14 342 LYS A CA 1
ATOM 2684 C C . LYS A 1 341 ? 48.597 11.549 62.781 1.00 9.74 342 LYS A C 1
ATOM 2685 O O . LYS A 1 341 ? 48.070 10.727 63.542 1.00 10.08 342 LYS A O 1
ATOM 2691 N N . GLY A 1 342 ? 49.439 11.207 61.794 1.00 10.18 343 GLY A N 1
ATOM 2692 C CA . GLY A 1 342 ? 49.870 9.822 61.624 1.00 11.26 343 GLY A CA 1
ATOM 2693 C C . GLY A 1 342 ? 50.145 9.464 60.160 1.00 11.75 343 GLY A C 1
ATOM 2694 O O . GLY A 1 342 ? 50.461 10.279 59.313 1.00 12.51 343 GLY A O 1
ATOM 2695 N N . ASP A 1 343 ? 49.940 8.160 59.912 1.00 11.65 344 ASP A N 1
ATOM 2696 C CA . ASP A 1 343 ? 50.242 7.505 58.673 1.00 13.05 344 ASP A CA 1
ATOM 2697 C C . ASP A 1 343 ? 49.171 7.562 57.549 1.00 12.28 344 ASP A C 1
ATOM 2698 O O . ASP A 1 343 ? 49.506 7.063 56.431 1.00 12.24 344 ASP A O 1
ATOM 2703 N N . ALA A 1 344 ? 47.998 8.058 57.862 1.00 11.41 345 ALA A N 1
ATOM 2704 C CA . ALA A 1 344 ? 46.926 8.130 56.852 1.00 11.50 345 ALA A CA 1
ATOM 2705 C C . ALA A 1 344 ? 47.423 8.894 55.643 1.00 12.78 345 ALA A C 1
ATOM 2706 O O . ALA A 1 344 ? 48.107 9.921 55.786 1.00 13.87 345 ALA A O 1
ATOM 2708 N N . VAL A 1 345 ? 47.048 8.455 54.420 1.00 12.41 346 VAL A N 1
ATOM 2709 C CA . VAL A 1 345 ? 47.509 9.181 53.208 1.00 13.19 346 VAL A CA 1
ATOM 2710 C C . VAL A 1 345 ? 46.551 10.317 52.876 1.00 13.21 346 VAL A C 1
ATOM 2711 O O . VAL A 1 345 ? 46.894 11.233 52.114 1.00 14.31 346 VAL A O 1
ATOM 2715 N N . LYS A 1 346 ? 45.370 10.286 53.448 1.00 11.99 347 LYS A N 1
ATOM 2716 C CA . LYS A 1 346 ? 44.340 11.306 53.310 1.00 12.59 347 LYS A CA 1
ATOM 2717 C C . LYS A 1 346 ? 43.671 11.534 54.681 1.00 10.85 347 LYS A C 1
ATOM 2718 O O . LYS A 1 346 ? 43.253 10.586 55.370 1.00 11.25 347 LYS A O 1
ATOM 2724 N N . SER A 1 347 ? 43.748 12.761 55.094 1.00 9.95 348 SER A N 1
ATOM 2725 C CA . SER A 1 347 ? 43.121 13.204 56.359 1.00 9.48 348 SER A CA 1
ATOM 2726 C C . SER A 1 347 ? 42.572 14.576 56.077 1.00 9.60 348 SER A C 1
ATOM 2727 O O . SER A 1 347 ? 43.317 15.575 55.987 1.00 9.54 348 SER A O 1
ATOM 2730 N N . VAL A 1 348 ? 41.290 14.570 55.652 1.00 9.77 349 VAL A N 1
ATOM 2731 C CA . VAL A 1 348 ? 40.611 15.709 55.118 1.00 8.42 349 VAL A CA 1
ATOM 2732 C C . VAL A 1 348 ? 39.375 16.145 55.903 1.00 8.05 349 VAL A C 1
ATOM 2733 O O . VAL A 1 348 ? 38.509 15.326 56.220 1.00 8.27 349 VAL A O 1
ATOM 2737 N N . LEU A 1 349 ? 39.324 17.446 56.139 1.00 8.35 350 LEU A N 1
ATOM 2738 C CA . LEU A 1 349 ? 38.183 18.079 56.742 1.00 9.38 350 LEU A CA 1
ATOM 2739 C C . LEU A 1 349 ? 37.260 18.632 55.627 1.00 10.43 350 LEU A C 1
ATOM 2740 O O . LEU A 1 349 ? 37.760 19.419 54.785 1.00 10.82 350 LEU A O 1
ATOM 2745 N N . TYR A 1 350 ? 36.012 18.263 55.730 1.00 10.95 351 TYR A N 1
ATOM 2746 C CA . TYR A 1 350 ? 34.911 18.800 54.905 1.00 11.55 351 TYR A CA 1
ATOM 2747 C C . TYR A 1 350 ? 34.057 19.650 55.871 1.00 12.00 351 TYR A C 1
ATOM 2748 O O . TYR A 1 350 ? 33.276 19.125 56.671 1.00 12.45 351 TYR A O 1
ATOM 2757 N N . ASP A 1 351 ? 34.277 20.940 55.808 1.00 12.59 352 ASP A N 1
ATOM 2758 C CA . ASP A 1 351 ? 33.734 21.977 56.604 1.00 14.39 352 ASP A CA 1
ATOM 2759 C C . ASP A 1 351 ? 32.735 22.834 55.827 1.00 14.83 352 ASP A C 1
ATOM 2760 O O . ASP A 1 351 ? 33.261 23.828 55.264 1.00 17.09 352 ASP A O 1
ATOM 2765 N N . PRO A 1 352 ? 31.506 22.548 56.001 1.00 14.77 353 PRO A N 1
ATOM 2766 C CA . PRO A 1 352 ? 30.468 23.395 55.283 1.00 14.94 353 PRO A CA 1
ATOM 2767 C C . PRO A 1 352 ? 30.343 24.675 56.014 1.00 14.69 353 PRO A C 1
ATOM 2768 O O . PRO A 1 352 ? 30.559 24.729 57.240 1.00 13.69 353 PRO A O 1
ATOM 2772 N N . PRO A 1 353 ? 29.856 25.723 55.378 1.00 15.84 354 PRO A N 1
ATOM 2773 C CA . PRO A 1 353 ? 29.694 27.025 56.037 1.00 15.74 354 PRO A CA 1
ATOM 2774 C C . PRO A 1 353 ? 28.448 27.114 56.863 1.00 16.25 354 PRO A C 1
ATOM 2775 O O . PRO A 1 353 ? 27.769 28.181 56.878 1.00 17.79 354 PRO A O 1
ATOM 2779 N N . ILE A 1 354 ? 28.117 26.083 57.594 1.00 15.03 355 ILE A N 1
ATOM 2780 C CA . ILE A 1 354 ? 26.998 25.987 58.537 1.00 14.34 355 ILE A CA 1
ATOM 2781 C C . ILE A 1 354 ? 27.519 25.409 59.880 1.00 14.05 355 ILE A C 1
ATOM 2782 O O . ILE A 1 354 ? 28.643 24.859 59.904 1.00 13.88 355 ILE A O 1
ATOM 2787 N N . ALA A 1 355 ? 26.720 25.484 60.904 1.00 13.76 356 ALA A N 1
ATOM 2788 C CA . ALA A 1 355 ? 27.131 25.073 62.262 1.00 14.01 356 ALA A CA 1
ATOM 2789 C C . ALA A 1 355 ? 26.885 23.671 62.677 1.00 14.14 356 ALA A C 1
ATOM 2790 O O . ALA A 1 355 ? 27.555 23.134 63.631 1.00 13.92 356 ALA A O 1
ATOM 2792 N N . GLU A 1 356 ? 25.899 22.993 62.098 1.00 12.63 357 GLU A N 1
ATOM 2793 C CA . GLU A 1 356 ? 25.388 21.725 62.609 1.00 11.49 357 GLU A CA 1
ATOM 2794 C C . GLU A 1 356 ? 26.290 20.532 62.506 1.00 10.88 357 GLU A C 1
ATOM 2795 O O . GLU A 1 356 ? 26.067 19.500 63.207 1.00 11.52 357 GLU A O 1
ATOM 2801 N N . PHE A 1 357 ? 27.290 20.595 61.602 1.00 9.86 358 PHE A N 1
ATOM 2802 C CA . PHE A 1 357 ? 28.131 19.403 61.368 1.00 9.06 358 PHE A CA 1
ATOM 2803 C C . PHE A 1 357 ? 29.357 19.747 60.533 1.00 8.80 358 PHE A C 1
ATOM 2804 O O . PHE A 1 357 ? 29.456 20.762 59.837 1.00 9.11 358 PHE A O 1
ATOM 2812 N N . SER A 1 358 ? 30.291 18.849 60.622 1.00 9.61 359 SER A N 1
ATOM 2813 C CA . SER A 1 358 ? 31.571 18.738 59.941 1.00 9.81 359 SER A CA 1
ATOM 2814 C C . SER A 1 358 ? 31.840 17.252 59.708 1.00 8.56 359 SER A C 1
ATOM 2815 O O . SER A 1 358 ? 31.337 16.407 60.499 1.00 7.96 359 SER A O 1
ATOM 2818 N N . VAL A 1 359 ? 32.616 16.926 58.661 1.00 8.46 360 VAL A N 1
ATOM 2819 C CA . VAL A 1 359 ? 33.044 15.529 58.478 1.00 8.29 360 VAL A CA 1
ATOM 2820 C C . VAL A 1 359 ? 34.571 15.450 58.299 1.00 8.32 360 VAL A C 1
ATOM 2821 O O . VAL A 1 359 ? 35.128 16.232 57.502 1.00 9.74 360 VAL A O 1
ATOM 2825 N N . LEU A 1 360 ? 35.155 14.486 58.993 1.00 7.76 361 LEU A N 1
ATOM 2826 C CA . LEU A 1 360 ? 36.556 14.129 58.846 1.00 7.50 361 LEU A CA 1
ATOM 2827 C C . LEU A 1 360 ? 36.705 12.809 58.058 1.00 7.91 361 LEU A C 1
ATOM 2828 O O . LEU A 1 360 ? 36.178 11.771 58.495 1.00 8.20 361 LEU A O 1
ATOM 2833 N N . GLN A 1 361 ? 37.458 12.900 56.994 1.00 7.39 362 GLN A N 1
ATOM 2834 C CA . GLN A 1 361 ? 37.760 11.734 56.123 1.00 9.61 362 GLN A CA 1
ATOM 2835 C C . GLN A 1 361 ? 39.159 11.226 56.422 1.00 10.33 362 GLN A C 1
ATOM 2836 O O . GLN A 1 361 ? 40.143 12.011 56.311 1.00 9.89 362 GLN A O 1
ATOM 2842 N N . THR A 1 362 ? 39.286 9.939 56.764 1.00 11.17 363 THR A N 1
ATOM 2843 C CA . THR A 1 362 ? 40.597 9.353 57.067 1.00 11.01 363 THR A CA 1
ATOM 2844 C C . THR A 1 362 ? 40.788 8.123 56.189 1.00 10.39 363 THR A C 1
ATOM 2845 O O . THR A 1 362 ? 39.987 7.170 56.264 1.00 8.90 363 THR A O 1
ATOM 2849 N N . ILE A 1 363 ? 41.858 8.162 55.380 1.00 11.11 364 ILE A N 1
ATOM 2850 C CA . ILE A 1 363 ? 42.186 7.007 54.534 1.00 10.97 364 ILE A CA 1
ATOM 2851 C C . ILE A 1 363 ? 43.641 6.542 54.779 1.00 10.43 364 ILE A C 1
ATOM 2852 O O . ILE A 1 363 ? 44.586 7.328 54.669 1.00 10.43 364 ILE A O 1
ATOM 2857 N N . PHE A 1 364 ? 43.761 5.245 54.913 1.00 10.56 365 PHE A N 1
ATOM 2858 C CA . PHE A 1 364 ? 45.045 4.553 54.985 1.00 12.42 365 PHE A CA 1
ATOM 2859 C C . PHE A 1 364 ? 45.268 3.798 53.658 1.00 14.20 365 PHE A C 1
ATOM 2860 O O . PHE A 1 364 ? 44.342 3.198 53.089 1.00 14.10 365 PHE A O 1
ATOM 2868 N N . ASP A 1 365 ? 46.500 3.817 53.212 1.00 15.51 366 ASP A N 1
ATOM 2869 C CA . ASP A 1 365 ? 46.905 3.015 52.030 1.00 17.10 366 ASP A CA 1
ATOM 2870 C C . ASP A 1 365 ? 46.755 1.561 52.407 1.00 18.04 366 ASP A C 1
ATOM 2871 O O . ASP A 1 365 ? 47.265 1.119 53.477 1.00 16.31 366 ASP A O 1
ATOM 2876 N N . LYS A 1 366 ? 46.163 0.739 51.558 1.00 19.05 367 LYS A N 1
ATOM 2877 C CA . LYS A 1 366 ? 45.977 -0.686 51.809 1.00 20.25 367 LYS A CA 1
ATOM 2878 C C . LYS A 1 366 ? 47.316 -1.381 52.058 1.00 20.17 367 LYS A C 1
ATOM 2879 O O . LYS A 1 366 ? 47.365 -2.387 52.734 1.00 19.54 367 LYS A O 1
ATOM 2885 N N . SER A 1 367 ? 48.347 -0.884 51.407 1.00 21.81 368 SER A N 1
ATOM 2886 C CA . SER A 1 367 ? 49.686 -1.478 51.484 1.00 24.30 368 SER A CA 1
ATOM 2887 C C . SER A 1 367 ? 50.463 -0.965 52.682 1.00 24.91 368 SER A C 1
ATOM 2888 O O . SER A 1 367 ? 51.003 -1.775 53.472 1.00 26.86 368 SER A O 1
ATOM 2891 N N . LYS A 1 368 ? 50.527 0.319 52.803 1.00 23.74 369 LYS A N 1
ATOM 2892 C CA . LYS A 1 368 ? 51.262 1.005 53.876 1.00 23.69 369 LYS A CA 1
ATOM 2893 C C . LYS A 1 368 ? 50.665 0.768 55.226 1.00 21.77 369 LYS A C 1
ATOM 2894 O O . LYS A 1 368 ? 51.461 0.638 56.210 1.00 22.17 369 LYS A O 1
ATOM 2900 N N . GLY A 1 369 ? 49.357 0.712 55.386 1.00 19.04 370 GLY A N 1
ATOM 2901 C CA . GLY A 1 369 ? 48.726 0.512 56.724 1.00 16.67 370 GLY A CA 1
ATOM 2902 C C . GLY A 1 369 ? 49.090 1.703 57.600 1.00 16.01 370 GLY A C 1
ATOM 2903 O O . GLY A 1 369 ? 49.250 2.853 57.108 1.00 17.07 370 GLY A O 1
ATOM 2904 N N . GLY A 1 370 ? 49.214 1.437 58.900 1.00 15.17 371 GLY A N 1
ATOM 2905 C CA . GLY A 1 370 ? 49.678 2.485 59.839 1.00 14.10 371 GLY A CA 1
ATOM 2906 C C . GLY A 1 370 ? 48.656 2.842 60.881 1.00 13.90 371 GLY A C 1
ATOM 2907 O O . GLY A 1 370 ? 47.624 2.191 61.077 1.00 12.90 371 GLY A O 1
ATOM 2908 N N . LYS A 1 371 ? 48.985 3.934 61.602 1.00 13.56 372 LYS A N 1
ATOM 2909 C CA . LYS A 1 371 ? 48.160 4.454 62.668 1.00 13.89 372 LYS A CA 1
ATOM 2910 C C . LYS A 1 371 ? 47.883 5.949 62.522 1.00 12.96 372 LYS A C 1
ATOM 2911 O O . LYS A 1 371 ? 48.750 6.724 62.084 1.00 13.21 372 LYS A O 1
ATOM 2917 N N . GLN A 1 372 ? 46.730 6.319 63.083 1.00 12.42 373 GLN A N 1
ATOM 2918 C CA . GLN A 1 372 ? 46.366 7.754 63.146 1.00 11.63 373 GLN A CA 1
ATOM 2919 C C . GLN A 1 372 ? 45.801 8.043 64.507 1.00 11.20 373 GLN A C 1
ATOM 2920 O O . GLN A 1 372 ? 44.989 7.261 65.031 1.00 11.61 373 GLN A O 1
ATOM 2926 N N . VAL A 1 373 ? 46.226 9.167 65.095 1.00 11.55 374 VAL A N 1
ATOM 2927 C CA . VAL A 1 373 ? 45.674 9.584 66.374 1.00 11.35 374 VAL A CA 1
ATOM 2928 C C . VAL A 1 373 ? 44.979 10.927 66.175 1.00 11.13 374 VAL A C 1
ATOM 2929 O O . VAL A 1 373 ? 45.544 11.845 65.576 1.00 10.50 374 VAL A O 1
ATOM 2933 N N . ILE A 1 374 ? 43.767 10.939 66.725 1.00 11.24 375 ILE A N 1
ATOM 2934 C CA . ILE A 1 374 ? 42.937 12.155 66.665 1.00 10.58 375 ILE A CA 1
ATOM 2935 C C . ILE A 1 374 ? 42.665 12.655 68.059 1.00 10.10 375 ILE A C 1
ATOM 2936 O O . ILE A 1 374 ? 42.205 11.871 68.922 1.00 10.31 375 ILE A O 1
ATOM 2941 N N . GLU A 1 375 ? 42.928 13.925 68.278 1.00 10.82 376 GLU A N 1
ATOM 2942 C CA . GLU A 1 375 ? 42.596 14.532 69.580 1.00 12.29 376 GLU A CA 1
ATOM 2943 C C . GLU A 1 375 ? 41.109 14.401 69.883 1.00 11.41 376 GLU A C 1
ATOM 2944 O O . GLU A 1 375 ? 40.248 14.255 68.992 1.00 11.29 376 GLU A O 1
ATOM 2950 N N . GLY A 1 376 ? 40.820 14.519 71.195 1.00 10.24 377 GLY A N 1
ATOM 2951 C CA . GLY A 1 376 ? 39.464 14.606 71.703 1.00 10.56 377 GLY A CA 1
ATOM 2952 C C . GLY A 1 376 ? 38.843 15.895 71.078 1.00 12.12 377 GLY A C 1
ATOM 2953 O O . GLY A 1 376 ? 39.446 16.958 71.032 1.00 12.59 377 GLY A O 1
ATOM 2954 N N . LEU A 1 377 ? 37.608 15.690 70.580 1.00 12.44 378 LEU A N 1
ATOM 2955 C CA . LEU A 1 377 ? 36.829 16.782 69.985 1.00 13.15 378 LEU A CA 1
ATOM 2956 C C . LEU A 1 377 ? 35.817 17.297 70.986 1.00 13.08 378 LEU A C 1
ATOM 2957 O O . LEU A 1 377 ? 35.337 16.537 71.814 1.00 14.68 378 LEU A O 1
ATOM 2962 N N . ASN A 1 378 ? 35.453 18.568 70.837 1.00 12.84 379 ASN A N 1
ATOM 2963 C CA . ASN A 1 378 ? 34.489 19.197 71.734 1.00 13.22 379 ASN A CA 1
ATOM 2964 C C . ASN A 1 378 ? 33.049 18.997 71.307 1.00 13.26 379 ASN A C 1
ATOM 2965 O O . ASN A 1 378 ? 32.307 20.032 71.258 1.00 14.28 379 ASN A O 1
ATOM 2970 N N . GLY A 1 379 ? 32.648 17.794 71.086 1.00 12.29 380 GLY A N 1
ATOM 2971 C CA . GLY A 1 379 ? 31.247 17.466 70.731 1.00 13.97 380 GLY A CA 1
ATOM 2972 C C . GLY A 1 379 ? 31.208 15.984 70.337 1.00 13.91 380 GLY A C 1
ATOM 2973 O O . GLY A 1 379 ? 32.274 15.348 70.268 1.00 15.57 380 GLY A O 1
ATOM 2974 N N . PRO A 1 380 ? 30.009 15.496 70.194 1.00 13.92 381 PRO A N 1
ATOM 2975 C CA . PRO A 1 380 ? 29.752 14.100 69.827 1.00 13.57 381 PRO A CA 1
ATOM 2976 C C . PRO A 1 380 ? 30.122 13.822 68.364 1.00 13.18 381 PRO A C 1
ATOM 2977 O O . PRO A 1 380 ? 30.118 14.718 67.519 1.00 12.60 381 PRO A O 1
ATOM 2981 N N . SER A 1 381 ? 30.428 12.546 68.112 1.00 12.33 382 SER A N 1
ATOM 2982 C CA . SER A 1 381 ? 30.837 12.009 66.852 1.00 11.48 382 SER A CA 1
ATOM 2983 C C . SER A 1 381 ? 30.227 10.652 66.558 1.00 11.23 382 SER A C 1
ATOM 2984 O O . SER A 1 381 ? 30.059 9.867 67.505 1.00 11.68 382 SER A O 1
ATOM 2987 N N . ILE A 1 382 ? 30.065 10.450 65.236 1.00 9.27 383 ILE A N 1
ATOM 2988 C CA . ILE A 1 382 ? 29.699 9.121 64.738 1.00 9.44 383 ILE A CA 1
ATOM 2989 C C . ILE A 1 382 ? 30.776 8.763 63.649 1.00 8.98 383 ILE A C 1
ATOM 2990 O O . ILE A 1 382 ? 31.009 9.647 62.816 1.00 9.08 383 ILE A O 1
ATOM 2995 N N . VAL A 1 383 ? 31.351 7.605 63.766 1.00 8.72 384 VAL A N 1
ATOM 2996 C CA . VAL A 1 383 ? 32.365 7.108 62.828 1.00 9.54 384 VAL A CA 1
ATOM 2997 C C . VAL A 1 383 ? 31.806 5.877 62.095 1.00 10.03 384 VAL A C 1
ATOM 2998 O O . VAL A 1 383 ? 31.259 4.959 62.722 1.00 9.96 384 VAL A O 1
ATOM 3002 N N . ILE A 1 384 ? 31.919 5.921 60.744 1.00 9.32 385 ILE A N 1
ATOM 3003 C CA . ILE A 1 384 ? 31.555 4.708 59.972 1.00 8.75 385 ILE A CA 1
ATOM 3004 C C . ILE A 1 384 ? 32.745 4.332 59.094 1.00 8.15 385 ILE A C 1
ATOM 3005 O O . ILE A 1 384 ? 33.373 5.224 58.515 1.00 9.01 385 ILE A O 1
ATOM 3010 N N . ALA A 1 385 ? 33.045 3.056 59.006 1.00 7.70 386 ALA A N 1
ATOM 3011 C CA . ALA A 1 385 ? 34.036 2.534 58.091 1.00 9.20 386 ALA A CA 1
ATOM 3012 C C . ALA A 1 385 ? 33.279 2.157 56.768 1.00 10.26 386 ALA A C 1
ATOM 3013 O O . ALA A 1 385 ? 32.375 1.313 56.870 1.00 11.33 386 ALA A O 1
ATOM 3015 N N . THR A 1 386 ? 33.686 2.746 55.682 1.00 11.44 387 THR A N 1
ATOM 3016 C CA . THR A 1 386 ? 33.021 2.427 54.367 1.00 11.39 387 THR A CA 1
ATOM 3017 C C . THR A 1 386 ? 33.799 1.442 53.567 1.00 11.93 387 THR A C 1
ATOM 3018 O O . THR A 1 386 ? 33.291 0.866 52.536 1.00 10.89 387 THR A O 1
ATOM 3022 N N . ASN A 1 387 ? 35.097 1.296 53.853 1.00 11.73 388 ASN A N 1
ATOM 3023 C CA . ASN A 1 387 ? 35.994 0.431 53.097 1.00 12.14 388 ASN A CA 1
ATOM 3024 C C . ASN A 1 387 ? 37.103 -0.113 54.050 1.00 12.65 388 ASN A C 1
ATOM 3025 O O . ASN A 1 387 ? 37.537 0.578 54.959 1.00 12.41 388 ASN A O 1
ATOM 3030 N N . GLY A 1 388 ? 37.521 -1.330 53.672 1.00 11.80 389 GLY A N 1
ATOM 3031 C CA . GLY A 1 388 ? 38.615 -1.972 54.418 1.00 12.40 389 GLY A CA 1
ATOM 3032 C C . GLY A 1 388 ? 38.207 -2.257 55.856 1.00 13.43 389 GLY A C 1
ATOM 3033 O O . GLY A 1 388 ? 37.032 -2.342 56.264 1.00 14.70 389 GLY A O 1
ATOM 3034 N N . LYS A 1 389 ? 39.251 -2.397 56.706 1.00 14.07 390 LYS A N 1
ATOM 3035 C CA . LYS A 1 389 ? 39.082 -2.772 58.081 1.00 14.72 390 LYS A CA 1
ATOM 3036 C C . LYS A 1 389 ? 40.326 -2.389 58.908 1.00 15.19 390 LYS A C 1
ATOM 3037 O O . LYS A 1 389 ? 41.436 -2.260 58.335 1.00 15.55 390 LYS A O 1
ATOM 3043 N N . GLY A 1 390 ? 40.075 -2.186 60.156 1.00 14.32 391 GLY A N 1
ATOM 3044 C CA . GLY A 1 390 ? 41.186 -1.784 61.084 1.00 13.79 391 GLY A CA 1
ATOM 3045 C C . GLY A 1 390 ? 40.669 -1.948 62.504 1.00 12.73 391 GLY A C 1
ATOM 3046 O O . GLY A 1 390 ? 39.758 -2.736 62.800 1.00 13.15 391 GLY A O 1
ATOM 3047 N N . THR A 1 391 ? 41.318 -1.181 63.404 1.00 11.17 392 THR A N 1
ATOM 3048 C CA . THR A 1 391 ? 40.922 -1.208 64.813 1.00 10.46 392 THR A CA 1
ATOM 3049 C C . THR A 1 391 ? 40.683 0.240 65.246 1.00 9.00 392 THR A C 1
ATOM 3050 O O . THR A 1 391 ? 41.230 1.149 64.599 1.00 9.61 392 THR A O 1
ATOM 3054 N N . ILE A 1 392 ? 39.843 0.349 66.246 1.00 8.76 393 ILE A N 1
ATOM 3055 C CA . ILE A 1 392 ? 39.577 1.659 66.861 1.00 8.47 393 ILE A CA 1
ATOM 3056 C C . ILE A 1 392 ? 39.691 1.505 68.389 1.00 9.17 393 ILE A C 1
ATOM 3057 O O . ILE A 1 392 ? 39.303 0.479 68.953 1.00 9.20 393 ILE A O 1
ATOM 3062 N N . GLN A 1 393 ? 40.223 2.542 69.005 1.00 10.36 394 GLN A N 1
ATOM 3063 C CA . GLN A 1 393 ? 40.338 2.584 70.468 1.00 10.39 394 GLN A CA 1
ATOM 3064 C C . GLN A 1 393 ? 40.455 4.032 70.945 1.00 10.56 394 GLN A C 1
ATOM 3065 O O . GLN A 1 393 ? 40.762 4.969 70.238 1.00 10.91 394 GLN A O 1
ATOM 3071 N N . ILE A 1 394 ? 40.261 4.114 72.275 1.00 11.76 395 ILE A N 1
ATOM 3072 C CA . ILE A 1 394 ? 40.596 5.349 73.022 1.00 12.90 395 ILE A CA 1
ATOM 3073 C C . ILE A 1 394 ? 42.134 5.323 73.144 1.00 12.95 395 ILE A C 1
ATOM 3074 O O . ILE A 1 394 ? 42.728 4.322 73.650 1.00 12.41 395 ILE A O 1
ATOM 3079 N N . THR A 1 395 ? 42.743 6.385 72.676 1.00 13.43 396 THR A N 1
ATOM 3080 C CA . THR A 1 395 ? 44.197 6.500 72.653 1.00 14.24 396 THR A CA 1
ATOM 3081 C C . THR A 1 395 ? 44.755 6.091 74.052 1.00 15.32 396 THR A C 1
ATOM 3082 O O . THR A 1 395 ? 44.268 6.596 75.041 1.00 15.64 396 THR A O 1
ATOM 3086 N N . GLY A 1 396 ? 45.720 5.197 73.919 1.00 16.69 397 GLY A N 1
ATOM 3087 C CA . GLY A 1 396 ? 46.448 4.703 75.052 1.00 18.22 397 GLY A CA 1
ATOM 3088 C C . GLY A 1 396 ? 45.684 3.700 75.863 1.00 20.23 397 GLY A C 1
ATOM 3089 O O . GLY A 1 396 ? 46.304 3.177 76.854 1.00 21.31 397 GLY A O 1
ATOM 3090 N N . ASP A 1 397 ? 44.423 3.445 75.647 1.00 18.30 398 ASP A N 1
ATOM 3091 C CA . ASP A 1 397 ? 43.747 2.403 76.509 1.00 17.46 398 ASP A CA 1
ATOM 3092 C C . ASP A 1 397 ? 43.419 1.214 75.627 1.00 16.66 398 ASP A C 1
ATOM 3093 O O . ASP A 1 397 ? 42.344 1.170 75.000 1.00 16.85 398 ASP A O 1
ATOM 3098 N N . ASP A 1 398 ? 44.302 0.221 75.643 1.00 15.49 399 ASP A N 1
ATOM 3099 C CA . ASP A 1 398 ? 44.113 -0.999 74.864 1.00 15.97 399 ASP A CA 1
ATOM 3100 C C . ASP A 1 398 ? 42.914 -1.795 75.315 1.00 15.78 399 ASP A C 1
ATOM 3101 O O . ASP A 1 398 ? 42.480 -2.656 74.492 1.00 15.89 399 ASP A O 1
ATOM 3106 N N . SER A 1 399 ? 42.367 -1.563 76.498 1.00 15.26 400 SER A N 1
ATOM 3107 C CA . SER A 1 399 ? 41.179 -2.382 76.903 1.00 15.85 400 SER A CA 1
ATOM 3108 C C . SER A 1 399 ? 39.972 -1.959 76.042 1.00 15.02 400 SER A C 1
ATOM 3109 O O . SER A 1 399 ? 38.903 -2.618 76.065 1.00 14.82 400 SER A O 1
ATOM 3112 N N . THR A 1 400 ? 40.151 -0.831 75.331 1.00 13.23 401 THR A N 1
ATOM 3113 C CA . THR A 1 400 ? 39.013 -0.348 74.490 1.00 12.41 401 THR A CA 1
ATOM 3114 C C . THR A 1 400 ? 39.187 -0.721 73.041 1.00 12.73 401 THR A C 1
ATOM 3115 O O . THR A 1 400 ? 38.328 -0.283 72.193 1.00 13.55 401 THR A O 1
ATOM 3119 N N . LYS A 1 401 ? 40.242 -1.417 72.728 1.00 11.55 402 LYS A N 1
ATOM 3120 C CA . LYS A 1 401 ? 40.576 -1.714 71.312 1.00 12.44 402 LYS A CA 1
ATOM 3121 C C . LYS A 1 401 ? 39.649 -2.778 70.757 1.00 13.00 402 LYS A C 1
ATOM 3122 O O . LYS A 1 401 ? 39.479 -3.923 71.143 1.00 12.29 402 LYS A O 1
ATOM 3128 N N . GLN A 1 402 ? 38.936 -2.286 69.699 1.00 14.11 403 GLN A N 1
ATOM 3129 C CA . GLN A 1 402 ? 37.942 -3.030 68.974 1.00 14.07 403 GLN A CA 1
ATOM 3130 C C . GLN A 1 402 ? 38.144 -3.052 67.461 1.00 13.14 403 GLN A C 1
ATOM 3131 O O . GLN A 1 402 ? 38.714 -2.173 66.841 1.00 13.77 403 GLN A O 1
ATOM 3137 N N . LYS A 1 403 ? 37.522 -4.100 66.925 1.00 12.74 404 LYS A N 1
ATOM 3138 C CA . LYS A 1 403 ? 37.439 -4.326 65.469 1.00 13.45 404 LYS A CA 1
ATOM 3139 C C . LYS A 1 403 ? 36.498 -3.276 64.857 1.00 12.01 404 LYS A C 1
ATOM 3140 O O . LYS A 1 403 ? 35.418 -3.008 65.412 1.00 12.53 404 LYS A O 1
ATOM 3146 N N . ILE A 1 404 ? 36.988 -2.665 63.803 1.00 11.78 405 ILE A N 1
ATOM 3147 C CA . ILE A 1 404 ? 36.150 -1.784 62.947 1.00 12.15 405 ILE A CA 1
ATOM 3148 C C . ILE A 1 404 ? 36.300 -2.277 61.491 1.00 12.17 405 ILE A C 1
ATOM 3149 O O . ILE A 1 404 ? 37.258 -2.018 60.773 1.00 13.74 405 ILE A O 1
ATOM 3154 N N . ASP A 1 405 ? 35.301 -3.056 61.132 1.00 13.33 406 ASP A N 1
ATOM 3155 C CA . ASP A 1 405 ? 35.226 -3.607 59.754 1.00 14.03 406 ASP A CA 1
ATOM 3156 C C . ASP A 1 405 ? 34.327 -2.705 58.902 1.00 13.33 406 ASP A C 1
ATOM 3157 O O . ASP A 1 405 ? 33.615 -1.821 59.443 1.00 12.82 406 ASP A O 1
ATOM 3162 N N . THR A 1 406 ? 34.275 -3.024 57.618 1.00 12.85 407 THR A N 1
ATOM 3163 C CA . THR A 1 406 ? 33.402 -2.242 56.693 1.00 13.74 407 THR A CA 1
ATOM 3164 C C . THR A 1 406 ? 31.951 -2.291 57.129 1.00 13.34 407 THR A C 1
ATOM 3165 O O . THR A 1 406 ? 31.391 -3.398 57.446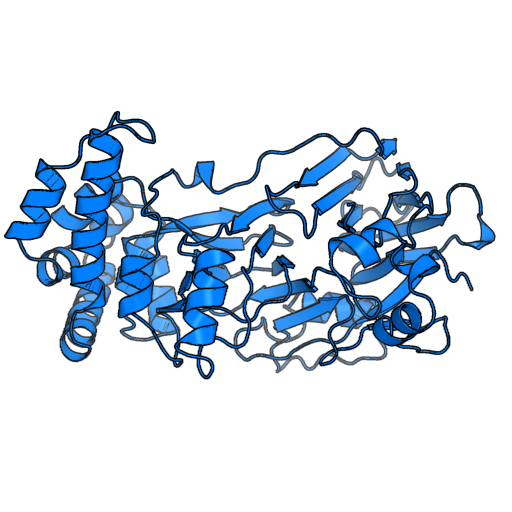 1.00 14.64 407 THR A O 1
ATOM 3169 N N . GLY A 1 407 ? 31.318 -1.124 57.193 1.00 11.17 408 GLY A N 1
ATOM 3170 C CA . GLY A 1 407 ? 29.930 -1.058 57.671 1.00 11.42 408 GLY A CA 1
ATOM 3171 C C . GLY A 1 407 ? 29.760 -0.900 59.133 1.00 12.07 408 GLY A C 1
ATOM 3172 O O . GLY A 1 407 ? 28.615 -0.649 59.642 1.00 13.39 408 GLY A O 1
ATOM 3173 N N . TYR A 1 408 ? 30.812 -1.012 59.949 1.00 11.80 409 TYR A N 1
ATOM 3174 C CA . TYR A 1 408 ? 30.745 -0.807 61.413 1.00 11.58 409 TYR A CA 1
ATOM 3175 C C . TYR A 1 408 ? 30.608 0.671 61.743 1.00 11.45 409 TYR A C 1
ATOM 3176 O O . TYR A 1 408 ? 31.281 1.538 61.122 1.00 11.48 409 TYR A O 1
ATOM 3185 N N . VAL A 1 409 ? 29.822 0.955 62.783 1.00 10.41 410 VAL A N 1
ATOM 3186 C CA . VAL A 1 409 ? 29.622 2.380 63.158 1.00 10.86 410 VAL A CA 1
ATOM 3187 C C . VAL A 1 409 ? 29.721 2.453 64.687 1.00 10.82 410 VAL A C 1
ATOM 3188 O O . VAL A 1 409 ? 29.317 1.584 65.414 1.00 11.04 410 VAL A O 1
ATOM 3192 N N . PHE A 1 410 ? 30.420 3.528 65.038 1.00 10.88 411 PHE A N 1
ATOM 3193 C CA . PHE A 1 410 ? 30.735 3.839 66.395 1.00 11.21 411 PHE A CA 1
ATOM 3194 C C . PHE A 1 410 ? 30.294 5.240 66.783 1.00 11.25 411 PHE A C 1
ATOM 3195 O O . PHE A 1 410 ? 30.485 6.170 66.004 1.00 11.56 411 PHE A O 1
ATOM 3203 N N . PHE A 1 411 ? 29.950 5.345 68.061 1.00 10.01 412 PHE A N 1
ATOM 3204 C CA . PHE A 1 411 ? 29.739 6.606 68.753 1.00 11.31 412 PHE A CA 1
ATOM 3205 C C . PHE A 1 411 ? 31.021 6.961 69.561 1.00 11.49 412 PHE A C 1
ATOM 3206 O O . PHE A 1 411 ? 31.615 6.062 70.194 1.00 12.21 412 PHE A O 1
ATOM 3214 N N . VAL A 1 412 ? 31.417 8.219 69.424 1.00 11.01 413 VAL A N 1
ATOM 3215 C CA . VAL A 1 412 ? 32.599 8.704 70.148 1.00 12.69 413 VAL A CA 1
ATOM 3216 C C . VAL A 1 412 ? 32.186 9.917 70.984 1.00 13.29 413 VAL A C 1
ATOM 3217 O O . VAL A 1 412 ? 31.801 10.957 70.426 1.00 12.94 413 VAL A O 1
ATOM 3221 N N . ALA A 1 413 ? 32.325 9.747 72.331 1.00 13.07 414 ALA A N 1
ATOM 3222 C CA . ALA A 1 413 ? 31.976 10.865 73.213 1.00 13.40 414 ALA A CA 1
ATOM 3223 C C . ALA A 1 413 ? 32.876 12.047 73.057 1.00 13.72 414 ALA A C 1
ATOM 3224 O O . ALA A 1 413 ? 34.111 11.954 72.775 1.00 14.71 414 ALA A O 1
ATOM 3226 N N . PRO A 1 414 ? 32.324 13.232 73.406 1.00 13.48 415 PRO A N 1
ATOM 3227 C CA . PRO A 1 414 ? 33.114 14.470 73.389 1.00 13.24 415 PRO A CA 1
ATOM 3228 C C . PRO A 1 414 ? 34.333 14.294 74.307 1.00 13.58 415 PRO A C 1
ATOM 3229 O O . PRO A 1 414 ? 34.204 13.552 75.319 1.00 14.98 415 PRO A O 1
ATOM 3233 N N . GLY A 1 415 ? 35.479 14.807 73.931 1.00 12.31 416 GLY A N 1
ATOM 3234 C CA . GLY A 1 415 ? 36.706 14.770 74.675 1.00 12.58 416 GLY A CA 1
ATOM 3235 C C . GLY A 1 415 ? 37.483 13.486 74.578 1.00 14.36 416 GLY A C 1
ATOM 3236 O 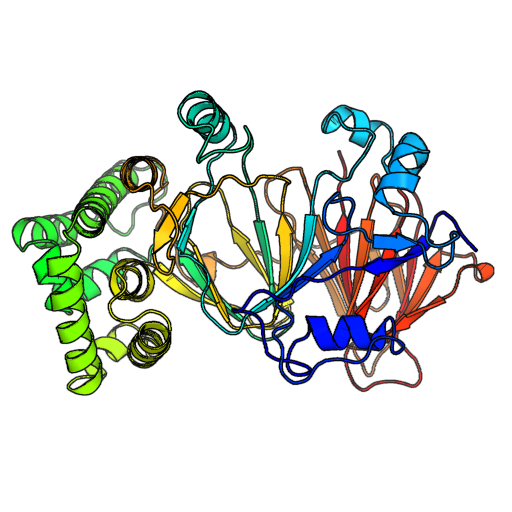O . GLY A 1 415 ? 38.671 13.469 75.064 1.00 16.23 416 GLY A O 1
ATOM 3237 N N . SER A 1 416 ? 36.951 12.430 74.017 1.00 14.00 417 SER A N 1
ATOM 3238 C CA . SER A 1 416 ? 37.756 11.157 73.897 1.00 14.00 417 SER A CA 1
ATOM 3239 C C . SER A 1 416 ? 38.674 11.179 72.719 1.00 12.93 417 SER A C 1
ATOM 3240 O O . SER A 1 416 ? 38.221 11.334 71.499 1.00 12.18 417 SER A O 1
ATOM 3243 N N . SER A 1 417 ? 39.941 10.964 72.884 1.00 11.59 418 SER A N 1
ATOM 3244 C CA . SER A 1 417 ? 40.958 10.820 71.841 1.00 11.15 418 SER A CA 1
ATOM 3245 C C . SER A 1 417 ? 40.874 9.370 71.316 1.00 11.79 418 SER A C 1
ATOM 3246 O O . SER A 1 417 ? 40.705 8.392 72.059 1.00 12.12 418 SER A O 1
ATOM 3249 N N . ILE A 1 418 ? 40.961 9.277 70.002 1.00 11.70 419 ILE A N 1
ATOM 3250 C CA . ILE A 1 418 ? 40.855 8.062 69.225 1.00 11.81 419 ILE A CA 1
ATOM 3251 C C . ILE A 1 418 ? 42.105 7.696 68.502 1.00 10.82 419 ILE A C 1
ATOM 3252 O O . ILE A 1 418 ? 42.787 8.590 67.898 1.00 12.17 419 ILE A O 1
ATOM 3257 N N . GLU A 1 419 ? 42.438 6.412 68.470 1.00 9.77 420 GLU A N 1
ATOM 3258 C CA . GLU A 1 419 ? 43.546 5.906 67.698 1.00 8.98 420 GLU A CA 1
ATOM 3259 C C . GLU A 1 419 ? 43.046 4.823 66.733 1.00 10.08 420 GLU A C 1
ATOM 3260 O O . GLU A 1 419 ? 42.323 3.916 67.197 1.00 9.64 420 GLU A O 1
ATOM 3266 N N . LEU A 1 420 ? 43.270 5.005 65.462 1.00 10.64 421 LEU A N 1
ATOM 3267 C CA . LEU A 1 420 ? 42.885 4.085 64.366 1.00 10.83 421 LEU A CA 1
ATOM 3268 C C . LEU A 1 420 ? 44.142 3.403 63.838 1.00 11.33 421 LEU A C 1
ATOM 3269 O O . LEU A 1 420 ? 45.178 4.107 63.730 1.00 11.58 421 LEU A O 1
ATOM 3274 N N . THR A 1 421 ? 44.018 2.116 63.528 1.00 11.08 422 THR A N 1
ATOM 3275 C CA . THR A 1 421 ? 45.162 1.398 62.898 1.00 11.68 422 THR A CA 1
ATOM 3276 C C . THR A 1 421 ? 44.550 0.570 61.763 1.00 12.61 422 THR A C 1
ATOM 3277 O O . THR A 1 421 ? 43.422 0.043 61.930 1.00 12.09 422 THR A O 1
ATOM 3281 N N . ALA A 1 422 ? 45.285 0.517 60.677 1.00 15.46 423 ALA A N 1
ATOM 3282 C CA . ALA A 1 422 ? 44.775 -0.202 59.450 1.00 19.40 423 ALA A CA 1
ATOM 3283 C C . ALA A 1 422 ? 45.228 -1.644 59.551 1.00 24.24 423 ALA A C 1
ATOM 3284 O O . ALA A 1 422 ? 46.303 -1.975 60.158 1.00 22.94 423 ALA A O 1
ATOM 3286 N N . ASP A 1 423 ? 44.245 -2.511 59.109 1.00 28.38 424 ASP A N 1
ATOM 3287 C CA . ASP A 1 423 ? 44.420 -3.932 59.237 1.00 33.06 424 ASP A CA 1
ATOM 3288 C C . ASP A 1 423 ? 45.788 -4.350 58.618 1.00 35.88 424 ASP A C 1
ATOM 3289 O O . ASP A 1 423 ? 46.000 -4.198 57.412 1.00 36.17 424 ASP A O 1
ATOM 3294 N N . SER A 1 424 ? 46.573 -4.898 59.519 1.00 37.56 425 SER A N 1
ATOM 3295 C CA . SER A 1 424 ? 47.941 -5.342 59.090 1.00 40.88 425 SER A CA 1
ATOM 3296 C C . SER A 1 424 ? 47.824 -6.342 57.949 1.00 42.97 425 SER A C 1
ATOM 3297 O O . SER A 1 424 ? 48.401 -6.178 56.825 1.00 43.83 425 SER A O 1
ATOM 3300 N N . ALA A 1 425 ? 47.080 -7.395 58.171 1.00 44.22 426 ALA A N 1
ATOM 3301 C CA . ALA A 1 425 ? 47.016 -8.557 57.285 1.00 46.89 426 ALA A CA 1
ATOM 3302 C C . ALA A 1 425 ? 46.171 -8.302 56.055 1.00 48.57 426 ALA A C 1
ATOM 3303 O O . ALA A 1 425 ? 46.631 -8.539 54.910 1.00 47.85 426 ALA A O 1
ATOM 3305 N N . ASN A 1 426 ? 44.977 -7.795 56.275 1.00 50.84 427 ASN A N 1
ATOM 3306 C CA . ASN A 1 426 ? 43.977 -7.461 55.267 1.00 52.69 427 ASN A CA 1
ATOM 3307 C C . ASN A 1 426 ? 44.344 -6.136 54.593 1.00 52.94 427 ASN A C 1
ATOM 3308 O O . ASN A 1 426 ? 44.456 -5.078 55.203 1.00 52.20 427 ASN A O 1
ATOM 3313 N N . GLN A 1 427 ? 44.588 -6.317 53.278 1.00 52.90 428 GLN A N 1
ATOM 3314 C CA . GLN A 1 427 ? 45.023 -5.269 52.378 1.00 51.57 428 GLN A CA 1
ATOM 3315 C C . GLN A 1 427 ? 44.251 -5.206 51.054 1.00 48.03 428 GLN A C 1
ATOM 3316 O O . GLN A 1 427 ? 44.859 -4.832 50.025 1.00 47.31 428 GLN A O 1
ATOM 3322 N N . ASP A 1 428 ? 43.001 -5.576 51.079 1.00 44.96 429 ASP A N 1
ATOM 3323 C CA . ASP A 1 428 ? 42.151 -5.529 49.917 1.00 41.80 429 ASP A CA 1
ATOM 3324 C C . ASP A 1 428 ? 41.917 -4.115 49.415 1.00 37.50 429 ASP A C 1
ATOM 3325 O O . ASP A 1 428 ? 41.949 -3.825 48.205 1.00 35.74 429 ASP A O 1
ATOM 3330 N N . GLN A 1 429 ? 41.500 -3.302 50.370 1.00 33.65 430 GLN A N 1
ATOM 3331 C CA . GLN A 1 429 ? 41.082 -1.933 50.150 1.00 29.53 430 GLN A CA 1
ATOM 3332 C C . GLN A 1 429 ? 41.790 -0.998 51.160 1.00 24.59 430 GLN A C 1
ATOM 3333 O O . GLN A 1 429 ? 42.194 -1.473 52.230 1.00 22.79 430 GLN A O 1
ATOM 3339 N N . ASP A 1 430 ? 41.758 0.262 50.809 1.00 20.18 431 ASP A N 1
ATOM 3340 C CA . ASP A 1 430 ? 42.261 1.316 51.722 1.00 17.01 431 ASP A CA 1
ATOM 3341 C C . ASP A 1 430 ? 41.289 1.401 52.902 1.00 15.90 431 ASP A C 1
ATOM 3342 O O . ASP A 1 430 ? 40.063 1.596 52.619 1.00 16.09 431 ASP A O 1
ATOM 3347 N N . PHE A 1 431 ? 41.788 1.264 54.113 1.00 12.85 432 PHE A N 1
ATOM 3348 C CA . PHE A 1 431 ? 40.888 1.452 55.292 1.00 11.10 432 PHE A CA 1
ATOM 3349 C C . PHE A 1 431 ? 40.400 2.873 55.308 1.00 10.73 432 PHE A C 1
ATOM 3350 O O . PHE A 1 431 ? 41.220 3.840 55.456 1.00 11.15 432 PHE A O 1
ATOM 3358 N N . THR A 1 432 ? 39.097 3.050 55.143 1.00 10.18 433 THR A N 1
ATOM 3359 C CA . THR A 1 432 ? 38.443 4.342 55.018 1.00 9.73 433 THR A CA 1
ATOM 3360 C C . THR A 1 432 ? 37.345 4.591 56.015 1.00 10.32 433 THR A C 1
ATOM 3361 O O . THR A 1 432 ? 36.349 3.838 56.089 1.00 10.08 433 THR A O 1
ATOM 3365 N N . THR A 1 433 ? 37.439 5.728 56.747 1.00 9.52 434 THR A N 1
ATOM 3366 C CA . THR A 1 433 ? 36.400 6.087 57.715 1.00 8.16 434 THR A CA 1
ATOM 3367 C C . THR A 1 433 ? 35.930 7.524 57.516 1.00 8.00 434 THR A C 1
ATOM 3368 O O . THR A 1 433 ? 36.704 8.390 57.052 1.00 8.33 434 THR A O 1
ATOM 3372 N N . TYR A 1 434 ? 34.698 7.716 57.892 1.00 6.90 435 TYR A N 1
ATOM 3373 C CA . TYR A 1 434 ? 34.060 9.038 57.886 1.00 8.33 435 TYR A CA 1
ATOM 3374 C C . TYR A 1 434 ? 33.533 9.319 59.273 1.00 8.33 435 TYR A C 1
ATOM 3375 O O . TYR A 1 434 ? 32.816 8.450 59.804 1.00 9.42 435 TYR A O 1
ATOM 3384 N N . ARG A 1 435 ? 33.918 10.473 59.789 1.00 8.11 436 ARG A N 1
ATOM 3385 C CA . ARG A 1 435 ? 33.468 10.855 61.149 1.00 7.64 436 ARG A CA 1
ATOM 3386 C C . ARG A 1 435 ? 32.709 12.155 61.070 1.00 8.11 436 ARG A C 1
ATOM 3387 O O . ARG A 1 435 ? 33.290 13.184 60.702 1.00 8.81 436 ARG A O 1
ATOM 3395 N N . ALA A 1 436 ? 31.424 12.059 61.366 1.00 7.88 437 ALA A N 1
ATOM 3396 C CA . ALA A 1 436 ? 30.531 13.231 61.460 1.00 7.58 437 ALA A CA 1
ATOM 3397 C C . ALA A 1 436 ? 30.573 13.759 62.882 1.00 7.40 437 ALA A C 1
ATOM 3398 O O . ALA A 1 436 ? 30.424 12.983 63.852 1.00 8.57 437 ALA A O 1
ATOM 3400 N N . PHE A 1 437 ? 30.777 15.061 63.000 1.00 7.43 438 PHE A N 1
ATOM 3401 C CA . PHE A 1 437 ? 30.823 15.646 64.349 1.00 8.53 438 PHE A CA 1
ATOM 3402 C C . PHE A 1 437 ? 30.292 17.055 64.298 1.00 9.23 438 PHE A C 1
ATOM 3403 O O . PHE A 1 437 ? 30.080 17.686 63.296 1.00 10.33 438 PHE A O 1
ATOM 3411 N N . VAL A 1 438 ? 30.207 17.605 65.529 1.00 9.68 439 VAL A N 1
ATOM 3412 C CA . VAL A 1 438 ? 29.876 19.012 65.733 1.00 9.81 439 VAL A CA 1
ATOM 3413 C C . VAL A 1 438 ? 30.630 19.543 67.011 1.00 10.36 439 VAL A C 1
ATOM 3414 O O . VAL A 1 438 ? 30.738 18.850 68.025 1.00 10.96 439 VAL A O 1
ATOM 3418 N N . GLU A 1 439 ? 31.057 20.763 66.797 1.00 10.23 440 GLU A N 1
ATOM 3419 C CA . GLU A 1 439 ? 31.642 21.596 67.831 1.00 12.38 440 GLU A CA 1
ATOM 3420 C C . GLU A 1 439 ? 30.994 22.999 67.726 1.00 14.81 440 GLU A C 1
ATOM 3421 O O . GLU A 1 439 ? 30.816 23.562 66.654 1.00 14.80 440 GLU A O 1
ATOM 3427 N 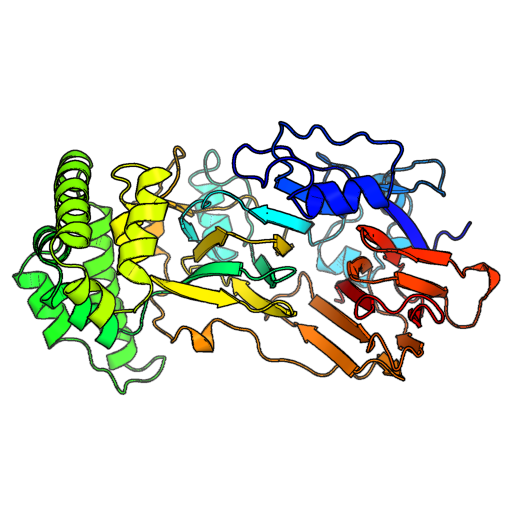N . ALA A 1 440 ? 30.639 23.495 68.920 1.00 17.03 441 ALA A N 1
ATOM 3428 C CA . ALA A 1 440 ? 30.083 24.808 69.148 1.00 18.73 441 ALA A CA 1
ATOM 3429 C C . ALA A 1 440 ? 31.181 25.898 68.949 1.00 21.16 441 ALA A C 1
ATOM 3430 O O . ALA A 1 440 ? 30.687 26.754 68.003 1.00 24.06 441 ALA A O 1
#

Foldseek 3Di:
DDPFKFFWQWDFDQDQQADAWPVFLQNVLNCVQPVVDDIDNGTGTFKTKDWQDPVIFIFRPVVVRDTPLRSQLVPVCFFFNDQRCVPVVDSRTAQKIKMKGFGRAKDFWWFWAALVVLQVCCVVPCVQRVDRHTKKKKKAALAKFKKWWFWAQLVLLLLLCVQQVLLVVQQDVVLSVCLNVQQDHVDDPPDVSNVSNLVSVLSSLLSLLPDDLVSLLVSLVVRLVCCVVPVPSQVVSPVCQSVVLVVNCVQVPSKSCSVCPRRTTDIAIHHHGWMFIRDGQIIMMTGGHIIIMMMGDTPGIAGRIPDPDDHPSVCNSPRHPNDHDHSVVRIADWDADVQKDKQFPDWTKDDDPDARKIKTKTWHQLQRWIKMKGFFAQGKKKKAWQDAWWWKAQPPDCVGIDIHGHSIMMIHIGGTMMMITGDPVGRPDIGIMMMMTGDD

GO terms:
  GO:0004476 mannose-6-phosphate isomerase activity (F, IDA)
  GO:0004476 mannose-6-phosphate isomerase activity (F, IGI)
  GO:0031505 fungal-type cell wall organization (P, IMP)

InterPro domains:
  IPR001250 Mannose-6-phosphate isomerase, type I [TIGR00218] (4-422)
  IPR011051 RmlC-like cupin domain superfamily [SSF51182] (3-440)
  IPR014710 RmlC-like jelly roll fold [G3DSA:2.60.120.10] (6-438)
  IPR014710 RmlC-like jelly roll fold [G3DSA:2.60.120.10] (10-305)
  IPR016305 Mannose-6-phosphate isomerase [PIRSF001480] (4-440)
  IPR016305 Mannose-6-phosphate isomerase [PR00714] (9-27)
  IPR016305 Mannose-6-phosphate isomerase [PR00714] (45-60)
  IPR016305 Mannose-6-phosphate isomerase [PR00714] (95-116)
  IPR016305 Mannose-6-phosphate isomerase [PR00714] (130-153)
  IPR016305 Mannose-6-phosphate isomerase [PR00714] (249-264)
  IPR016305 Mannose-6-phosphate isomerase [PR00714] (266-285)
  IPR016305 Mannose-6-phosphate isomerase [PR00714] (285-304)
  IPR016305 Mannose-6-phosphate isomerase [PR00714] (304-323)
  IPR016305 Mannose-6-phosphate isomerase [PTHR10309] (1-440)
  IPR018050 Phosphomannose isomerase, type I, conserved site [PS00965] (130-138)
  IPR018050 Phosphomannose isomerase, type I, conserved site [PS00966] (285-310)
  IPR046456 Phosphomannose isomerase type I, C-terminal domain [PF01238] (348-397)
  IPR046457 Phosphomannose isomerase type I, catalytic domain [PF20511] (6-155)
  IPR046458 Phosphomannose isomerase type I, helical insertion domain [PF20512] (171-266)

Solvent-accessible surface area: 18177 Å² total; per-residue (Å²): 125,27,52,82,1,2,40,0,31,9,19,70,41,57,83,112,38,0,40,76,0,55,72,0,4,0,0,85,5,3,70,57,9,38,88,96,45,123,20,55,107,113,68,23,6,0,12,3,25,0,2,6,69,83,71,13,53,1,92,0,64,74,24,129,93,76,24,0,55,80,10,0,64,73,94,28,139,60,0,1,11,125,41,2,45,114,94,61,66,29,44,110,52,10,17,6,13,0,17,0,3,0,0,79,84,5,32,18,3,29,0,0,0,47,136,154,30,0,45,87,10,60,85,85,35,64,146,53,2,66,34,81,46,14,24,6,4,1,0,0,1,8,51,98,3,46,0,0,1,4,1,10,23,0,82,65,4,15,75,0,2,71,45,0,52,5,0,43,98,10,2,21,121,131,24,8,75,69,1,70,93,21,32,116,71,135,31,141,131,59,42,158,45,6,67,61,0,53,116,9,0,50,98,4,4,10,96,0,8,107,28,78,112,93,59,8,135,99,12,0,55,111,0,32,103,51,3,107,162,44,57,115,42,0,70,88,26,42,77,90,5,4,95,0,0,70,82,0,28,168,53,52,93,47,25,17,0,0,0,2,0,1,0,2,1,0,12,0,32,2,86,114,13,49,1,0,30,1,73,32,46,4,4,0,1,13,4,30,4,4,0,1,9,0,16,0,69,9,100,0,25,1,51,2,0,4,15,117,124,96,67,13,29,141,46,1,15,103,12,11,52,8,24,32,92,20,50,122,117,17,64,26,97,102,65,148,15,108,82,10,152,55,64,18,85,82,34,7,27,2,63,3,115,42,45,21,3,16,0,2,1,3,26,0,42,91,87,145,10,27,106,5,46,2,88,24,1,101,1,0,0,0,4,0,0,4,22,13,56,4,36,0,5,33,52,71,59,106,107,13,101,47,118,0,26,31,1,15,2,0,0,0,1,27,56,10,29,2,16,4,20,13,36,105,77,74,91,129,87,48,4,10,4,4,8,0,7,2,49,67

Sequence (440 aa):
SSEKLFRIQCGYQNYDWGKIGSSSAVAQFVHNSDPSITIDETKPYAELWMGTHPSVPSKAIDLNNQTLRDLVTAKPQEYLGESIITKFGSSKELPFLFKVLSIEKVLSIQAHPDKKLGAQLHAADPKNYPDDNHKPEMAIAVTDFEGFCGFKPLDQLAKTLATVPELNEIIGQELVDEFISGIKLPAEVGSQDDVNNRKLLQKVFGKLMNTDDDVIKQQTAKLLERTDREPQVFKDIDSRLPELIQRLNKQFPNDIGLFCGCLLLNHVGLNKGEAMFLQAKDPHAYISGDIIECMAASDNVVRAGFTPKFKDVKNLVEMLTYSYESVEKQKMPLQEFPRSKGDAVKSVLYDPPIAEFSVLQTIFDKSKGGKQVIEGLNGPSIVIATNGKGTIQITGDDSTKQKIDTGYVFFVAPGSSIELTADSANQDQDFTTYRAFVEA

Nearest PDB structures (foldseek):
  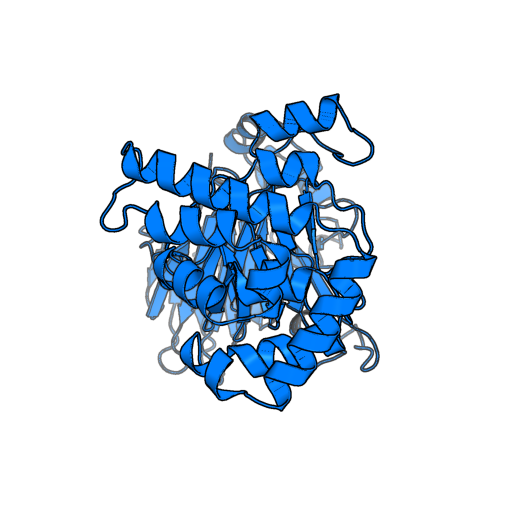1pmi-assembly1_A  TM=1.002E+00  e=3.375E-93  Candida albicans
  5zvu-assembly1_A  TM=9.023E-01  e=4.709E-35  Salmonella enterica subsp. enterica serovar Typhimurium str. LT2
  5zuw-assembly1_A  TM=8.827E-01  e=7.356E-35  Salmonella enterica subsp. enterica serovar Typhimurium str. LT2
  5zt5-assembly1_A  TM=8.779E-01  e=1.087E-34  Salmonella enterica subsp. enterica serovar Typhimurium str. LT2
  5zuy-assembly1_A  TM=8.728E-01  e=3.919E-34  Salmonella enterica subsp. enterica serovar Typhimurium str. LT2

Organism: Candida albicans (strain SC5314 / ATCC MYA-2876) (NCBI:txid237561)

B-factor: mean 23.26, std 12.37, range [6.66, 92.13]

Radius of gyration: 23.11 Å; Cα contacts (8 Å, |Δi|>4): 1061; chains: 1; bounding box: 52×57×64 Å